Protein AF-0000000074449713 (afdb_homodimer)

Solvent-accessible surface area (backbone atoms only — not comparable to full-atom values): 28483 Å² total; per-residue (Å²): 108,56,72,66,32,64,45,81,64,74,47,22,59,58,60,56,49,51,50,51,36,27,70,74,60,33,81,78,34,30,26,45,73,41,75,73,69,86,48,77,41,51,22,23,39,45,47,40,44,73,58,39,84,36,71,49,29,31,62,89,68,83,64,76,62,54,54,59,58,44,67,70,36,93,54,83,76,75,74,50,34,79,71,30,38,43,34,56,47,56,49,12,27,64,10,37,77,72,46,28,63,53,47,82,52,21,27,21,11,37,60,76,41,48,51,44,62,54,58,49,54,30,50,51,49,51,48,28,51,72,75,46,42,91,70,46,80,75,75,79,61,46,80,46,80,56,94,47,36,57,57,80,51,86,43,74,53,62,53,40,67,54,72,64,90,64,60,72,64,59,34,47,50,48,35,50,51,50,50,51,50,47,33,51,48,61,27,48,43,61,55,67,66,65,45,48,39,45,45,40,56,29,52,76,69,73,22,56,67,46,76,50,54,35,69,34,93,53,78,77,59,95,74,65,68,56,60,72,61,52,51,50,53,52,49,43,41,51,53,43,48,63,77,42,38,68,60,53,50,50,51,52,50,62,73,70,102,107,55,72,65,32,64,44,82,65,73,48,22,60,56,60,55,48,50,52,50,35,26,68,75,61,31,80,79,34,29,27,46,72,44,75,73,68,88,48,78,41,50,21,23,36,46,46,40,42,72,57,39,86,36,70,50,28,32,63,87,69,84,64,77,65,54,55,58,60,43,67,70,36,94,51,83,77,77,74,50,32,79,68,30,38,43,32,57,48,54,48,12,29,63,9,37,79,71,46,28,61,54,48,80,51,22,27,21,10,36,60,76,43,49,51,44,62,57,59,48,53,29,52,50,50,52,47,28,51,72,73,47,42,92,68,46,79,74,76,78,62,47,79,46,80,54,94,48,36,58,55,81,52,86,44,73,55,61,52,39,72,54,71,62,91,61,61,71,62,59,36,48,51,47,35,51,50,50,51,50,51,49,33,52,49,62,29,47,42,61,54,67,66,64,45,48,40,44,45,41,55,27,52,78,69,72,22,55,68,48,78,50,54,35,70,35,93,54,78,75,58,94,75,65,67,57,59,73,62,52,50,49,53,53,49,44,41,51,50,42,49,62,78,41,38,69,62,54,50,51,51,51,52,62,73,71,101

Radius of gyration: 24.19 Å; Cα contacts (8 Å, |Δi|>4): 716; chains: 2; bounding box: 59×67×54 Å

Structure (mmCIF, N/CA/C/O backbone):
data_AF-0000000074449713-model_v1
#
loop_
_entity.id
_entity.type
_entity.pdbx_description
1 polymer '85/88 kDa calcium-independent phospholipase A2'
#
loop_
_atom_site.group_PDB
_atom_site.id
_atom_site.type_symbol
_atom_site.label_atom_id
_atom_site.label_alt_id
_atom_site.label_comp_id
_atom_site.label_asym_id
_atom_site.label_entity_id
_atom_site.label_seq_id
_atom_site.pdbx_PDB_ins_code
_atom_site.Cartn_x
_atom_site.Cartn_y
_atom_site.Cartn_z
_atom_site.occupancy
_atom_site.B_iso_or_equiv
_atom_site.auth_seq_id
_atom_site.auth_comp_id
_atom_site.auth_asym_id
_atom_site.auth_atom_id
_atom_site.pdbx_PDB_model_num
ATOM 1 N N . MET A 1 1 ? 6.961 31.344 -4.766 1 73.5 1 MET A N 1
ATOM 2 C CA . MET A 1 1 ? 7.418 30.422 -3.73 1 73.5 1 MET A CA 1
ATOM 3 C C . MET A 1 1 ? 8.406 29.406 -4.301 1 73.5 1 MET A C 1
ATOM 5 O O . MET A 1 1 ? 9.461 29.156 -3.713 1 73.5 1 MET A O 1
ATOM 9 N N . LYS A 1 2 ? 8.219 29.062 -5.562 1 78.12 2 LYS A N 1
ATOM 10 C CA . LYS A 1 2 ? 9.031 27.984 -6.137 1 78.12 2 LYS A CA 1
ATOM 11 C C . LYS A 1 2 ? 10.477 28.438 -6.34 1 78.12 2 LYS A C 1
ATOM 13 O O . LYS A 1 2 ? 11.414 27.688 -6.059 1 78.12 2 LYS A O 1
ATOM 18 N N . ASP A 1 3 ? 10.609 29.688 -6.738 1 82.31 3 ASP A N 1
ATOM 19 C CA . ASP A 1 3 ? 11.953 30.188 -7.031 1 82.31 3 ASP A CA 1
ATOM 20 C C . ASP A 1 3 ? 12.758 30.391 -5.746 1 82.31 3 ASP A C 1
ATOM 22 O O . ASP A 1 3 ? 13.984 30.266 -5.75 1 82.31 3 ASP A O 1
ATOM 26 N N . LEU A 1 4 ? 12.008 30.625 -4.75 1 83.19 4 LEU A N 1
ATOM 27 C CA . LEU A 1 4 ? 12.672 30.891 -3.479 1 83.19 4 LEU A CA 1
ATOM 28 C C . LEU A 1 4 ? 12.953 29.594 -2.734 1 83.19 4 LEU A C 1
ATOM 30 O O . LEU A 1 4 ? 13.992 29.438 -2.088 1 83.19 4 LEU A O 1
ATOM 34 N N . VAL A 1 5 ? 12.141 28.625 -2.885 1 87.19 5 VAL A N 1
ATOM 35 C CA . VAL A 1 5 ? 12.203 27.391 -2.104 1 87.19 5 VAL A CA 1
ATOM 36 C C . VAL A 1 5 ? 13.117 26.391 -2.793 1 87.19 5 VAL A C 1
ATOM 38 O O . VAL A 1 5 ? 13.93 25.719 -2.137 1 87.19 5 VAL A O 1
ATOM 41 N N . PHE A 1 6 ? 13.062 26.312 -4.129 1 88.81 6 PHE A N 1
ATOM 42 C CA . PHE A 1 6 ? 13.852 25.344 -4.879 1 88.81 6 PHE A CA 1
ATOM 43 C C . PHE A 1 6 ? 15.102 26 -5.461 1 88.81 6 PHE A C 1
ATOM 45 O O . PHE A 1 6 ? 15.305 25.984 -6.676 1 88.81 6 PHE A O 1
ATOM 52 N N . ASN A 1 7 ? 15.875 26.609 -4.586 1 87.06 7 ASN A N 1
ATOM 53 C CA . ASN A 1 7 ? 17.109 27.297 -4.957 1 87.06 7 ASN A CA 1
ATOM 54 C C . ASN A 1 7 ? 18.328 26.625 -4.324 1 87.06 7 ASN A C 1
ATOM 56 O O . ASN A 1 7 ? 18.328 26.312 -3.133 1 87.06 7 ASN A O 1
ATOM 60 N N . GLY A 1 8 ? 19.328 26.312 -5.223 1 84.88 8 GLY A N 1
ATOM 61 C CA . GLY A 1 8 ? 20.531 25.672 -4.719 1 84.88 8 GLY A CA 1
ATOM 62 C C . GLY A 1 8 ? 20.516 24.172 -4.855 1 84.88 8 GLY A C 1
ATOM 63 O O . GLY A 1 8 ? 19.703 23.625 -5.613 1 84.88 8 GLY A O 1
ATOM 64 N N . PRO A 1 9 ? 21.469 23.469 -4.223 1 85.19 9 PRO A N 1
ATOM 65 C CA . PRO A 1 9 ? 21.547 22.016 -4.324 1 85.19 9 PRO A CA 1
ATOM 66 C C . PRO A 1 9 ? 20.562 21.297 -3.4 1 85.19 9 PRO A C 1
ATOM 68 O O . PRO A 1 9 ? 20.188 21.844 -2.355 1 85.19 9 PRO A O 1
ATOM 71 N N . ARG A 1 10 ? 20.219 20.109 -3.713 1 84 10 ARG A N 1
ATOM 72 C CA . ARG A 1 10 ? 19.391 19.266 -2.861 1 84 10 ARG A CA 1
ATOM 73 C C . ARG A 1 10 ? 20.219 18.609 -1.763 1 84 10 ARG A C 1
ATOM 75 O O . ARG A 1 10 ? 21.391 18.281 -1.971 1 84 10 ARG A O 1
ATOM 82 N N . PRO A 1 11 ? 19.594 18.391 -0.691 1 86.12 11 PRO A N 1
ATOM 83 C CA . PRO A 1 11 ? 18.297 18.906 -0.234 1 86.12 11 PRO A CA 1
ATOM 84 C C . PRO A 1 11 ? 18.266 20.422 -0.101 1 86.12 11 PRO A C 1
ATOM 86 O O . PRO A 1 11 ? 19.25 21.016 0.337 1 86.12 11 PRO A O 1
ATOM 89 N N . TYR A 1 12 ? 17.234 21.062 -0.483 1 88.12 12 TYR A N 1
ATOM 90 C CA . TYR A 1 12 ? 17.094 22.516 -0.472 1 88.12 12 TYR A CA 1
ATOM 91 C C . TYR A 1 12 ? 17.094 23.047 0.954 1 88.12 12 TYR A C 1
ATOM 93 O O . TYR A 1 12 ? 16.719 22.344 1.89 1 88.12 12 TYR A O 1
ATOM 101 N N . ASP A 1 13 ? 17.562 24.234 1.011 1 87.88 13 ASP A N 1
ATOM 102 C CA . ASP A 1 13 ? 17.453 24.938 2.293 1 87.88 13 ASP A CA 1
ATOM 103 C C . ASP A 1 13 ? 16 25.031 2.744 1 87.88 13 ASP A C 1
ATOM 105 O O . ASP A 1 13 ? 15.148 25.5 1.99 1 87.88 13 ASP A O 1
ATOM 109 N N . SER A 1 14 ? 15.781 24.594 3.996 1 89.44 14 SER A N 1
ATOM 110 C CA . SER A 1 14 ? 14.406 24.531 4.477 1 89.44 14 SER A CA 1
ATOM 111 C C . SER A 1 14 ? 13.93 25.906 4.953 1 89.44 14 SER A C 1
ATOM 113 O O . SER A 1 14 ? 12.727 26.125 5.105 1 89.44 14 SER A O 1
ATOM 115 N N . GLU A 1 15 ? 14.812 26.766 5.215 1 91.19 15 GLU A N 1
ATOM 116 C CA . GLU A 1 15 ? 14.5 28.031 5.871 1 91.19 15 GLU A CA 1
ATOM 117 C C . GLU A 1 15 ? 13.492 28.844 5.059 1 91.19 15 GLU A C 1
ATOM 119 O O . GLU A 1 15 ? 12.508 29.344 5.605 1 91.19 15 GLU A O 1
ATOM 124 N N . PRO A 1 16 ? 13.75 29.031 3.764 1 92 16 PRO A N 1
ATOM 125 C CA . PRO A 1 16 ? 12.773 29.812 2.994 1 92 16 PRO A CA 1
ATOM 126 C C . PRO A 1 16 ? 11.375 29.203 3.047 1 92 16 PRO A C 1
ATOM 128 O O . PRO A 1 16 ? 10.383 29.938 3.166 1 92 16 PRO A O 1
ATOM 131 N N . LEU A 1 17 ? 11.281 27.859 2.941 1 92.62 17 LEU A N 1
ATOM 132 C CA . LEU A 1 17 ? 9.992 27.188 3.012 1 92.62 17 LEU A CA 1
ATOM 133 C C . LEU A 1 17 ? 9.352 27.375 4.383 1 92.62 17 LEU A C 1
ATOM 135 O O . LEU A 1 17 ? 8.164 27.703 4.477 1 92.62 17 LEU A O 1
ATOM 139 N N . GLU A 1 18 ? 10.109 27.219 5.43 1 94.75 18 GLU A N 1
ATOM 140 C CA . GLU A 1 18 ? 9.602 27.375 6.789 1 94.75 18 GLU A CA 1
ATOM 141 C C . GLU A 1 18 ? 9.109 28.812 7.027 1 94.75 18 GLU A C 1
ATOM 143 O O . GLU A 1 18 ? 8.062 29.016 7.645 1 94.75 18 GLU A O 1
ATOM 148 N N . LYS A 1 19 ? 9.906 29.75 6.555 1 94.56 19 LYS A N 1
ATOM 149 C CA . LYS A 1 19 ? 9.508 31.156 6.691 1 94.56 19 LYS A CA 1
ATOM 150 C C . LYS A 1 19 ? 8.18 31.422 5.992 1 94.56 19 LYS A C 1
ATOM 152 O O . LYS A 1 19 ? 7.305 32.094 6.543 1 94.56 19 LYS A O 1
ATOM 157 N N . PHE A 1 20 ? 8.031 30.922 4.832 1 94.38 20 PHE A N 1
ATOM 158 C CA . PHE A 1 20 ? 6.797 31.062 4.074 1 94.38 20 PHE A CA 1
ATOM 159 C C . PHE A 1 20 ? 5.625 30.453 4.824 1 94.38 20 PHE A C 1
ATOM 161 O O . PHE A 1 20 ? 4.559 31.062 4.93 1 94.38 20 PHE A O 1
ATOM 168 N N . LEU A 1 21 ? 5.773 29.219 5.344 1 95.44 21 LEU A N 1
ATOM 169 C CA . LEU A 1 21 ? 4.711 28.516 6.059 1 95.44 21 LEU A CA 1
ATOM 170 C C . LEU A 1 21 ? 4.316 29.266 7.324 1 95.44 21 LEU A C 1
ATOM 172 O O . LEU A 1 21 ? 3.129 29.375 7.645 1 95.44 21 LEU A O 1
ATOM 176 N N . LYS A 1 22 ? 5.328 29.828 8.008 1 96.5 22 LYS A N 1
ATOM 177 C CA . LYS A 1 22 ? 5.059 30.609 9.211 1 96.5 22 LYS A CA 1
ATOM 178 C C . LYS A 1 22 ? 4.281 31.875 8.875 1 96.5 22 LYS A C 1
ATOM 180 O O . LYS A 1 22 ? 3.395 32.281 9.625 1 96.5 22 LYS A O 1
ATOM 185 N N . GLN A 1 23 ? 4.656 32.469 7.785 1 95.56 23 GLN A N 1
ATOM 186 C CA . GLN A 1 23 ? 3.961 33.688 7.348 1 95.56 23 GLN A CA 1
ATOM 187 C C . GLN A 1 23 ? 2.514 33.375 6.9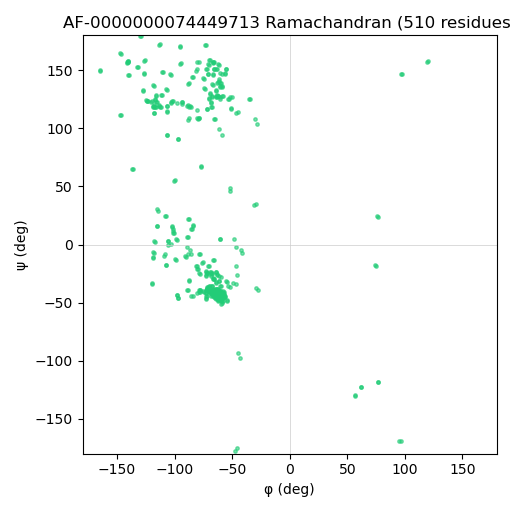73 1 95.56 23 GLN A C 1
ATOM 189 O O . GLN A 1 23 ? 1.606 34.156 7.301 1 95.56 23 GLN A O 1
ATOM 194 N N . GLU A 1 24 ? 2.258 32.281 6.273 1 94.38 24 GLU A N 1
ATOM 195 C CA . GLU A 1 24 ? 0.936 31.922 5.77 1 94.38 24 GLU A CA 1
ATOM 196 C C . GLU A 1 24 ? 0.033 31.422 6.895 1 94.38 24 GLU A C 1
ATOM 198 O O . GLU A 1 24 ? -1.146 31.781 6.957 1 94.38 24 GLU A O 1
ATOM 203 N N . PHE A 1 25 ? 0.549 30.594 7.859 1 95.25 25 PHE A N 1
ATOM 204 C CA . PHE A 1 25 ? -0.304 29.906 8.82 1 95.25 25 PHE A CA 1
ATOM 205 C C . PHE A 1 25 ? -0.173 30.516 10.203 1 95.25 25 PHE A C 1
ATOM 207 O O . PHE A 1 25 ? -1.009 30.281 11.078 1 95.25 25 PHE A O 1
ATOM 214 N N . GLY A 1 26 ? 0.895 31.281 10.406 1 95.44 26 GLY A N 1
ATOM 215 C CA . GLY A 1 26 ? 1.21 31.797 11.727 1 95.44 26 GLY A CA 1
ATOM 216 C C . GLY A 1 26 ? 2.24 30.953 12.461 1 95.44 26 GLY A C 1
ATOM 217 O O . GLY A 1 26 ? 2.229 29.719 12.359 1 95.44 26 GLY A O 1
ATOM 218 N N . GLU A 1 27 ? 3.057 31.531 13.258 1 96 27 GLU A N 1
ATOM 219 C CA . GLU A 1 27 ? 4.168 30.859 13.93 1 96 27 GLU A CA 1
ATOM 220 C C . GLU A 1 27 ? 3.68 30.062 15.141 1 96 27 GLU A C 1
ATOM 222 O O . GLU A 1 27 ? 4.289 29.062 15.516 1 96 27 GLU A O 1
ATOM 227 N N . SER A 1 28 ? 2.566 30.453 15.688 1 96.62 28 SER A N 1
ATOM 228 C CA . SER A 1 28 ? 2.131 29.844 16.938 1 96.62 28 SER A CA 1
ATOM 229 C C . SER A 1 28 ? 0.804 29.109 16.75 1 96.62 28 SER A C 1
ATOM 231 O O . SER A 1 28 ? 0.273 28.531 17.703 1 96.62 28 SER A O 1
ATOM 233 N N . ALA A 1 29 ? 0.316 29.109 15.5 1 96.81 29 ALA A N 1
ATOM 234 C CA . ALA A 1 29 ? -0.973 28.469 15.266 1 96.81 29 ALA A CA 1
ATOM 235 C C . ALA A 1 29 ? -0.871 26.953 15.461 1 96.81 29 ALA A C 1
ATOM 237 O O . ALA A 1 29 ? 0.006 26.312 14.883 1 96.81 29 ALA A O 1
ATOM 238 N N . LYS A 1 30 ? -1.767 26.453 16.297 1 97.38 30 LYS A N 1
ATOM 239 C CA . LYS A 1 30 ? -1.831 25.016 16.562 1 97.38 30 LYS A CA 1
ATOM 240 C C . LYS A 1 30 ? -2.861 24.344 15.656 1 97.38 30 LYS A C 1
ATOM 242 O O . LYS A 1 30 ? -3.777 24.984 15.156 1 97.38 30 LYS A O 1
ATOM 247 N N . MET A 1 31 ? -2.709 23.062 15.43 1 97 31 MET A N 1
ATOM 248 C CA . MET A 1 31 ? -3.67 22.312 14.625 1 97 31 MET A CA 1
ATOM 249 C C . MET A 1 31 ? -5.09 22.5 15.148 1 97 31 MET A C 1
ATOM 251 O O . MET A 1 31 ? -6.031 22.625 14.367 1 97 31 MET A O 1
ATOM 255 N N . THR A 1 32 ? -5.227 22.594 16.453 1 95.75 32 THR A N 1
ATOM 256 C CA . THR A 1 32 ? -6.543 22.656 17.078 1 95.75 32 THR A CA 1
ATOM 257 C C . THR A 1 32 ? -7.129 24.062 16.969 1 95.75 32 THR A C 1
ATOM 259 O O . THR A 1 32 ? -8.281 24.297 17.328 1 95.75 32 THR A O 1
ATOM 262 N N . SER A 1 33 ? -6.34 25.016 16.5 1 94.69 33 SER A N 1
ATOM 263 C CA . SER A 1 33 ? -6.875 26.344 16.234 1 94.69 33 SER A CA 1
ATOM 264 C C . SER A 1 33 ? -7.863 26.328 15.078 1 94.69 33 SER A C 1
ATOM 266 O O . SER A 1 33 ? -8.695 27.234 14.945 1 94.69 33 SER A O 1
ATOM 268 N N . VAL A 1 34 ? -7.691 25.344 14.219 1 92.69 34 VAL A N 1
ATOM 269 C CA . VAL A 1 34 ? -8.641 25.141 13.133 1 92.69 34 VAL A CA 1
ATOM 270 C C . VAL A 1 34 ? -9.789 24.25 13.609 1 92.69 34 VAL A C 1
ATOM 272 O O . VAL A 1 34 ? -9.602 23.047 13.797 1 92.69 34 VAL A O 1
ATOM 275 N N . LEU A 1 35 ? -10.906 24.797 13.773 1 91.62 35 LEU A N 1
ATOM 276 C CA . LEU A 1 35 ? -12.016 24.062 14.367 1 91.62 35 LEU A CA 1
ATOM 277 C C . LEU A 1 35 ? -12.766 23.266 13.297 1 91.62 35 LEU A C 1
ATOM 279 O O . LEU A 1 35 ? -13.219 22.156 13.555 1 91.62 35 LEU A O 1
ATOM 283 N N . HIS A 1 36 ? -12.992 23.938 12.172 1 92.06 36 HIS A N 1
ATOM 284 C CA . HIS A 1 36 ? -13.656 23.297 11.039 1 92.06 36 HIS A CA 1
ATOM 285 C C . HIS A 1 36 ? -13.016 23.719 9.719 1 92.06 36 HIS A C 1
ATOM 287 O O . HIS A 1 36 ? -12.562 24.859 9.578 1 92.06 36 HIS A O 1
ATOM 293 N N . PRO A 1 37 ? -13 22.797 8.82 1 93.62 37 PRO A N 1
ATOM 294 C CA . PRO A 1 37 ? -13.375 21.391 8.883 1 93.62 37 PRO A CA 1
ATOM 295 C C . PRO A 1 37 ? -12.359 20.547 9.641 1 93.62 37 PRO A C 1
ATOM 297 O O . PRO A 1 37 ? -11.297 21.031 10.023 1 93.62 37 PRO A O 1
ATOM 300 N N . ARG A 1 38 ? -12.719 19.281 9.891 1 92.94 38 ARG A N 1
ATOM 301 C CA . ARG A 1 38 ? -11.719 18.344 10.398 1 92.94 38 ARG A CA 1
ATOM 302 C C . ARG A 1 38 ? -10.648 18.062 9.352 1 92.94 38 ARG A C 1
ATOM 304 O O . ARG A 1 38 ? -10.953 17.922 8.164 1 92.94 38 ARG A O 1
ATOM 311 N N . VAL A 1 39 ? -9.438 18.047 9.852 1 96.31 39 VAL A N 1
ATOM 312 C CA . VAL A 1 39 ? -8.305 17.984 8.93 1 96.31 39 VAL A CA 1
ATOM 313 C C . VAL A 1 39 ? -7.383 16.828 9.336 1 96.31 39 VAL A C 1
ATOM 315 O O . VAL A 1 39 ? -7.113 16.625 10.516 1 96.31 39 VAL A O 1
ATOM 318 N N . LEU A 1 40 ? -7 16.031 8.367 1 96.25 40 LEU A N 1
ATOM 319 C CA . LEU A 1 40 ? -5.938 15.039 8.484 1 96.25 40 LEU A CA 1
ATOM 320 C C . LEU A 1 40 ? -4.797 15.344 7.52 1 96.25 40 LEU A C 1
ATOM 322 O O . LEU A 1 40 ? -5.02 15.477 6.316 1 96.25 40 LEU A O 1
ATOM 326 N N . VAL A 1 41 ? -3.605 15.562 8.031 1 97.25 41 VAL A N 1
ATOM 327 C CA . VAL A 1 41 ? -2.406 15.742 7.219 1 97.25 41 VAL A CA 1
ATOM 328 C C . VAL A 1 41 ? -1.465 14.555 7.426 1 97.25 41 VAL A C 1
ATOM 330 O O . VAL A 1 41 ? -1.123 14.219 8.562 1 97.25 41 VAL A O 1
ATOM 333 N N . THR A 1 42 ? -1.015 13.938 6.332 1 96.31 42 THR A N 1
ATOM 334 C CA . THR A 1 42 ? -0.231 12.711 6.453 1 96.31 42 THR A CA 1
ATOM 335 C C . THR A 1 42 ? 1.242 13.031 6.688 1 96.31 42 THR A C 1
ATOM 337 O O . THR A 1 42 ? 1.761 14.016 6.156 1 96.31 42 THR A O 1
ATOM 340 N N . GLY A 1 43 ? 1.91 12.266 7.465 1 94.44 43 GLY A N 1
ATOM 341 C CA . GLY A 1 43 ? 3.346 12.227 7.695 1 94.44 43 GLY A CA 1
ATOM 342 C C . GLY A 1 43 ? 3.867 10.836 7.984 1 94.44 43 GLY A C 1
ATOM 343 O O . GLY A 1 43 ? 3.086 9.906 8.195 1 94.44 43 GLY A O 1
ATOM 344 N N . VAL A 1 44 ? 5.148 10.711 7.875 1 91.62 44 VAL A N 1
ATOM 345 C CA . VAL A 1 44 ? 5.773 9.438 8.219 1 91.62 44 VAL A CA 1
ATOM 346 C C . VAL A 1 44 ? 6.648 9.609 9.453 1 91.62 44 VAL A C 1
ATOM 348 O O . VAL A 1 44 ? 7.516 10.484 9.492 1 91.62 44 VAL A O 1
ATOM 351 N N . LEU A 1 45 ? 6.328 8.883 10.484 1 89.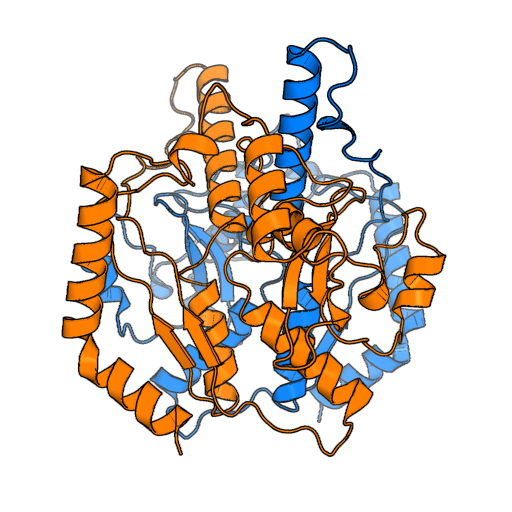75 45 LEU A N 1
ATOM 352 C CA . LEU A 1 45 ? 7.211 8.812 11.641 1 89.75 45 LEU A CA 1
ATOM 353 C C . LEU A 1 45 ? 8.367 7.852 11.375 1 89.75 45 LEU A C 1
ATOM 355 O O . LEU A 1 45 ? 8.188 6.633 11.391 1 89.75 45 LEU A O 1
ATOM 359 N N . ALA A 1 46 ? 9.484 8.414 11.219 1 84.94 46 ALA A N 1
ATOM 360 C CA . ALA A 1 46 ? 10.602 7.633 10.695 1 84.94 46 ALA A CA 1
ATOM 361 C C . ALA A 1 46 ? 11.594 7.301 11.805 1 84.94 46 ALA A C 1
ATOM 363 O O . ALA A 1 46 ? 12.625 6.672 11.555 1 84.94 46 ALA A O 1
ATOM 364 N N . ASP A 1 47 ? 11.328 7.668 13 1 80.75 47 ASP A N 1
ATOM 365 C CA . ASP A 1 47 ? 12.242 7.391 14.109 1 80.75 47 ASP A CA 1
ATOM 366 C C . ASP A 1 47 ? 12 5.996 14.68 1 80.75 47 ASP A C 1
ATOM 368 O O . ASP A 1 47 ? 12.469 5.684 15.781 1 80.75 47 ASP A O 1
ATOM 372 N N . ARG A 1 48 ? 11.273 5.211 13.992 1 78.31 48 ARG A N 1
ATOM 373 C CA . ARG A 1 48 ? 10.93 3.852 14.406 1 78.31 48 ARG A CA 1
ATOM 374 C C . ARG A 1 48 ? 10.961 2.896 13.219 1 78.31 48 ARG A C 1
ATOM 376 O O . ARG A 1 48 ? 10.922 3.33 12.062 1 78.31 48 ARG A O 1
ATOM 383 N N . ARG A 1 49 ? 11.125 1.583 13.531 1 75.88 49 ARG A N 1
ATOM 384 C CA . ARG A 1 49 ? 11.078 0.549 12.5 1 75.88 49 ARG A CA 1
ATOM 385 C C . ARG A 1 49 ? 10.023 -0.501 12.828 1 75.88 49 ARG A C 1
ATOM 387 O O . ARG A 1 49 ? 10.047 -1.094 13.914 1 75.88 49 ARG A O 1
ATOM 394 N N . PRO A 1 50 ? 9.18 -0.712 12.039 1 78.62 50 PRO A N 1
ATOM 395 C CA . PRO A 1 50 ? 8.969 -0.012 10.766 1 78.62 50 PRO A CA 1
ATOM 396 C C . PRO A 1 50 ? 8.422 1.4 10.961 1 78.62 50 PRO A C 1
ATOM 398 O O . PRO A 1 50 ? 7.77 1.684 11.969 1 78.62 50 PRO A O 1
ATOM 401 N N . ALA A 1 51 ? 8.781 2.27 9.977 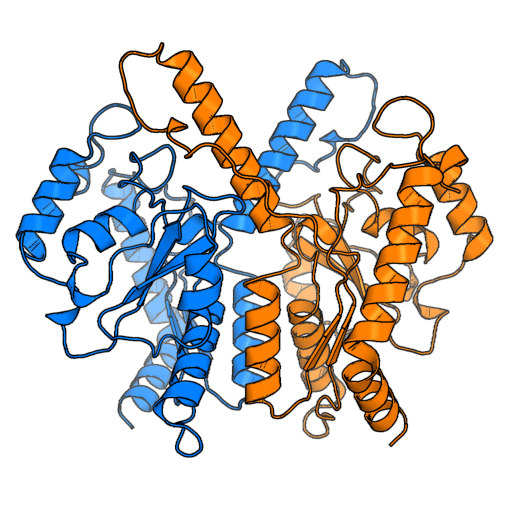1 83.44 51 ALA A N 1
ATOM 402 C CA . ALA A 1 51 ? 8.18 3.602 9.984 1 83.44 51 ALA A CA 1
ATOM 403 C C . ALA A 1 51 ? 6.656 3.518 9.977 1 83.44 51 ALA A C 1
ATOM 405 O O . ALA A 1 51 ? 6.086 2.531 9.5 1 83.44 51 ALA A O 1
ATOM 406 N N . SER A 1 52 ? 6.066 4.52 10.555 1 86.69 52 SER A N 1
ATOM 407 C CA . SER A 1 52 ? 4.613 4.457 10.68 1 86.69 52 SER A CA 1
ATOM 408 C C . SER A 1 52 ? 3.953 5.707 10.102 1 86.69 52 SER A C 1
ATOM 410 O O . SER A 1 52 ? 4.539 6.789 10.125 1 86.69 52 SER A O 1
ATOM 412 N N . LEU A 1 53 ? 2.771 5.477 9.562 1 91.12 53 LEU A N 1
ATOM 413 C CA . LEU A 1 53 ? 1.964 6.605 9.109 1 91.12 53 LEU A CA 1
ATOM 414 C C . LEU A 1 53 ? 1.47 7.426 10.297 1 91.12 53 LEU A C 1
ATOM 416 O O . LEU A 1 53 ? 1.021 6.867 11.297 1 91.12 53 LEU A O 1
ATOM 420 N N . HIS A 1 54 ? 1.664 8.672 10.211 1 92.69 54 HIS A N 1
ATOM 421 C CA . HIS A 1 54 ? 1.187 9.617 11.219 1 92.69 54 HIS A CA 1
ATOM 422 C C . HIS A 1 54 ? 0.204 10.609 10.609 1 92.69 54 HIS A C 1
ATOM 424 O O . HIS A 1 54 ? 0.425 11.117 9.508 1 92.69 54 HIS A O 1
ATOM 430 N N . PHE A 1 55 ? -0.876 10.867 11.344 1 95.25 55 PHE A N 1
ATOM 431 C CA . PHE A 1 55 ? -1.806 11.922 10.953 1 95.25 55 PHE A CA 1
ATOM 432 C C . PHE A 1 55 ? -1.667 13.133 11.867 1 95.25 55 PHE A C 1
ATOM 434 O O . PHE A 1 55 ? -1.929 13.047 13.07 1 95.25 55 PHE A O 1
ATOM 441 N N . PHE A 1 56 ? -1.195 14.258 11.242 1 96.19 56 PHE A N 1
ATOM 442 C CA . PHE A 1 56 ? -1.422 15.531 11.914 1 96.19 56 PHE A CA 1
ATOM 443 C C . PHE A 1 56 ? -2.895 15.922 11.852 1 96.19 56 PHE A C 1
ATOM 445 O O . PHE A 1 56 ? -3.453 16.078 10.766 1 96.19 56 PHE A O 1
ATOM 452 N N . ARG A 1 57 ? -3.527 16 13 1 95.75 57 ARG A N 1
ATOM 453 C CA . ARG A 1 57 ? -4.969 16.234 13.008 1 95.75 57 ARG A CA 1
ATOM 454 C C . ARG A 1 57 ? -5.32 17.438 13.875 1 95.75 57 ARG A C 1
ATOM 456 O O . ARG A 1 57 ? -4.527 17.844 14.727 1 95.75 57 ARG A O 1
ATOM 463 N N . ASN A 1 58 ? -6.508 18.047 13.648 1 96.38 58 ASN A N 1
ATOM 464 C CA . ASN A 1 58 ? -6.965 19.172 14.445 1 96.38 58 ASN A CA 1
ATOM 465 C C . ASN A 1 58 ? -8.016 18.75 15.469 1 96.38 58 ASN A C 1
ATOM 467 O O . ASN A 1 58 ? -8.766 19.594 15.969 1 96.38 58 ASN A O 1
ATOM 471 N N . PHE A 1 59 ? -8.125 17.422 15.719 1 91.44 59 PHE A N 1
ATOM 472 C CA . PHE A 1 59 ? -9.031 16.875 16.719 1 91.44 59 PHE A CA 1
ATOM 473 C C . PHE A 1 59 ? -8.375 15.719 17.453 1 91.44 59 PHE A C 1
ATOM 475 O O . PHE A 1 59 ? -7.441 15.094 16.938 1 91.44 59 PHE A O 1
ATOM 482 N N . ASP A 1 60 ? -8.891 15.477 18.641 1 85.81 60 ASP A N 1
ATOM 483 C CA . ASP A 1 60 ? -8.344 14.375 19.438 1 85.81 60 ASP A CA 1
ATOM 484 C C . ASP A 1 60 ? -9.055 13.062 19.109 1 85.81 60 ASP A C 1
ATOM 486 O O . ASP A 1 60 ? -10.203 13.062 18.672 1 85.81 60 ASP A O 1
ATOM 490 N N . VAL A 1 61 ? -8.266 12.016 19.016 1 77.56 61 VAL A N 1
ATOM 491 C CA . VAL A 1 61 ? -8.852 10.68 18.922 1 77.56 61 VAL A CA 1
ATOM 492 C C . VAL A 1 61 ? -8.719 9.984 20.281 1 77.56 61 VAL A C 1
ATOM 494 O O . VAL A 1 61 ? -7.668 10.047 20.922 1 77.56 61 VAL A O 1
ATOM 497 N N . PRO A 1 62 ? -9.945 9.602 20.75 1 68.81 62 PRO A N 1
ATOM 498 C CA . PRO A 1 62 ? -9.875 8.922 22.047 1 68.81 62 PRO A CA 1
ATOM 499 C C . PRO A 1 62 ? -8.859 7.781 22.062 1 68.81 62 PRO A C 1
ATOM 501 O O . PRO A 1 62 ? -8.664 7.105 21.047 1 68.81 62 PRO A O 1
ATOM 504 N N . ASP A 1 63 ? -7.883 7.852 22.844 1 56.34 63 ASP A N 1
ATOM 505 C CA . ASP A 1 63 ? -6.695 7.012 23 1 56.34 63 ASP A CA 1
ATOM 506 C C . ASP A 1 63 ? -7.078 5.543 23.141 1 56.34 63 ASP A C 1
ATOM 508 O O . ASP A 1 63 ? -7.387 5.086 24.25 1 56.34 63 ASP A O 1
ATOM 512 N N . GLU A 1 64 ? -7.883 4.906 22.453 1 52.5 64 GLU A N 1
ATOM 513 C CA . GLU A 1 64 ? -7.996 3.574 23.047 1 52.5 64 GLU A CA 1
ATOM 514 C C . GLU A 1 64 ? -6.621 3.006 23.391 1 52.5 64 GLU A C 1
ATOM 516 O O . GLU A 1 64 ? -6.348 2.684 24.547 1 52.5 64 GLU A O 1
ATOM 521 N N . ASP A 1 65 ? -5.906 2.146 22.438 1 47.72 65 ASP A N 1
ATOM 522 C CA . ASP A 1 65 ? -4.742 1.275 22.594 1 47.72 65 ASP A CA 1
ATOM 523 C C . ASP A 1 65 ? -3.447 2.049 22.359 1 47.72 65 ASP A C 1
ATOM 525 O O . ASP A 1 65 ? -2.357 1.476 22.422 1 47.72 65 ASP A O 1
ATOM 529 N N . TRP A 1 66 ? -3.479 3.186 21.938 1 47.28 66 TRP A N 1
ATOM 530 C CA . TRP A 1 66 ? -2.281 3.975 21.656 1 47.28 66 TRP A CA 1
ATOM 531 C C . TRP A 1 66 ? -1.416 4.102 22.906 1 47.28 66 TRP A C 1
ATOM 533 O O . TRP A 1 66 ? -0.189 4.008 22.828 1 47.28 66 TRP A O 1
ATOM 543 N N . ASP A 1 67 ? -2.113 4.352 23.922 1 44.59 67 ASP A N 1
ATOM 544 C CA . ASP A 1 67 ? -1.34 4.543 25.141 1 44.59 67 ASP A CA 1
ATOM 545 C C . ASP A 1 67 ? -0.541 3.289 25.484 1 44.59 67 ASP A C 1
ATOM 547 O O . ASP A 1 67 ? 0.621 3.379 25.891 1 44.59 67 ASP A O 1
ATOM 551 N N . ALA A 1 68 ? -1.234 2.279 25.312 1 42.47 68 ALA A N 1
ATOM 552 C CA . ALA A 1 68 ? -0.518 1.099 25.781 1 42.47 68 ALA A CA 1
ATOM 553 C C . ALA A 1 68 ? 0.625 0.733 24.844 1 42.47 68 ALA A C 1
ATOM 555 O O . ALA A 1 68 ? 1.729 0.414 25.281 1 42.47 68 ALA A O 1
ATOM 556 N N . ALA A 1 69 ? 0.324 0.727 23.625 1 47.41 69 ALA A N 1
ATOM 557 C CA . ALA A 1 69 ? 1.389 0.391 22.688 1 47.41 69 ALA A CA 1
ATOM 558 C C . ALA A 1 69 ? 2.5 1.437 22.719 1 47.41 69 ALA A C 1
ATOM 560 O O . ALA A 1 69 ? 3.676 1.106 22.562 1 47.41 69 ALA A O 1
ATOM 561 N N . GLN A 1 70 ? 2.049 2.66 22.984 1 50.78 70 GLN A N 1
ATOM 562 C CA . GLN A 1 70 ? 3.018 3.748 23.078 1 50.78 70 GLN A CA 1
ATOM 563 C C . GLN A 1 70 ? 3.834 3.635 24.375 1 50.78 70 GLN A C 1
ATOM 565 O O . GLN A 1 70 ? 5.016 3.992 24.391 1 50.78 70 GLN A O 1
ATOM 570 N N . SER A 1 71 ? 3.066 3.258 25.328 1 48.62 71 SER A N 1
ATOM 571 C CA . SER A 1 71 ? 3.789 3.193 26.594 1 48.62 71 SER A CA 1
ATOM 572 C C . SER A 1 71 ? 4.934 2.188 26.531 1 48.62 71 SER A C 1
ATOM 574 O O . SER A 1 71 ? 5.949 2.352 27.203 1 48.62 71 SER A O 1
ATOM 576 N N . MET A 1 72 ? 4.742 1.29 25.719 1 52.44 72 MET A N 1
ATOM 577 C CA . MET A 1 72 ? 5.809 0.29 25.688 1 52.44 72 MET A CA 1
ATOM 578 C C . MET A 1 72 ? 6.766 0.563 24.531 1 52.44 72 MET A C 1
ATOM 580 O O . MET A 1 72 ? 7.77 -0.136 24.375 1 52.44 72 MET A O 1
ATOM 584 N N . SER A 1 73 ? 6.398 1.718 23.938 1 59.56 73 SER A N 1
ATOM 585 C CA . SER A 1 73 ? 7.23 2.002 22.781 1 59.56 73 SER A CA 1
ATOM 586 C C . SER A 1 73 ? 8.461 2.812 23.156 1 59.56 73 SER A C 1
ATOM 588 O O . SER A 1 73 ? 8.367 3.773 23.922 1 59.56 73 SER A O 1
ATOM 590 N N . PRO A 1 74 ? 9.609 2.275 22.922 1 65.25 74 PRO A N 1
ATOM 591 C CA . PRO A 1 74 ? 10.836 3.02 23.203 1 65.25 74 PRO A CA 1
ATOM 592 C C . PRO A 1 74 ? 10.938 4.32 22.406 1 65.25 74 PRO A C 1
ATOM 594 O O . PRO A 1 74 ? 11.867 5.102 22.609 1 65.25 74 PRO A O 1
ATOM 597 N N . PHE A 1 75 ? 9.828 4.566 21.688 1 71.81 75 PHE A N 1
ATOM 598 C CA . PHE A 1 75 ? 9.906 5.742 20.828 1 71.81 75 PHE A CA 1
ATOM 599 C C . PHE A 1 75 ? 9.141 6.91 21.438 1 71.81 75 PHE A C 1
ATOM 601 O O . PHE A 1 75 ? 8.195 6.707 22.203 1 71.81 75 PHE A O 1
ATOM 608 N N . SER A 1 76 ? 9.68 8.102 21.188 1 74 76 SER A N 1
ATOM 609 C CA . SER A 1 76 ? 8.969 9.289 21.641 1 74 76 SER A CA 1
ATOM 610 C C . SER A 1 76 ? 7.602 9.406 20.984 1 74 76 SER A C 1
ATOM 612 O O . SER A 1 76 ? 7.449 9.102 19.797 1 74 76 SER A O 1
ATOM 614 N N . SER A 1 77 ? 6.715 9.812 21.766 1 81.75 77 SER A N 1
ATOM 615 C CA . SER A 1 77 ? 5.367 10.008 21.25 1 81.75 77 SER A CA 1
ATOM 616 C C . SER A 1 77 ? 5.285 11.273 20.391 1 81.75 77 SER A C 1
ATOM 618 O O . SER A 1 77 ? 5.84 12.312 20.766 1 81.75 77 SER A O 1
ATOM 620 N N . PRO A 1 78 ? 4.66 11.156 19.281 1 86.25 78 PRO A N 1
ATOM 621 C CA . PRO A 1 78 ? 4.441 12.375 18.5 1 86.25 78 PRO A CA 1
ATOM 622 C C . PRO A 1 78 ? 3.582 13.398 19.234 1 86.25 78 PRO A C 1
ATOM 624 O O . PRO A 1 78 ? 2.865 13.055 20.172 1 86.25 78 PRO A O 1
ATOM 627 N N . PRO A 1 79 ? 3.742 14.648 18.875 1 88.31 79 PRO A N 1
ATOM 628 C CA . PRO A 1 79 ? 2.963 15.68 19.562 1 88.31 79 PRO A CA 1
ATOM 629 C C . PRO A 1 79 ? 1.456 15.484 19.406 1 88.31 79 PRO A C 1
ATOM 631 O O . PRO A 1 79 ? 0.995 15.031 18.359 1 88.31 79 PRO A O 1
ATOM 634 N N . LYS A 1 80 ? 0.745 15.891 20.469 1 91.5 80 LYS A N 1
ATOM 635 C CA . LYS A 1 80 ? -0.712 15.938 20.391 1 91.5 80 LYS A CA 1
ATOM 636 C C . LYS A 1 80 ? -1.181 17.047 19.469 1 91.5 80 LYS A C 1
ATOM 638 O O . LYS A 1 80 ? -0.45 18.016 19.219 1 91.5 80 LYS A O 1
ATOM 643 N N . PRO A 1 81 ? -2.395 16.891 19 1 94.31 81 PRO A N 1
ATOM 644 C CA . PRO A 1 81 ? -2.914 17.922 18.109 1 94.31 81 PRO A CA 1
ATOM 645 C C . PRO A 1 81 ? -2.85 19.328 18.719 1 94.31 81 PRO A C 1
ATOM 647 O O . PRO A 1 81 ? -2.566 20.297 18.016 1 94.31 81 PRO A O 1
ATOM 650 N N . SER A 1 82 ? -2.994 19.422 20.062 1 94.31 82 SER A N 1
ATOM 651 C CA . SER A 1 82 ? -2.996 20.703 20.75 1 94.31 82 SER A CA 1
ATOM 652 C C . SER A 1 82 ? -1.588 21.281 20.859 1 94.31 82 SER A C 1
ATOM 654 O O . SER A 1 82 ? -1.415 22.453 21.156 1 94.31 82 SER A O 1
ATOM 656 N N . ASP A 1 83 ? -0.595 20.438 20.609 1 94.88 83 ASP A N 1
ATOM 657 C CA . ASP A 1 83 ? 0.796 20.875 20.719 1 94.88 83 ASP A CA 1
ATOM 658 C C . ASP A 1 83 ? 1.44 20.984 19.328 1 94.88 83 ASP A C 1
ATOM 660 O O . ASP A 1 83 ? 2.562 21.484 19.203 1 94.88 83 ASP A O 1
ATOM 664 N N . GLN A 1 84 ? 0.751 20.5 18.344 1 96.19 84 GLN A N 1
ATOM 665 C CA . GLN A 1 84 ? 1.299 20.469 17 1 96.19 84 GLN A CA 1
ATOM 666 C C . GLN A 1 84 ? 1.044 21.781 16.266 1 96.19 84 GLN A C 1
ATOM 668 O O . GLN A 1 84 ? -0.107 22.172 16.062 1 96.19 84 GLN A O 1
ATOM 673 N N . LEU A 1 85 ? 2.146 22.438 15.875 1 97.25 85 LEU A N 1
ATOM 674 C CA . LEU A 1 85 ? 2.023 23.672 15.109 1 97.25 85 LEU A CA 1
ATOM 675 C C . LEU A 1 85 ? 1.636 23.375 13.664 1 97.25 85 LEU A C 1
ATOM 677 O O . LEU A 1 85 ? 2.148 22.422 13.062 1 97.25 85 LEU A O 1
ATOM 681 N N . VAL A 1 86 ? 0.822 24.188 13.078 1 97.56 86 VAL A N 1
ATOM 682 C CA . VAL A 1 86 ? 0.318 24 11.727 1 97.56 86 VAL A CA 1
ATOM 683 C C . VAL A 1 86 ? 1.477 24.031 10.734 1 97.56 86 VAL A C 1
ATOM 685 O O . VAL A 1 86 ? 1.58 23.172 9.859 1 97.56 86 VAL A O 1
ATOM 688 N N . TRP A 1 87 ? 2.311 25.047 10.891 1 97.06 87 TRP A N 1
ATOM 689 C CA . TRP A 1 87 ? 3.391 25.188 9.922 1 97.06 87 TRP A CA 1
ATOM 690 C C . TRP A 1 87 ? 4.367 24.016 10.031 1 97.06 87 TRP A C 1
ATOM 692 O O . TRP A 1 87 ? 4.953 23.594 9.031 1 97.06 87 TRP A O 1
ATOM 702 N N . ARG A 1 88 ? 4.559 23.391 11.18 1 96.56 88 ARG A N 1
ATOM 703 C CA . ARG A 1 88 ? 5.43 22.234 11.352 1 96.56 88 ARG A CA 1
ATOM 704 C C . ARG A 1 88 ? 4.816 20.984 10.703 1 96.56 88 ARG A C 1
ATOM 706 O O . ARG A 1 88 ? 5.531 20.156 10.148 1 96.56 88 ARG A O 1
ATOM 713 N N . ALA A 1 89 ? 3.512 20.859 10.836 1 97 89 ALA A N 1
ATOM 714 C CA . ALA A 1 89 ? 2.82 19.781 10.148 1 97 89 ALA A CA 1
ATOM 715 C C . ALA A 1 89 ? 2.979 19.906 8.633 1 97 89 ALA A C 1
ATOM 717 O O . ALA A 1 89 ? 3.262 18.922 7.953 1 97 89 ALA A O 1
ATOM 718 N N . ALA A 1 90 ? 2.787 21.125 8.188 1 96.38 90 ALA A N 1
ATOM 719 C CA . ALA A 1 90 ? 2.928 21.391 6.762 1 96.38 90 ALA A CA 1
ATOM 720 C C . ALA A 1 90 ? 4.344 21.094 6.285 1 96.38 90 ALA A C 1
ATOM 722 O O . ALA A 1 90 ? 4.531 20.5 5.215 1 96.38 90 ALA A O 1
ATOM 723 N N . ARG A 1 91 ? 5.32 21.469 7.082 1 95.25 91 ARG A N 1
ATOM 724 C CA . ARG A 1 91 ? 6.719 21.203 6.762 1 95.25 91 ARG A CA 1
ATOM 725 C C . ARG A 1 91 ? 7.004 19.703 6.781 1 95.25 91 ARG A C 1
ATOM 727 O O . ARG A 1 91 ? 7.738 19.203 5.934 1 95.25 91 ARG A O 1
ATOM 734 N N . GLY A 1 92 ? 6.453 19.047 7.711 1 93.56 92 GLY A N 1
ATOM 735 C CA . GLY A 1 92 ? 6.676 17.625 7.879 1 93.56 92 GLY A CA 1
ATOM 736 C C . GLY A 1 92 ? 6.074 16.797 6.762 1 93.56 92 GLY A C 1
ATOM 737 O O . GLY A 1 92 ? 6.727 15.891 6.23 1 93.56 92 GLY A O 1
ATOM 738 N N . THR A 1 93 ? 4.836 17.109 6.359 1 95.44 93 THR A N 1
ATOM 739 C CA . THR A 1 93 ? 4.137 16.344 5.324 1 95.44 93 THR A CA 1
ATOM 740 C C . THR A 1 93 ? 4.832 16.516 3.977 1 95.44 93 THR A C 1
ATOM 742 O O . THR A 1 93 ? 4.777 15.617 3.131 1 95.44 93 THR A O 1
ATOM 745 N N . GLY A 1 94 ? 5.457 17.641 3.773 1 89.25 94 GLY A N 1
ATOM 746 C CA . GLY A 1 94 ? 6.07 17.922 2.488 1 89.25 94 GLY A CA 1
ATOM 747 C C . GLY A 1 94 ? 7.57 17.703 2.479 1 89.25 94 GLY A C 1
ATOM 748 O O . GLY A 1 94 ? 8.258 18.094 1.536 1 89.25 94 GLY A O 1
ATOM 749 N N . ALA A 1 95 ? 8.117 17.109 3.527 1 87.69 95 ALA A N 1
ATOM 750 C CA . ALA A 1 95 ? 9.562 16.875 3.619 1 87.69 95 ALA A CA 1
ATOM 751 C C . ALA A 1 95 ? 9.977 15.68 2.756 1 87.69 95 ALA A C 1
ATOM 753 O O . ALA A 1 95 ? 10.469 14.672 3.271 1 87.69 95 ALA A O 1
ATOM 754 N N . ALA A 1 96 ? 9.852 15.867 1.433 1 85.31 96 ALA A N 1
ATOM 755 C CA . ALA A 1 96 ? 10.203 14.812 0.482 1 85.31 96 ALA A CA 1
ATOM 756 C C . ALA A 1 96 ? 11.688 14.469 0.575 1 85.31 96 ALA A C 1
ATOM 758 O O . ALA A 1 96 ? 12.547 15.352 0.467 1 85.31 96 ALA A O 1
ATOM 759 N N . PRO A 1 97 ? 11.883 13.234 0.731 1 85.06 97 PRO A N 1
ATOM 760 C CA . PRO A 1 97 ? 13.297 12.859 0.827 1 85.06 97 PRO A CA 1
ATOM 761 C C . PRO A 1 97 ? 14.109 13.312 -0.383 1 85.06 97 PRO A C 1
ATOM 763 O O . PRO A 1 97 ? 13.609 13.297 -1.51 1 85.06 97 PRO A O 1
ATOM 766 N N . SER A 1 98 ? 15.32 13.625 -0.219 1 82.25 98 SER A N 1
ATOM 767 C CA . SER A 1 98 ? 16.297 14.094 -1.196 1 82.25 98 SER A CA 1
ATOM 768 C C . SER A 1 98 ? 16.031 15.547 -1.59 1 82.25 98 SER A C 1
ATOM 770 O O . SER A 1 98 ? 16.891 16.203 -2.189 1 82.25 98 SER A O 1
ATOM 772 N N . PHE A 1 99 ? 14.805 16.078 -1.329 1 85.94 99 PHE A N 1
ATOM 773 C CA . PHE A 1 99 ? 14.5 17.469 -1.647 1 85.94 99 PHE A CA 1
ATOM 774 C C . PHE A 1 99 ? 14.656 18.359 -0.417 1 85.94 99 PHE A C 1
ATOM 776 O O . PHE A 1 99 ? 15.211 19.453 -0.501 1 85.94 99 PHE A O 1
ATOM 783 N N . PHE A 1 100 ? 14.086 17.844 0.659 1 87.75 100 PHE A N 1
ATOM 784 C CA . PHE A 1 100 ? 14.133 18.578 1.916 1 87.75 100 PHE A CA 1
ATOM 785 C C . PHE A 1 100 ? 14.562 17.672 3.061 1 87.75 100 PHE A C 1
ATOM 787 O O . PHE A 1 100 ? 14.32 16.469 3.027 1 87.75 100 PHE A O 1
ATOM 794 N N . ARG A 1 101 ? 15.133 18.281 4.008 1 84 101 ARG A N 1
ATOM 795 C CA . ARG A 1 101 ? 15.461 17.547 5.23 1 84 101 ARG A CA 1
ATOM 796 C C . ARG A 1 101 ? 14.203 17.219 6.023 1 84 101 ARG A C 1
ATOM 798 O O . ARG A 1 101 ? 13.211 17.938 5.961 1 84 101 ARG A O 1
ATOM 805 N N . ALA A 1 102 ? 14.336 16.172 6.801 1 86.12 102 ALA A N 1
ATOM 806 C CA . ALA A 1 102 ? 13.227 15.758 7.66 1 86.12 102 ALA A CA 1
ATOM 807 C C . ALA A 1 102 ? 12.898 16.828 8.695 1 86.12 102 ALA A C 1
ATOM 809 O O . ALA A 1 102 ? 13.758 17.641 9.047 1 86.12 102 ALA A O 1
ATOM 810 N N . MET A 1 103 ? 11.695 16.891 9.102 1 90.44 103 MET A N 1
ATOM 811 C CA . MET A 1 103 ? 11.273 17.734 10.219 1 90.44 103 MET A CA 1
ATOM 812 C C . MET A 1 103 ? 11.203 16.922 11.508 1 90.44 103 MET A C 1
ATOM 814 O O . MET A 1 103 ? 10.156 16.359 11.836 1 90.44 103 MET A O 1
ATOM 818 N N . GLY A 1 104 ? 12.352 16.922 12.219 1 87.06 104 GLY A N 1
ATOM 819 C CA . GLY A 1 104 ? 12.406 16.016 13.352 1 87.06 104 GLY A CA 1
ATOM 820 C C . GLY A 1 104 ? 12.273 14.555 12.953 1 87.06 104 GLY A C 1
ATOM 821 O O . GLY A 1 104 ? 13.008 14.07 12.094 1 87.06 104 GLY A O 1
ATOM 822 N N . PRO A 1 105 ? 11.258 13.953 13.555 1 88.5 105 PRO A N 1
ATOM 823 C CA . PRO A 1 105 ? 11.055 12.539 13.227 1 88.5 105 PRO A CA 1
ATOM 824 C C . PRO A 1 105 ? 10.148 12.336 12.016 1 88.5 105 PRO A C 1
ATOM 826 O O . PRO A 1 105 ? 9.844 11.203 11.648 1 88.5 105 PRO A O 1
ATOM 829 N N . PHE A 1 106 ? 9.805 13.406 11.375 1 91.12 106 PHE A N 1
ATOM 830 C CA . PHE A 1 106 ? 8.766 13.297 10.359 1 91.12 106 PHE A CA 1
ATOM 831 C C . PHE A 1 106 ? 9.359 13.406 8.961 1 91.12 106 PHE A C 1
ATOM 833 O O . PHE A 1 106 ? 10.211 14.258 8.703 1 91.12 106 PHE A O 1
ATOM 840 N N . LEU A 1 107 ? 8.93 12.5 8.109 1 90.94 107 LEU A N 1
ATOM 841 C CA . LEU A 1 107 ? 9.188 12.539 6.676 1 90.94 107 LEU A CA 1
ATOM 842 C C . LEU A 1 107 ? 7.895 12.766 5.898 1 90.94 107 LEU A C 1
ATOM 844 O O . LEU A 1 107 ? 6.809 12.773 6.48 1 90.94 107 LEU A O 1
ATOM 848 N N . ASP A 1 108 ? 8.07 12.977 4.625 1 92.5 108 ASP A N 1
ATOM 849 C CA . ASP A 1 108 ? 6.977 13.195 3.682 1 92.5 108 ASP A CA 1
ATOM 850 C C . ASP A 1 108 ? 5.906 12.117 3.811 1 92.5 108 ASP A C 1
ATOM 852 O O . ASP A 1 108 ? 6.211 10.922 3.713 1 92.5 108 ASP A O 1
ATOM 856 N N . GLY A 1 109 ? 4.633 12.5 3.994 1 93.5 109 GLY A N 1
ATOM 857 C CA . GLY A 1 109 ? 3.523 11.562 4.125 1 93.5 109 GLY A CA 1
ATOM 858 C C . GLY A 1 109 ? 3.293 10.734 2.875 1 93.5 109 GLY A C 1
ATOM 859 O O . GLY A 1 109 ? 2.715 9.648 2.945 1 93.5 109 GLY A O 1
ATOM 860 N N . GLY A 1 110 ? 3.729 11.234 1.767 1 91.25 110 GLY A N 1
ATOM 861 C CA . GLY A 1 110 ? 3.541 10.555 0.495 1 91.25 110 GLY A CA 1
ATOM 862 C C . GLY A 1 110 ? 4.309 9.25 0.396 1 91.25 110 GLY A C 1
ATOM 863 O O . GLY A 1 110 ? 4.027 8.422 -0.475 1 91.25 110 GLY A O 1
ATOM 864 N N . MET A 1 111 ? 5.219 9.023 1.295 1 88.12 111 MET A N 1
ATOM 865 C CA . MET A 1 111 ? 6.016 7.797 1.271 1 88.12 111 MET A CA 1
ATOM 866 C C . MET A 1 111 ? 5.172 6.59 1.671 1 88.12 111 MET A C 1
ATOM 868 O O . MET A 1 111 ? 5.488 5.457 1.304 1 88.12 111 MET A O 1
ATOM 872 N N . ILE A 1 112 ? 4.129 6.859 2.408 1 88.69 112 ILE A N 1
ATOM 873 C CA . ILE A 1 112 ? 3.271 5.766 2.85 1 88.69 112 ILE A CA 1
ATOM 874 C C . ILE A 1 112 ? 1.854 5.977 2.326 1 88.69 112 ILE A C 1
ATOM 876 O O . ILE A 1 112 ? 1.169 5.02 1.962 1 88.69 112 ILE A O 1
ATOM 880 N N . ALA A 1 113 ? 1.494 7.254 2.238 1 92.31 113 ALA A N 1
ATOM 881 C CA . ALA A 1 113 ? 0.112 7.57 1.888 1 92.31 113 ALA A CA 1
ATOM 882 C C . ALA A 1 113 ? 0.053 8.703 0.87 1 92.31 113 ALA A C 1
ATOM 884 O O . ALA A 1 113 ? -0.568 9.742 1.121 1 92.31 113 ALA A O 1
ATOM 885 N N . ASN A 1 114 ? 0.564 8.414 -0.261 1 92.25 114 ASN A N 1
ATOM 886 C CA . ASN A 1 114 ? 0.562 9.43 -1.306 1 92.25 114 ASN A CA 1
ATOM 887 C C . ASN A 1 114 ? -0.842 9.672 -1.853 1 92.25 114 ASN A C 1
ATOM 889 O O . ASN A 1 114 ? -1.156 10.773 -2.307 1 92.25 114 ASN A O 1
ATOM 893 N N . ASN A 1 115 ? -1.667 8.688 -1.978 1 95.38 115 ASN A N 1
ATOM 894 C CA . ASN A 1 115 ? -3.121 8.727 -2.094 1 95.38 115 ASN A CA 1
ATOM 895 C C . ASN A 1 115 ? -3.799 8.25 -0.812 1 95.38 115 ASN A C 1
ATOM 897 O O . ASN A 1 115 ? -3.969 7.047 -0.605 1 95.38 115 ASN A O 1
ATOM 901 N N . PRO A 1 116 ? -4.148 9.172 0.068 1 95.94 116 PRO A N 1
ATOM 902 C CA . PRO A 1 116 ? -4.516 8.797 1.436 1 95.94 116 PRO A CA 1
ATOM 903 C C . PRO A 1 116 ? -5.977 8.375 1.56 1 95.94 116 PRO A C 1
ATOM 905 O O . PRO A 1 116 ? -6.516 8.32 2.668 1 95.94 116 PRO A O 1
ATOM 908 N N . THR A 1 117 ? -6.672 8.062 0.484 1 97.19 117 THR A N 1
ATOM 909 C CA . THR A 1 117 ? -8.109 7.805 0.512 1 97.19 117 THR A CA 1
ATOM 910 C C . THR A 1 117 ? -8.43 6.652 1.459 1 97.19 117 THR A C 1
ATOM 912 O O . THR A 1 117 ? -9.273 6.789 2.352 1 97.19 117 THR A O 1
ATOM 915 N N . LEU A 1 118 ? -7.711 5.559 1.318 1 96.75 118 LEU A N 1
ATOM 916 C CA . LEU A 1 118 ? -7.992 4.395 2.154 1 96.75 118 LEU A CA 1
ATOM 917 C C . LEU A 1 118 ? -7.656 4.68 3.615 1 96.75 118 LEU A C 1
ATOM 919 O O . LEU A 1 118 ? -8.375 4.242 4.52 1 96.75 118 LEU A O 1
ATOM 923 N N . ASP A 1 119 ? -6.594 5.375 3.791 1 95.75 119 ASP A N 1
ATOM 924 C CA . ASP A 1 119 ? -6.188 5.734 5.148 1 95.75 119 ASP A CA 1
ATOM 925 C C . ASP A 1 119 ? -7.207 6.664 5.797 1 95.75 119 ASP A C 1
ATOM 927 O O . ASP A 1 119 ? -7.516 6.527 6.98 1 95.75 119 ASP A O 1
ATOM 931 N N . ALA A 1 120 ? -7.676 7.617 5 1 95.5 120 ALA A N 1
ATOM 932 C CA . ALA A 1 120 ? -8.688 8.539 5.5 1 95.5 120 ALA A CA 1
ATOM 933 C C . ALA A 1 120 ? -9.977 7.805 5.855 1 95.5 120 ALA A C 1
ATOM 935 O O . ALA A 1 120 ? -10.562 8.039 6.914 1 95.5 120 ALA A O 1
ATOM 936 N N . LEU A 1 121 ? -10.438 6.891 4.988 1 95.56 121 LEU A N 1
ATOM 937 C CA . LEU A 1 121 ? -11.633 6.102 5.262 1 95.56 121 LEU A CA 1
ATOM 938 C C . LEU A 1 121 ? -11.469 5.297 6.547 1 95.56 121 LEU A C 1
ATOM 940 O O . LEU A 1 121 ? -12.383 5.246 7.371 1 95.56 121 LEU A O 1
ATOM 944 N N . THR A 1 122 ? -10.312 4.742 6.707 1 94.62 122 THR A N 1
ATOM 945 C CA . THR A 1 122 ? -10.023 3.932 7.883 1 94.62 122 THR A CA 1
ATOM 946 C C . THR A 1 122 ? -10.055 4.781 9.148 1 94.62 122 THR A C 1
ATOM 948 O O . THR A 1 122 ? -10.672 4.395 10.148 1 94.62 122 THR A O 1
ATOM 951 N N . GLU A 1 123 ? -9.406 5.922 9.062 1 91.88 123 GLU A N 1
ATOM 952 C CA . GLU A 1 123 ? -9.32 6.809 10.219 1 91.88 123 GLU A CA 1
ATOM 953 C C . GLU A 1 123 ? -10.703 7.34 10.602 1 91.88 123 GLU A C 1
ATOM 955 O O . GLU A 1 123 ? -11.023 7.438 11.789 1 91.88 123 GLU A O 1
ATOM 960 N N . VAL A 1 124 ? -11.484 7.73 9.648 1 90.81 124 VAL A N 1
ATOM 961 C CA . VAL A 1 124 ? -12.82 8.25 9.906 1 90.81 124 VAL A CA 1
ATOM 962 C C . VAL A 1 124 ? -13.695 7.164 10.523 1 90.81 124 VAL A C 1
ATOM 964 O O . VAL A 1 124 ? -14.453 7.426 11.453 1 90.81 124 VAL A O 1
ATOM 967 N N . HIS A 1 125 ? -13.57 5.969 9.992 1 91.31 125 HIS A N 1
ATOM 968 C CA . HIS A 1 125 ? -14.328 4.855 10.547 1 91.31 125 HIS A CA 1
ATOM 969 C C . HIS A 1 125 ? -13.945 4.609 12.008 1 91.31 125 HIS A C 1
ATOM 971 O O . HIS A 1 125 ? -14.82 4.414 12.852 1 91.31 125 HIS A O 1
ATOM 977 N N . LYS A 1 126 ? -12.68 4.605 12.242 1 87.88 126 LYS A N 1
ATOM 978 C CA . LYS A 1 126 ? -12.195 4.426 13.609 1 87.88 126 LYS A CA 1
ATOM 979 C C . LYS A 1 126 ? -12.758 5.504 14.531 1 87.88 126 LYS A C 1
ATOM 981 O O . LYS A 1 126 ? -13.219 5.203 15.641 1 87.88 126 LYS A O 1
ATOM 986 N N . HIS A 1 127 ? -12.68 6.668 14.023 1 86.62 127 HIS A N 1
ATOM 987 C CA . HIS A 1 127 ? -13.18 7.797 14.805 1 86.62 127 HIS A CA 1
ATOM 988 C C . HIS A 1 127 ? -14.68 7.664 15.055 1 86.62 127 HIS A C 1
ATOM 990 O O . HIS A 1 127 ? -15.148 7.887 16.172 1 86.62 127 HIS A O 1
ATOM 996 N N . ASN A 1 128 ? -15.398 7.34 14.016 1 86.44 128 ASN A N 1
ATOM 997 C CA . ASN A 1 128 ? -16.844 7.188 14.141 1 86.44 128 ASN A CA 1
ATOM 998 C C . ASN A 1 128 ? -17.203 6.098 15.141 1 86.44 128 ASN A C 1
ATOM 1000 O O . ASN A 1 128 ? -18.125 6.27 15.945 1 86.44 128 ASN A O 1
ATOM 1004 N N . ARG A 1 129 ? -16.562 5.09 15.094 1 83.94 129 ARG A N 1
ATOM 1005 C CA . ARG A 1 129 ? -16.828 3.969 15.992 1 83.94 129 ARG A CA 1
ATOM 1006 C C . ARG A 1 129 ? -16.516 4.332 17.438 1 83.94 129 ARG A C 1
ATOM 1008 O O . ARG A 1 129 ? -17.281 3.992 18.344 1 83.94 129 ARG A O 1
ATOM 1015 N N . LEU A 1 130 ? -15.453 4.988 17.609 1 82.5 130 LEU A N 1
ATOM 1016 C CA . LEU A 1 130 ? -14.984 5.289 18.969 1 82.5 130 LEU A CA 1
ATOM 1017 C C . LEU A 1 130 ? -15.773 6.445 19.562 1 82.5 130 LEU A C 1
ATOM 1019 O O . LEU A 1 130 ? -16.031 6.457 20.781 1 82.5 130 LEU A O 1
ATOM 1023 N N . VAL A 1 131 ? -16.078 7.406 18.828 1 79.5 131 VAL A N 1
ATOM 1024 C CA . VAL A 1 131 ? -16.641 8.641 19.359 1 79.5 131 VAL A CA 1
ATOM 1025 C C . VAL A 1 131 ? -18.156 8.617 19.203 1 79.5 131 VAL A C 1
ATOM 1027 O O . VAL A 1 131 ? -18.891 9 20.109 1 79.5 131 VAL A O 1
ATOM 1030 N N . ARG A 1 132 ? -18.641 8.156 17.984 1 74.88 132 ARG A N 1
ATOM 1031 C CA . ARG A 1 132 ? -20.062 8.312 17.688 1 74.88 132 ARG A CA 1
ATOM 1032 C C . ARG A 1 132 ? -20.828 7.016 17.938 1 74.88 132 ARG A C 1
ATOM 1034 O O . ARG A 1 132 ? -22.031 7.027 18.141 1 74.88 132 ARG A O 1
ATOM 1041 N N . GLY A 1 133 ? -20.078 5.953 18.109 1 68.56 133 GLY A N 1
ATOM 1042 C CA . GLY A 1 133 ? -20.734 4.668 18.328 1 68.56 133 GLY A CA 1
ATOM 1043 C C . GLY A 1 133 ? -21.688 4.285 17.219 1 68.56 133 GLY A C 1
ATOM 1044 O O . GLY A 1 133 ? -21.344 4.328 16.047 1 68.56 133 GLY A O 1
ATOM 1045 N N . ASP A 1 134 ? -22.953 3.898 17.625 1 59.88 134 ASP A N 1
ATOM 1046 C CA . ASP A 1 134 ? -24 3.408 16.75 1 59.88 134 ASP A CA 1
ATOM 1047 C C . ASP A 1 134 ? -24.562 4.535 15.883 1 59.88 134 ASP A C 1
ATOM 1049 O O . ASP A 1 134 ? -25.281 4.281 14.914 1 59.88 134 ASP A O 1
ATOM 1053 N N . SER A 1 135 ? -24.344 5.809 16.25 1 56.81 135 SER A N 1
ATOM 1054 C CA . SER A 1 135 ? -24.891 6.949 15.523 1 56.81 135 SER A CA 1
ATOM 1055 C C . SER A 1 135 ? -23.953 7.391 14.414 1 56.81 135 SER A C 1
ATOM 1057 O O . SER A 1 135 ? -23.984 8.547 13.977 1 56.81 135 SER A O 1
ATOM 1059 N N . SER A 1 136 ? -23.125 6.473 14.031 1 63.19 136 SER A N 1
ATOM 1060 C CA . SER A 1 136 ? -22.078 6.867 13.094 1 63.19 136 SER A CA 1
ATOM 1061 C C . SER A 1 136 ? -22.672 7.207 11.727 1 63.19 136 SER A C 1
ATOM 1063 O O . SER A 1 136 ? -23.609 6.547 11.266 1 63.19 136 SER A O 1
ATOM 1065 N N . CYS A 1 137 ? -22.469 8.523 11.32 1 62.81 137 CYS A N 1
ATOM 1066 C CA . CYS A 1 137 ? -22.844 8.984 9.992 1 62.81 137 CYS A CA 1
ATOM 1067 C C . CYS A 1 137 ? -22.047 8.266 8.914 1 62.81 137 CYS A C 1
ATOM 1069 O O . CYS A 1 137 ? -20.828 8.078 9.047 1 62.81 137 CYS A O 1
ATOM 1071 N N . SER A 1 138 ? -22.797 7.727 7.949 1 75.31 138 SER A N 1
ATOM 1072 C CA . SER A 1 138 ? -22.188 7.102 6.781 1 75.31 138 SER A CA 1
ATOM 1073 C C . SER A 1 138 ? -21.562 8.141 5.855 1 75.31 138 SER A C 1
ATOM 1075 O O . SER A 1 138 ? -21.922 9.32 5.914 1 75.31 138 SER A O 1
ATOM 1077 N N . PHE A 1 139 ? -20.484 7.844 5.176 1 85.12 139 PHE A N 1
ATOM 1078 C CA . PHE A 1 139 ? -19.891 8.703 4.152 1 85.12 139 PHE A CA 1
ATOM 1079 C C . PHE A 1 139 ? -20.938 9.086 3.109 1 85.12 139 PHE A C 1
ATOM 1081 O O . PHE A 1 139 ? -21.672 8.227 2.617 1 85.12 139 PHE A O 1
ATOM 1088 N N . GLY A 1 140 ? -21.078 10.422 2.926 1 89.62 140 GLY A N 1
ATOM 1089 C CA . GLY A 1 140 ? -21.969 10.859 1.854 1 89.62 140 GLY A CA 1
ATOM 1090 C C . GLY A 1 140 ? -21.328 10.758 0.481 1 89.62 140 GLY A C 1
ATOM 1091 O O . GLY A 1 140 ? -22 10.43 -0.497 1 89.62 140 GLY A O 1
ATOM 1092 N N . LEU A 1 141 ? -20.094 11.094 0.424 1 95.25 141 LEU A N 1
ATOM 1093 C CA . LEU A 1 141 ? -19.328 11.07 -0.823 1 95.25 141 LEU A CA 1
ATOM 1094 C C . LEU A 1 141 ? -17.828 11.156 -0.551 1 95.25 141 LEU A C 1
ATOM 1096 O O . LEU A 1 141 ? -17.422 11.664 0.492 1 95.25 141 LEU A O 1
ATOM 1100 N N . VAL A 1 142 ? -17.031 10.57 -1.397 1 97.38 142 VAL A N 1
ATOM 1101 C CA . VAL A 1 142 ? -15.57 10.648 -1.32 1 97.38 142 VAL A CA 1
ATOM 1102 C C . VAL A 1 142 ? -15.016 11.273 -2.598 1 97.38 142 VAL A C 1
ATOM 1104 O O . VAL A 1 142 ? -15.32 10.82 -3.703 1 97.38 142 VAL A O 1
ATOM 1107 N N . VAL A 1 143 ? -14.289 12.359 -2.43 1 97.81 143 VAL A N 1
ATOM 1108 C CA . VAL A 1 143 ? -13.625 13 -3.557 1 97.81 143 VAL A CA 1
ATOM 1109 C C . VAL A 1 143 ? -12.109 12.914 -3.379 1 97.81 143 VAL A C 1
ATOM 1111 O O . VAL A 1 143 ? -11.578 13.273 -2.328 1 97.81 143 VAL A O 1
ATOM 1114 N N . SER A 1 144 ? -11.445 12.352 -4.305 1 98 144 SER A N 1
ATOM 1115 C CA . SER A 1 144 ? -9.992 12.273 -4.348 1 98 144 SER A CA 1
ATOM 1116 C C . SER A 1 144 ? -9.422 13.102 -5.496 1 98 144 SER A C 1
ATOM 1118 O O . SER A 1 144 ? -9.758 12.867 -6.66 1 98 144 SER A O 1
ATOM 1120 N N . LEU A 1 145 ? -8.617 14.109 -5.164 1 97.19 145 LEU A N 1
ATOM 1121 C CA . LEU A 1 145 ? -8.008 14.992 -6.156 1 97.19 145 LEU A CA 1
ATOM 1122 C C . LEU A 1 145 ? -6.516 14.688 -6.297 1 97.19 145 LEU A C 1
ATOM 1124 O O . LEU A 1 145 ? -5.773 14.734 -5.316 1 97.19 145 LEU A O 1
ATOM 1128 N N . GLY A 1 146 ? -6.113 14.297 -7.504 1 94.81 146 GLY A N 1
ATOM 1129 C CA . GLY A 1 146 ? -4.707 14.055 -7.781 1 94.81 146 GLY A CA 1
ATOM 1130 C C . GLY A 1 146 ? -4 15.25 -8.391 1 94.81 146 GLY A C 1
ATOM 1131 O O . GLY A 1 146 ? -4.648 16.219 -8.781 1 94.81 146 GLY A O 1
ATOM 1132 N N . THR A 1 147 ? -2.615 15.18 -8.5 1 91.31 147 THR A N 1
ATOM 1133 C CA . THR A 1 147 ? -1.823 16.281 -9.031 1 91.31 147 THR A CA 1
ATOM 1134 C C . THR A 1 147 ? -1.417 16.016 -10.477 1 91.31 147 THR A C 1
ATOM 1136 O O . THR A 1 147 ? -0.539 16.688 -11.016 1 91.31 147 THR A O 1
ATOM 1139 N N . GLY A 1 148 ? -2.023 15.023 -11.055 1 91.12 148 GLY A N 1
ATOM 1140 C CA . GLY A 1 148 ? -1.713 14.688 -12.438 1 91.12 148 GLY A CA 1
ATOM 1141 C C . GLY A 1 148 ? -1.179 13.273 -12.602 1 91.12 148 GLY A C 1
ATOM 1142 O O . GLY A 1 148 ? -0.689 12.68 -11.641 1 91.12 148 GLY A O 1
ATOM 1143 N N . VAL A 1 149 ? -1.325 12.797 -13.805 1 87.25 149 VAL A N 1
ATOM 1144 C CA . VAL A 1 149 ? -0.809 11.477 -14.164 1 87.25 149 VAL A CA 1
ATOM 1145 C C . VAL A 1 149 ? 0.241 11.617 -15.266 1 87.25 149 VAL A C 1
ATOM 1147 O O . VAL A 1 149 ? -0.07 12.055 -16.375 1 87.25 149 VAL A O 1
ATOM 1150 N N . PRO A 1 150 ? 1.438 11.305 -14.891 1 85.12 150 PRO A N 1
ATOM 1151 C CA . PRO A 1 150 ? 2.453 11.352 -15.945 1 85.12 150 PRO A CA 1
ATOM 1152 C C . PRO A 1 150 ? 2.238 10.297 -17.016 1 85.12 150 PRO A C 1
ATOM 1154 O O . PRO A 1 150 ? 1.557 9.297 -16.781 1 85.12 150 PRO A O 1
ATOM 1157 N N . PRO A 1 151 ? 2.762 10.523 -18.172 1 79.81 151 PRO A N 1
ATOM 1158 C CA . PRO A 1 151 ? 2.639 9.516 -19.219 1 79.81 151 PRO A CA 1
ATOM 1159 C C . PRO A 1 151 ? 3.412 8.234 -18.906 1 79.81 151 PRO A C 1
ATOM 1161 O O . PRO A 1 151 ? 4.422 8.281 -18.203 1 79.81 151 PRO A O 1
ATOM 1164 N N . PRO A 1 152 ? 2.867 7.043 -19.359 1 70.25 152 PRO A N 1
ATOM 1165 C CA . PRO A 1 152 ? 3.594 5.793 -19.141 1 70.25 152 PRO A CA 1
ATOM 1166 C C . PRO A 1 152 ? 4.961 5.77 -19.812 1 70.25 152 PRO A C 1
ATOM 1168 O O . PRO A 1 152 ? 5.121 6.34 -20.906 1 70.25 152 PRO A O 1
ATOM 1171 N N . MET A 1 153 ? 6.039 5.453 -19.031 1 64.5 153 MET A N 1
ATOM 1172 C CA . MET A 1 153 ? 7.359 5.293 -19.625 1 64.5 153 MET A CA 1
ATOM 1173 C C . MET A 1 153 ? 7.672 3.82 -19.875 1 64.5 153 MET A C 1
ATOM 1175 O O . MET A 1 153 ? 7.289 2.959 -19.078 1 64.5 153 MET A O 1
ATOM 1179 N N . HIS A 1 154 ? 7.957 3.467 -21.141 1 54.62 154 HIS A N 1
ATOM 1180 C CA . HIS A 1 154 ? 8.414 2.121 -21.469 1 54.62 154 HIS A CA 1
ATOM 1181 C C . HIS A 1 154 ? 9.734 1.802 -20.781 1 54.62 154 HIS A C 1
ATOM 1183 O O . HIS A 1 154 ? 10.688 2.58 -20.875 1 54.62 154 HIS A O 1
ATOM 1189 N N . VAL A 1 155 ? 9.648 1.113 -19.719 1 53.38 155 VAL A N 1
ATOM 1190 C CA . VAL A 1 155 ? 10.938 0.65 -19.219 1 53.38 155 VAL A CA 1
ATOM 1191 C C . VAL A 1 155 ? 11.32 -0.659 -19.906 1 53.38 155 VAL A C 1
ATOM 1193 O O . VAL A 1 155 ? 10.453 -1.485 -20.203 1 53.38 155 VAL A O 1
ATOM 1196 N N . GLN A 1 156 ? 12.438 -0.666 -20.641 1 45.16 156 GLN A N 1
ATOM 1197 C CA . GLN A 1 156 ? 12.969 -1.925 -21.156 1 45.16 156 GLN A CA 1
ATOM 1198 C C . GLN A 1 156 ? 12.742 -3.062 -20.156 1 45.16 156 GLN A C 1
ATOM 1200 O O . GLN A 1 156 ? 12.789 -2.852 -18.953 1 45.16 156 GLN A O 1
ATOM 1205 N N . SER A 1 157 ? 12.141 -4.031 -20.641 1 44.06 157 SER A N 1
ATOM 1206 C CA . SER A 1 157 ? 11.883 -5.262 -19.891 1 44.06 157 SER A CA 1
ATOM 1207 C C . SER A 1 157 ? 12.969 -5.531 -18.859 1 44.06 157 SER A C 1
ATOM 1209 O O . SER A 1 157 ? 14.141 -5.207 -19.094 1 44.06 157 SER A O 1
ATOM 1211 N N . PHE A 1 158 ? 12.641 -5.355 -17.641 1 45.12 158 PHE A N 1
ATOM 1212 C CA . PHE A 1 158 ? 13.516 -5.816 -16.562 1 45.12 158 PHE A CA 1
ATOM 1213 C C . PHE A 1 158 ? 14.289 -7.059 -17 1 45.12 158 PHE A C 1
ATOM 1215 O O . PHE A 1 158 ? 13.883 -8.18 -16.703 1 45.12 158 PHE A O 1
ATOM 1222 N N . ASP A 1 159 ? 14.672 -7.176 -18.328 1 43.72 159 ASP A N 1
ATOM 1223 C CA . ASP A 1 159 ? 15.641 -8.227 -18.609 1 43.72 159 ASP A CA 1
ATOM 1224 C C . ASP A 1 159 ? 16.734 -8.281 -17.547 1 43.72 159 ASP A C 1
ATOM 1226 O O . ASP A 1 159 ? 17.797 -8.859 -17.766 1 43.72 159 ASP A O 1
ATOM 1230 N N . VAL A 1 160 ? 16.719 -7.379 -16.641 1 43.03 160 VAL A N 1
ATOM 1231 C CA . VAL A 1 160 ? 17.828 -7.281 -15.703 1 43.03 160 VAL A CA 1
ATOM 1232 C C . VAL A 1 160 ? 18.172 -8.664 -15.164 1 43.03 160 VAL A C 1
ATOM 1234 O O . VAL A 1 160 ? 19.312 -8.914 -14.758 1 43.03 160 VAL A O 1
ATOM 1237 N N . PHE A 1 161 ? 17.094 -9.57 -15 1 42.06 161 PHE A N 1
ATOM 1238 C CA . PHE A 1 161 ? 17.516 -10.836 -14.438 1 42.06 161 PHE A CA 1
ATOM 1239 C C . PHE A 1 161 ? 17.922 -11.812 -15.531 1 42.06 161 PHE A C 1
ATOM 1241 O O . PHE A 1 161 ? 17.953 -13.023 -15.312 1 42.06 161 PHE A O 1
ATOM 1248 N N . LYS A 1 162 ? 17.797 -11.391 -16.797 1 42.75 162 LYS A N 1
ATOM 1249 C CA . LYS A 1 162 ? 18.344 -12.359 -17.75 1 42.75 162 LYS A CA 1
ATOM 1250 C C . LYS A 1 162 ? 19.844 -12.516 -17.578 1 42.75 162 LYS A C 1
ATOM 1252 O O . LYS A 1 162 ? 20.578 -11.523 -17.578 1 42.75 162 LYS A O 1
ATOM 1257 N N . PRO A 1 163 ? 20.25 -13.617 -17.062 1 40.84 163 PRO A N 1
ATOM 1258 C CA . PRO A 1 163 ? 21.656 -14 -17 1 40.84 163 PRO A CA 1
ATOM 1259 C C . PRO A 1 163 ? 22.391 -13.781 -18.328 1 40.84 163 PRO A C 1
ATOM 1261 O O . PRO A 1 163 ? 23.516 -14.258 -18.5 1 40.84 163 PRO A O 1
ATOM 1264 N N . GLU A 1 164 ? 21.875 -13.336 -19.484 1 40.97 164 GLU A N 1
ATOM 1265 C CA . GLU A 1 164 ? 22.969 -13.648 -20.406 1 40.97 164 GLU A CA 1
ATOM 1266 C C . GLU A 1 164 ? 24.312 -13.188 -19.859 1 40.97 164 GLU A C 1
ATOM 1268 O O . GLU A 1 164 ? 24.359 -12.422 -18.891 1 40.97 164 GLU A O 1
ATOM 1273 N N . SER A 1 165 ? 25.516 -13.406 -20.75 1 39.38 165 SER A N 1
ATOM 1274 C CA . SER A 1 165 ? 26.969 -13.234 -20.594 1 39.38 165 SER A CA 1
ATOM 1275 C C . SER A 1 165 ? 27.281 -11.883 -19.953 1 39.38 165 SER A C 1
ATOM 1277 O O . SER A 1 165 ? 28.453 -11.469 -19.938 1 39.38 165 SER A O 1
ATOM 1279 N N . ILE A 1 166 ? 26.453 -10.938 -20.109 1 43.56 166 ILE A N 1
ATOM 1280 C CA . ILE A 1 166 ? 27.016 -9.648 -19.75 1 43.56 166 ILE A CA 1
ATOM 1281 C C . ILE A 1 166 ? 27.406 -9.641 -18.281 1 43.56 166 ILE A C 1
ATOM 1283 O O . ILE A 1 166 ? 26.703 -10.211 -17.438 1 43.56 166 ILE A O 1
ATOM 1287 N N . TRP A 1 167 ? 28.578 -8.977 -17.797 1 51.84 167 TRP A N 1
ATOM 1288 C CA . TRP A 1 167 ? 29.359 -8.938 -16.562 1 51.84 167 TRP A CA 1
ATOM 1289 C C . TRP A 1 167 ? 28.453 -8.773 -15.344 1 51.84 167 TRP A C 1
ATOM 1291 O O . TRP A 1 167 ? 27.516 -7.965 -15.367 1 51.84 167 TRP A O 1
ATOM 1301 N N . ASP A 1 168 ? 28.359 -9.914 -14.367 1 58.41 168 ASP A N 1
ATOM 1302 C CA . ASP A 1 168 ? 27.703 -10.297 -13.117 1 58.41 168 ASP A CA 1
ATOM 1303 C C . ASP A 1 168 ? 27.375 -9.062 -12.273 1 58.41 168 ASP A C 1
ATOM 1305 O O . ASP A 1 168 ? 26.266 -8.93 -11.773 1 58.41 168 ASP A O 1
ATOM 1309 N N . ALA A 1 169 ? 28.438 -8.133 -12.367 1 65.44 169 ALA A N 1
ATOM 1310 C CA . ALA A 1 169 ? 28.281 -6.969 -11.5 1 65.44 169 ALA A CA 1
ATOM 1311 C C . ALA A 1 169 ? 27.297 -5.961 -12.109 1 65.44 169 ALA A C 1
ATOM 1313 O O . ALA A 1 169 ? 26.5 -5.359 -11.391 1 65.44 169 ALA A O 1
ATOM 1314 N N . THR A 1 170 ? 27.406 -5.773 -13.422 1 71.88 170 THR A N 1
ATOM 1315 C CA . THR A 1 170 ? 26.531 -4.824 -14.102 1 71.88 170 THR A CA 1
ATOM 1316 C C . THR A 1 170 ? 25.078 -5.273 -14.023 1 71.88 170 THR A C 1
ATOM 1318 O O . THR A 1 170 ? 24.172 -4.457 -13.797 1 71.88 170 THR A O 1
ATOM 1321 N N . ASN A 1 171 ? 24.906 -6.578 -14.164 1 71.88 171 ASN A N 1
ATOM 1322 C CA . ASN A 1 171 ? 23.547 -7.109 -14.094 1 71.88 171 ASN A CA 1
ATOM 1323 C C . ASN A 1 171 ? 22.969 -6.969 -12.688 1 71.88 171 ASN A C 1
ATOM 1325 O O . ASN A 1 171 ? 21.781 -6.652 -12.531 1 71.88 171 ASN A O 1
ATOM 1329 N N . VAL A 1 172 ? 23.859 -7.133 -11.82 1 72.94 172 VAL A N 1
ATOM 1330 C CA . VAL A 1 172 ? 23.438 -7.023 -10.43 1 72.94 172 VAL A CA 1
ATOM 1331 C C . VAL A 1 172 ? 23.062 -5.578 -10.117 1 72.94 172 VAL A C 1
ATOM 1333 O O . VAL A 1 172 ? 22.047 -5.32 -9.461 1 72.94 172 VAL A O 1
ATOM 1336 N N . LEU A 1 173 ? 23.844 -4.699 -10.641 1 77.56 173 LEU A N 1
ATOM 1337 C CA . LEU A 1 173 ? 23.578 -3.283 -10.398 1 77.56 173 LEU A CA 1
ATOM 1338 C C . LEU A 1 173 ? 22.297 -2.85 -11.086 1 77.56 173 LEU A C 1
ATOM 1340 O O . LEU A 1 173 ? 21.5 -2.109 -10.508 1 77.56 173 LEU A O 1
ATOM 1344 N N . MET A 1 174 ? 22.125 -3.359 -12.289 1 77.75 174 MET A N 1
ATOM 1345 C CA . MET A 1 174 ? 20.906 -3.014 -13.031 1 77.75 174 MET A CA 1
ATOM 1346 C C . MET A 1 174 ? 19.672 -3.592 -12.352 1 77.75 174 MET A C 1
ATOM 1348 O O . MET A 1 174 ? 18.625 -2.943 -12.305 1 77.75 174 MET A O 1
ATOM 1352 N N . GLY A 1 175 ? 19.812 -4.781 -11.852 1 76.06 175 GLY A N 1
ATOM 1353 C CA . GLY A 1 175 ? 18.719 -5.402 -11.125 1 76.06 175 GLY A CA 1
ATOM 1354 C C . GLY A 1 175 ? 18.359 -4.672 -9.844 1 76.06 175 GLY A C 1
ATOM 1355 O O . GLY A 1 175 ? 17.188 -4.457 -9.547 1 76.06 175 GLY A O 1
ATOM 1356 N N . ALA A 1 176 ? 19.375 -4.242 -9.156 1 79.94 176 ALA A N 1
ATOM 1357 C CA . ALA A 1 176 ? 19.172 -3.504 -7.914 1 79.94 176 ALA A CA 1
ATOM 1358 C C . ALA A 1 176 ? 18.484 -2.166 -8.18 1 79.94 176 ALA A C 1
ATOM 1360 O O . ALA A 1 176 ? 17.578 -1.764 -7.434 1 79.94 176 ALA A O 1
ATOM 1361 N N . ARG A 1 177 ? 18.891 -1.571 -9.234 1 82.38 177 ARG A N 1
ATOM 1362 C CA . ARG A 1 177 ? 18.297 -0.297 -9.602 1 82.38 177 ARG A CA 1
ATOM 1363 C C . ARG A 1 177 ? 16.828 -0.478 -9.984 1 82.38 177 ARG A C 1
ATOM 1365 O O . ARG A 1 177 ? 15.969 0.309 -9.578 1 82.38 177 ARG A O 1
ATOM 1372 N N . ALA A 1 178 ? 16.562 -1.516 -10.727 1 80.56 178 ALA A N 1
ATOM 1373 C CA . ALA A 1 178 ? 15.188 -1.787 -11.156 1 80.56 178 ALA A CA 1
ATOM 1374 C C . ALA A 1 178 ? 14.289 -2.094 -9.961 1 80.56 178 ALA A C 1
ATOM 1376 O O . ALA A 1 178 ? 13.148 -1.637 -9.906 1 80.56 178 ALA A O 1
ATOM 1377 N N . LEU A 1 179 ? 14.82 -2.828 -9.086 1 82.44 179 LEU A N 1
ATOM 1378 C CA . LEU A 1 179 ? 14.062 -3.146 -7.883 1 82.44 179 LEU A CA 1
ATOM 1379 C C . LEU A 1 179 ? 13.828 -1.896 -7.043 1 82.44 179 LEU A C 1
ATOM 1381 O O . LEU A 1 179 ? 12.742 -1.709 -6.492 1 82.44 179 LEU A O 1
ATOM 1385 N N . GLY A 1 180 ? 14.852 -1.087 -6.941 1 83.81 180 GLY A N 1
ATOM 1386 C CA . GLY A 1 180 ? 14.688 0.18 -6.246 1 83.81 180 GLY A CA 1
ATOM 1387 C C . GLY A 1 180 ? 13.602 1.053 -6.844 1 83.81 180 GLY A C 1
ATOM 1388 O O . GLY A 1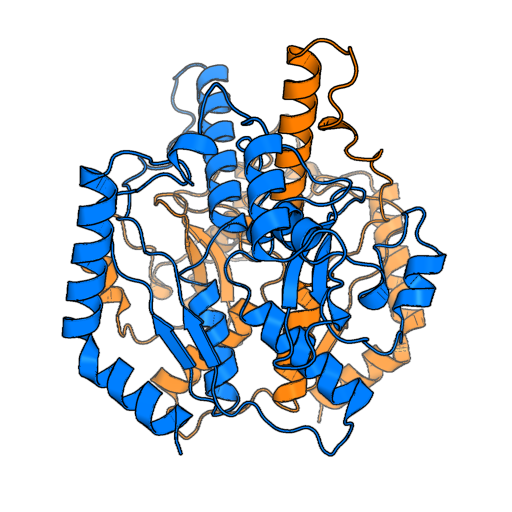 180 ? 12.781 1.618 -6.113 1 83.81 180 GLY A O 1
ATOM 1389 N N . GLU A 1 181 ? 13.594 1.1 -8.109 1 83.75 181 GLU A N 1
ATOM 1390 C CA . GLU A 1 181 ? 12.586 1.888 -8.82 1 83.75 181 GLU A CA 1
ATOM 1391 C C . GLU A 1 181 ? 11.188 1.318 -8.602 1 83.75 181 GLU A C 1
ATOM 1393 O O . GLU A 1 181 ? 10.227 2.07 -8.43 1 83.75 181 GLU A O 1
ATOM 1398 N N . LEU A 1 182 ? 11.086 0.034 -8.648 1 82.94 182 LEU A N 1
ATOM 1399 C CA . LEU A 1 182 ? 9.812 -0.627 -8.391 1 82.94 182 LEU A CA 1
ATOM 1400 C C . LEU A 1 182 ? 9.297 -0.286 -6.996 1 82.94 182 LEU A C 1
ATOM 1402 O O . LEU A 1 182 ? 8.117 0.034 -6.828 1 82.94 182 LEU A O 1
ATOM 1406 N N . LEU A 1 183 ? 10.211 -0.315 -6.086 1 84.62 183 LEU A N 1
ATOM 1407 C CA . LEU A 1 183 ? 9.812 -0.048 -4.707 1 84.62 183 LEU A CA 1
ATOM 1408 C C . LEU A 1 183 ? 9.375 1.403 -4.539 1 84.62 183 LEU A C 1
ATOM 1410 O O . LEU A 1 183 ? 8.406 1.686 -3.836 1 84.62 183 LEU A O 1
ATOM 1414 N N . VAL A 1 184 ? 10.07 2.301 -5.172 1 84.25 184 VAL A N 1
ATOM 1415 C CA . VAL A 1 184 ? 9.695 3.711 -5.133 1 84.25 184 VAL A CA 1
ATOM 1416 C C . VAL A 1 184 ? 8.32 3.895 -5.758 1 84.25 184 VAL A C 1
ATOM 1418 O O . VAL A 1 184 ? 7.453 4.562 -5.184 1 84.25 184 VAL A O 1
ATOM 1421 N N . ASP A 1 185 ? 8.094 3.229 -6.918 1 83.56 185 ASP A N 1
ATOM 1422 C CA . ASP A 1 185 ? 6.816 3.33 -7.621 1 83.56 185 ASP A CA 1
ATOM 1423 C C . ASP A 1 185 ? 5.672 2.807 -6.758 1 83.56 185 ASP A C 1
ATOM 1425 O O . ASP A 1 185 ? 4.594 3.406 -6.719 1 83.56 185 ASP A O 1
ATOM 1429 N N . GLN A 1 186 ? 5.941 1.776 -6.105 1 84.25 186 GLN A N 1
ATOM 1430 C CA . GLN A 1 186 ? 4.898 1.164 -5.289 1 84.25 186 GLN A CA 1
ATOM 1431 C C . GLN A 1 186 ? 4.598 2.01 -4.055 1 84.25 186 GLN A C 1
ATOM 1433 O O . GLN A 1 186 ? 3.436 2.236 -3.717 1 84.25 186 GLN A O 1
ATOM 1438 N N . ALA A 1 187 ? 5.629 2.467 -3.414 1 82.12 187 ALA A N 1
ATOM 1439 C CA . ALA A 1 187 ? 5.461 3.227 -2.178 1 82.12 187 ALA A CA 1
ATOM 1440 C C . ALA A 1 187 ? 4.824 4.586 -2.451 1 82.12 187 ALA A C 1
ATOM 1442 O O . ALA A 1 187 ? 4.199 5.176 -1.567 1 82.12 187 ALA A O 1
ATOM 1443 N N . THR A 1 188 ? 4.957 5.094 -3.66 1 83 188 THR A N 1
ATOM 1444 C CA . THR A 1 188 ? 4.496 6.449 -3.943 1 83 188 THR A CA 1
ATOM 1445 C C . THR A 1 188 ? 3.354 6.43 -4.957 1 83 188 THR A C 1
ATOM 1447 O O . THR A 1 188 ? 3.023 7.461 -5.547 1 83 188 THR A O 1
ATOM 1450 N N . ALA A 1 189 ? 2.768 5.277 -5.148 1 85.19 189 ALA A N 1
ATOM 1451 C CA . ALA A 1 189 ? 1.684 5.133 -6.117 1 85.19 189 ALA A CA 1
ATOM 1452 C C . ALA A 1 189 ? 0.475 5.973 -5.715 1 85.19 189 ALA A C 1
ATOM 1454 O O . ALA A 1 189 ? 0.067 5.969 -4.551 1 85.19 189 ALA A O 1
ATOM 1455 N N . THR A 1 190 ? -0.056 6.703 -6.711 1 90.12 190 THR A N 1
ATOM 1456 C CA . THR A 1 190 ? -1.23 7.531 -6.457 1 90.12 190 THR A CA 1
ATOM 1457 C C . THR A 1 190 ? -2.4 7.09 -7.332 1 90.12 190 THR A C 1
ATOM 1459 O O . THR A 1 190 ? -3.543 7.492 -7.102 1 90.12 190 THR A O 1
ATOM 1462 N N . HIS A 1 191 ? -2.102 6.266 -8.266 1 87.12 191 HIS A N 1
ATOM 1463 C CA . HIS A 1 191 ? -3.098 5.828 -9.234 1 87.12 191 HIS A CA 1
ATOM 1464 C C . HIS A 1 191 ? -3.111 4.309 -9.359 1 87.12 191 HIS A C 1
ATOM 1466 O O . HIS A 1 191 ? -2.391 3.615 -8.641 1 87.12 191 HIS A O 1
ATOM 1472 N N . GLY A 1 192 ? -4.031 3.809 -10.242 1 83.81 192 GLY A N 1
ATOM 1473 C CA . GLY A 1 192 ? -4.078 2.371 -10.453 1 83.81 192 GLY A CA 1
ATOM 1474 C C . GLY A 1 192 ? -4.762 1.626 -9.32 1 83.81 192 GLY A C 1
ATOM 1475 O O . GLY A 1 192 ? -5.91 1.92 -8.984 1 83.81 192 GLY A O 1
ATOM 1476 N N . PRO A 1 193 ? -3.955 0.734 -8.672 1 86.12 193 PRO A N 1
ATOM 1477 C CA . PRO A 1 193 ? -4.574 -0.143 -7.676 1 86.12 193 PRO A CA 1
ATOM 1478 C C . PRO A 1 193 ? -5.133 0.623 -6.48 1 86.12 193 PRO A C 1
ATOM 1480 O O . PRO A 1 193 ? -6.176 0.256 -5.938 1 86.12 193 PRO A O 1
ATOM 1483 N N . VAL A 1 194 ? -4.434 1.623 -6.066 1 90.19 194 VAL A N 1
ATOM 1484 C CA . VAL A 1 194 ? -4.871 2.369 -4.891 1 90.19 194 VAL A CA 1
ATOM 1485 C C . VAL A 1 194 ? -6.23 3.008 -5.16 1 90.19 194 VAL A C 1
ATOM 1487 O O . VAL A 1 194 ? -7.094 3.041 -4.277 1 90.19 194 VAL A O 1
ATOM 1490 N N . VAL A 1 195 ? -6.418 3.514 -6.375 1 94.12 195 VAL A N 1
ATOM 1491 C CA . VAL A 1 195 ? -7.684 4.129 -6.754 1 94.12 195 VAL A CA 1
ATOM 1492 C C . VAL A 1 195 ? -8.758 3.055 -6.918 1 94.12 195 VAL A C 1
ATOM 1494 O O . VAL A 1 195 ? -9.898 3.242 -6.5 1 94.12 195 VAL A O 1
ATOM 1497 N N . GLU A 1 196 ? -8.375 1.95 -7.457 1 92.88 196 GLU A N 1
ATOM 1498 C CA . GLU A 1 196 ? -9.328 0.858 -7.652 1 92.88 196 GLU A CA 1
ATOM 1499 C C . GLU A 1 196 ? -9.82 0.312 -6.312 1 92.88 196 GLU A C 1
ATOM 1501 O O . GLU A 1 196 ? -10.992 -0.021 -6.168 1 92.88 196 GLU A O 1
ATOM 1506 N N . ARG A 1 197 ? -8.953 0.186 -5.379 1 95.69 197 ARG A N 1
ATOM 1507 C CA . ARG A 1 197 ? -9.344 -0.255 -4.043 1 95.69 197 ARG A CA 1
ATOM 1508 C C . ARG A 1 197 ? -10.328 0.723 -3.406 1 95.69 197 ARG A C 1
ATOM 1510 O O . ARG A 1 197 ? -11.336 0.312 -2.834 1 95.69 197 ARG A O 1
ATOM 1517 N N . ALA A 1 198 ? -9.969 2.006 -3.535 1 97.06 198 ALA A N 1
ATOM 1518 C CA . ALA A 1 198 ? -10.844 3.033 -2.98 1 97.06 198 ALA A CA 1
ATOM 1519 C C . ALA A 1 198 ? -12.219 2.996 -3.641 1 97.06 198 ALA A C 1
ATOM 1521 O O . ALA A 1 198 ? -13.242 3.076 -2.961 1 97.06 198 ALA A O 1
ATOM 1522 N N . ARG A 1 199 ? -12.219 2.857 -4.922 1 96 199 ARG A N 1
ATOM 1523 C CA . ARG A 1 199 ? -13.461 2.795 -5.68 1 96 199 ARG A CA 1
ATOM 1524 C C . ARG A 1 199 ? -14.297 1.592 -5.258 1 96 199 ARG A C 1
ATOM 1526 O O . ARG A 1 199 ? -15.5 1.718 -5.02 1 96 199 ARG A O 1
ATOM 1533 N N . ALA A 1 200 ? -13.664 0.473 -5.16 1 94.94 200 ALA A N 1
ATOM 1534 C CA . ALA A 1 200 ? -14.359 -0.744 -4.754 1 94.94 200 ALA A CA 1
ATOM 1535 C C . ALA A 1 200 ? -14.945 -0.601 -3.352 1 94.94 200 ALA A C 1
ATOM 1537 O O . ALA A 1 200 ? -16.094 -0.961 -3.113 1 94.94 200 ALA A O 1
ATOM 1538 N N . TRP A 1 201 ? -14.117 -0.1 -2.42 1 95.81 201 TRP A N 1
ATOM 1539 C CA . TRP A 1 201 ? -14.547 0.123 -1.045 1 95.81 201 TRP A CA 1
ATOM 1540 C C . TRP A 1 201 ? -15.797 1.001 -1.003 1 95.81 201 TRP A C 1
ATOM 1542 O O . TRP A 1 201 ? -16.828 0.607 -0.444 1 95.81 201 TRP A O 1
ATOM 1552 N N . CYS A 1 202 ? -15.781 2.102 -1.72 1 96 202 CYS A N 1
ATOM 1553 C CA . CYS A 1 202 ? -16.891 3.051 -1.725 1 96 202 CYS A CA 1
ATOM 1554 C C . CYS A 1 202 ? -18.125 2.453 -2.4 1 96 202 CYS A C 1
ATOM 1556 O O . CYS A 1 202 ? -19.234 2.611 -1.914 1 96 202 CYS A O 1
ATOM 1558 N N . GLN A 1 203 ? -17.875 1.772 -3.49 1 93.31 203 GLN A N 1
ATOM 1559 C CA . GLN A 1 203 ? -18.984 1.152 -4.207 1 93.31 203 GLN A CA 1
ATOM 1560 C C . GLN A 1 203 ? -19.703 0.128 -3.332 1 93.31 203 GLN A C 1
ATOM 1562 O O . GLN A 1 203 ? -20.938 0.063 -3.322 1 93.31 203 GLN A O 1
ATOM 1567 N N . MET A 1 204 ? -18.953 -0.654 -2.65 1 92.19 204 MET A N 1
ATOM 1568 C CA . MET A 1 204 ? -19.531 -1.68 -1.792 1 92.19 204 MET A CA 1
ATOM 1569 C C . MET A 1 204 ? -20.359 -1.049 -0.676 1 92.19 204 MET A C 1
ATOM 1571 O O . MET A 1 204 ? -21.297 -1.665 -0.169 1 92.19 204 MET A O 1
ATOM 1575 N N . LEU A 1 205 ? -20.031 0.181 -0.314 1 92.06 205 LEU A N 1
ATOM 1576 C CA . LEU A 1 205 ? -20.75 0.902 0.732 1 92.06 205 LEU A CA 1
ATOM 1577 C C . LEU A 1 205 ? -21.906 1.694 0.146 1 92.06 205 LEU A C 1
ATOM 1579 O O . LEU A 1 205 ? -22.703 2.273 0.886 1 92.06 205 LEU A O 1
ATOM 1583 N N . GLY A 1 206 ? -21.938 1.788 -1.211 1 91.81 206 GLY A N 1
ATOM 1584 C CA . GLY A 1 206 ? -22.938 2.631 -1.853 1 91.81 206 GLY A CA 1
ATOM 1585 C C . GLY A 1 206 ? -22.609 4.109 -1.768 1 91.81 206 GLY A C 1
ATOM 1586 O O . GLY A 1 206 ? -23.516 4.953 -1.756 1 91.81 206 GLY A O 1
ATOM 1587 N N . VAL A 1 207 ? -21.344 4.422 -1.605 1 94.62 207 VAL A N 1
ATOM 1588 C CA . VAL A 1 207 ? -20.875 5.801 -1.486 1 94.62 207 VAL A CA 1
ATOM 1589 C C . VAL A 1 207 ? -20.281 6.262 -2.814 1 94.62 207 VAL A C 1
ATOM 1591 O O . VAL A 1 207 ? -19.391 5.605 -3.361 1 94.62 207 VAL A O 1
ATOM 1594 N N . PRO A 1 208 ? -20.797 7.383 -3.396 1 96.06 208 PRO A N 1
ATOM 1595 C CA . PRO A 1 208 ? -20.172 7.891 -4.617 1 96.06 208 PRO A CA 1
ATOM 1596 C C . PRO A 1 208 ? -18.703 8.234 -4.43 1 96.06 208 PRO A C 1
ATOM 1598 O O . PRO A 1 208 ? -18.328 8.82 -3.412 1 96.06 208 PRO A O 1
ATOM 1601 N N . TYR A 1 209 ? -17.953 7.805 -5.402 1 97.31 209 TYR A N 1
ATOM 1602 C CA . TYR A 1 209 ? -16.516 8.047 -5.402 1 97.31 209 TYR A CA 1
ATOM 1603 C C . TYR A 1 209 ? -16.094 8.781 -6.672 1 97.31 209 TYR A C 1
ATOM 1605 O O . TYR A 1 209 ? -16.344 8.305 -7.781 1 97.31 209 TYR A O 1
ATOM 1613 N N . PHE A 1 210 ? -15.43 9.961 -6.504 1 97.75 210 PHE A N 1
ATOM 1614 C CA . PHE A 1 210 ? -14.898 10.734 -7.617 1 97.75 210 PHE A CA 1
ATOM 1615 C C . PHE A 1 210 ? -13.375 10.844 -7.52 1 97.75 210 PHE A C 1
ATOM 1617 O O . PHE A 1 210 ? -12.844 11.219 -6.477 1 97.75 210 PHE A O 1
ATOM 1624 N N . ARG A 1 211 ? -12.734 10.445 -8.523 1 97.25 211 ARG A N 1
ATOM 1625 C CA . ARG A 1 211 ? -11.289 10.625 -8.648 1 97.25 211 ARG A CA 1
ATOM 1626 C C . ARG A 1 211 ? -10.953 11.508 -9.844 1 97.25 211 ARG A C 1
ATOM 1628 O O . ARG A 1 211 ? -11.305 11.18 -10.984 1 97.25 211 ARG A O 1
ATOM 1635 N N . PHE A 1 212 ? -10.336 12.648 -9.602 1 97.06 212 PHE A N 1
ATOM 1636 C CA . PHE A 1 212 ? -9.891 13.539 -10.672 1 97.06 212 PHE A CA 1
ATOM 1637 C C . PHE A 1 212 ? -8.375 13.672 -10.672 1 97.06 212 PHE A C 1
ATOM 1639 O O . PHE A 1 212 ? -7.781 14.047 -9.656 1 97.06 212 PHE A O 1
ATOM 1646 N N . SER A 1 213 ? -7.746 13.312 -11.641 1 95.62 213 SER A N 1
ATOM 1647 C CA . SER A 1 213 ? -6.316 13.469 -11.875 1 95.62 213 SER A CA 1
ATOM 1648 C C . SER A 1 213 ? -6.016 13.672 -13.359 1 95.62 213 SER A C 1
ATOM 1650 O O . SER A 1 213 ? -6.145 12.734 -14.156 1 95.62 213 SER A O 1
ATOM 1652 N N . SER A 1 214 ? -5.578 14.836 -13.758 1 94.56 214 SER A N 1
ATOM 1653 C CA . SER A 1 214 ? -5.395 15.211 -15.156 1 94.56 214 SER A CA 1
ATOM 1654 C C . SER A 1 214 ? -4.223 14.453 -15.781 1 94.56 214 SER A C 1
ATOM 1656 O O . SER A 1 214 ? -3.115 14.461 -15.234 1 94.56 214 SER A O 1
ATOM 1658 N N . PRO A 1 215 ? -4.508 13.781 -16.906 1 91.5 215 PRO A N 1
ATOM 1659 C CA . PRO A 1 215 ? -3.352 13.266 -17.641 1 91.5 215 PRO A CA 1
ATOM 1660 C C . PRO A 1 215 ? -2.406 14.367 -18.109 1 91.5 215 PRO A C 1
ATOM 1662 O O . PRO A 1 215 ? -2.857 15.438 -18.531 1 91.5 215 PRO A O 1
ATOM 1665 N N . MET A 1 216 ? -1.146 14.133 -17.953 1 91.69 216 MET A N 1
ATOM 1666 C CA . MET A 1 216 ? -0.14 15.125 -18.328 1 91.69 216 MET A CA 1
ATOM 1667 C C . MET A 1 216 ? 0.658 14.656 -19.547 1 91.69 216 MET A C 1
ATOM 1669 O O . MET A 1 216 ? 0.865 13.453 -19.734 1 91.69 216 MET A O 1
ATOM 1673 N N . SER A 1 217 ? 1.095 15.531 -20.344 1 89.62 217 SER A N 1
ATOM 1674 C CA . SER A 1 217 ? 1.86 15.203 -21.547 1 89.62 217 SER A CA 1
ATOM 1675 C C . SER A 1 217 ? 3.32 14.914 -21.203 1 89.62 217 SER A C 1
ATOM 1677 O O . SER A 1 217 ? 4.047 14.336 -22.016 1 89.62 217 SER A O 1
ATOM 1679 N N . SER A 1 218 ? 3.711 15.406 -20.062 1 87.44 218 SER A N 1
ATOM 1680 C CA . SER A 1 218 ? 5.086 15.188 -19.625 1 87.44 218 SER A CA 1
ATOM 1681 C C . SER A 1 218 ? 5.164 14.93 -18.125 1 87.44 218 SER A C 1
ATOM 1683 O O . SER A 1 218 ? 4.23 15.25 -17.391 1 87.44 218 SER A O 1
ATOM 1685 N N . ASP A 1 219 ? 6.27 14.266 -17.797 1 85.5 219 ASP A N 1
ATOM 1686 C CA . ASP A 1 219 ? 6.547 14.094 -16.375 1 85.5 219 ASP A CA 1
ATOM 1687 C C . ASP A 1 219 ? 7.168 15.352 -15.781 1 85.5 219 ASP A C 1
ATOM 1689 O O . ASP A 1 219 ? 8.297 15.719 -16.125 1 85.5 219 ASP A O 1
ATOM 1693 N N . VAL A 1 220 ? 6.402 16.062 -14.969 1 88.19 220 VAL A N 1
ATOM 1694 C CA . VAL A 1 220 ? 6.863 17.312 -14.367 1 88.19 220 VAL A CA 1
ATOM 1695 C C . VAL A 1 220 ? 7.453 17.031 -12.984 1 88.19 220 VAL A C 1
ATOM 1697 O O . VAL A 1 220 ? 6.777 16.484 -12.117 1 88.19 220 VAL A O 1
ATOM 1700 N N . GLY A 1 221 ? 8.656 17.391 -12.781 1 87.5 221 GLY A N 1
ATOM 1701 C CA . GLY A 1 221 ? 9.32 17.172 -11.516 1 87.5 221 GLY A CA 1
ATOM 1702 C C . GLY A 1 221 ? 8.734 17.969 -10.375 1 87.5 221 GLY A C 1
ATOM 1703 O O . GLY A 1 221 ? 8.18 19.047 -10.594 1 87.5 221 GLY A O 1
ATOM 1704 N N . LEU A 1 222 ? 8.93 17.516 -9.188 1 86.19 222 LEU A N 1
ATOM 1705 C CA . LEU A 1 222 ? 8.406 18.156 -7.98 1 86.19 222 LEU A CA 1
ATOM 1706 C C . LEU A 1 222 ? 8.969 19.562 -7.824 1 86.19 222 LEU A C 1
ATOM 1708 O O . LEU A 1 222 ? 8.289 20.453 -7.316 1 86.19 222 LEU A O 1
ATOM 1712 N N . ASP A 1 223 ? 10.242 19.75 -8.32 1 89.5 223 ASP A N 1
ATOM 1713 C CA . ASP A 1 223 ? 10.914 21.031 -8.117 1 89.5 223 ASP A CA 1
ATOM 1714 C C . ASP A 1 223 ? 11 21.828 -9.422 1 89.5 223 ASP A C 1
ATOM 1716 O O . ASP A 1 223 ? 11.906 22.641 -9.602 1 89.5 223 ASP A O 1
ATOM 1720 N N . GLU A 1 224 ? 10.102 21.531 -10.305 1 90.62 224 GLU A N 1
ATOM 1721 C CA . GLU A 1 224 ? 10.07 22.266 -11.562 1 90.62 224 GLU A CA 1
ATOM 1722 C C . GLU A 1 224 ? 9.766 23.75 -11.32 1 90.62 224 GLU A C 1
ATOM 1724 O O . GLU A 1 224 ? 8.805 24.078 -10.633 1 90.62 224 GLU A O 1
ATOM 1729 N N . THR A 1 225 ? 10.664 24.641 -11.891 1 91.62 225 THR A N 1
ATOM 1730 C CA . THR A 1 225 ? 10.453 26.078 -11.672 1 91.62 225 THR A CA 1
ATOM 1731 C C . THR A 1 225 ? 10.234 26.797 -13 1 91.62 225 THR A C 1
ATOM 1733 O O . THR A 1 225 ? 9.883 27.984 -13.016 1 91.62 225 THR A O 1
ATOM 1736 N N . ASP A 1 226 ? 10.398 26.094 -14.125 1 92.75 226 ASP A N 1
ATOM 1737 C CA . ASP A 1 226 ? 10.211 26.703 -15.438 1 92.75 226 ASP A CA 1
ATOM 1738 C C . ASP A 1 226 ? 8.742 27.047 -15.68 1 92.75 226 ASP A C 1
ATOM 1740 O O . ASP A 1 226 ? 7.895 26.156 -15.734 1 92.75 226 ASP A O 1
ATOM 1744 N N . ASP A 1 227 ? 8.492 28.219 -15.93 1 93.19 227 ASP A N 1
ATOM 1745 C CA . ASP A 1 227 ? 7.129 28.719 -16.094 1 93.19 227 ASP A CA 1
ATOM 1746 C C . ASP A 1 227 ? 6.465 28.094 -17.312 1 93.19 227 ASP A C 1
ATOM 1748 O O . ASP A 1 227 ? 5.246 27.906 -17.344 1 93.19 227 ASP A O 1
ATOM 1752 N N . ARG A 1 228 ? 7.207 27.938 -18.391 1 93.31 228 ARG A N 1
ATOM 1753 C CA . ARG A 1 228 ? 6.637 27.375 -19.609 1 93.31 228 ARG A CA 1
ATOM 1754 C C . ARG A 1 228 ? 6.051 25.984 -19.328 1 93.31 228 ARG A C 1
ATOM 1756 O O . ARG A 1 228 ? 4.945 25.672 -19.781 1 93.31 228 ARG A O 1
ATOM 1763 N N . ILE A 1 229 ? 6.77 25.234 -18.531 1 93.62 229 ILE A N 1
ATOM 1764 C CA . ILE A 1 229 ? 6.348 23.875 -18.203 1 93.62 229 ILE A CA 1
ATOM 1765 C C . ILE A 1 229 ? 5.145 23.922 -17.25 1 93.62 229 ILE A C 1
ATOM 1767 O O . ILE A 1 229 ? 4.164 23.203 -17.469 1 93.62 229 ILE A O 1
ATOM 1771 N N . LEU A 1 230 ? 5.168 24.781 -16.312 1 93.19 230 LEU A N 1
ATOM 1772 C CA . LEU A 1 230 ? 4.117 24.875 -15.297 1 93.19 230 LEU A CA 1
ATOM 1773 C C . LEU A 1 230 ? 2.826 25.406 -15.898 1 93.19 230 LEU A C 1
ATOM 1775 O O . LEU A 1 230 ? 1.733 24.953 -15.539 1 93.19 230 LEU A O 1
ATOM 1779 N N . VAL A 1 231 ? 2.949 26.375 -16.781 1 94.56 231 VAL A N 1
ATOM 1780 C CA . VAL A 1 231 ? 1.771 26.922 -17.438 1 94.56 231 VAL A CA 1
ATOM 1781 C C . VAL A 1 231 ? 1.136 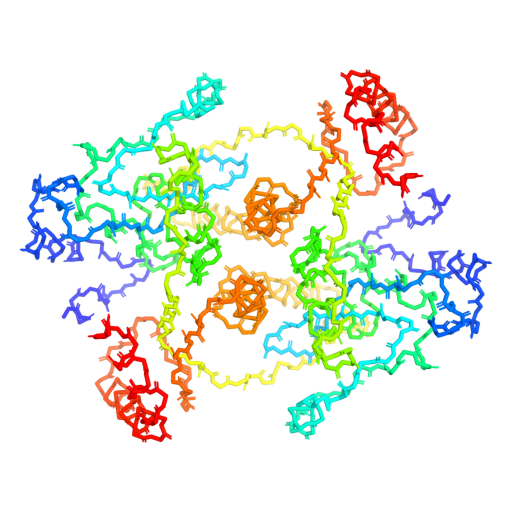25.875 -18.344 1 94.56 231 VAL A C 1
ATOM 1783 O O . VAL A 1 231 ? -0.091 25.766 -18.422 1 94.56 231 VAL A O 1
ATOM 1786 N N . LYS A 1 232 ? 1.951 25.125 -19 1 95.19 232 LYS A N 1
ATOM 1787 C CA . LYS A 1 232 ? 1.424 24.047 -19.828 1 95.19 232 LYS A CA 1
ATOM 1788 C C . LYS A 1 232 ? 0.635 23.047 -18.969 1 95.19 232 LYS A C 1
ATOM 1790 O O . LYS A 1 232 ? -0.435 22.594 -19.375 1 95.19 232 LYS A O 1
ATOM 1795 N N . MET A 1 233 ? 1.158 22.719 -17.797 1 93.88 233 MET A N 1
ATOM 1796 C CA . MET A 1 233 ? 0.467 21.828 -16.875 1 93.88 233 MET A CA 1
ATOM 1797 C C . MET A 1 233 ? -0.891 22.406 -16.469 1 93.88 233 MET A C 1
ATOM 1799 O O . MET A 1 233 ? -1.883 21.672 -16.422 1 93.88 233 MET A O 1
ATOM 1803 N N . LEU A 1 234 ? -0.919 23.734 -16.25 1 94.62 234 LEU A N 1
ATOM 1804 C CA . LEU A 1 234 ? -2.16 24.406 -15.883 1 94.62 234 LEU A CA 1
ATOM 1805 C C . LEU A 1 234 ? -3.172 24.344 -17.031 1 94.62 234 LEU A C 1
ATOM 1807 O O . LEU A 1 234 ? -4.359 24.094 -16.797 1 94.62 234 LEU A O 1
ATOM 1811 N N . TRP A 1 235 ? -2.641 24.516 -18.188 1 95.56 235 TRP A N 1
ATOM 1812 C CA . TRP A 1 235 ? -3.5 24.484 -19.375 1 95.56 235 TRP A CA 1
ATOM 1813 C C . TRP A 1 235 ? -4.086 23.094 -19.578 1 95.56 235 TRP A C 1
ATOM 1815 O O . TRP A 1 235 ? -5.281 22.953 -19.828 1 95.56 235 TRP A O 1
ATOM 1825 N N . GLU A 1 236 ? -3.316 22.109 -19.469 1 96.19 236 GLU A N 1
ATOM 1826 C CA . GLU A 1 236 ? -3.775 20.734 -19.641 1 96.19 236 GLU A CA 1
ATOM 1827 C C . GLU A 1 236 ? -4.824 20.375 -18.594 1 96.19 236 GLU A C 1
ATOM 1829 O O . GLU A 1 236 ? -5.773 19.641 -18.891 1 96.19 236 GLU A O 1
ATOM 1834 N N . THR A 1 237 ? -4.594 20.859 -17.391 1 96.38 237 THR A N 1
ATOM 1835 C CA . THR A 1 237 ? -5.57 20.609 -16.344 1 96.38 237 THR A CA 1
ATOM 1836 C C . THR A 1 237 ? -6.902 21.281 -16.672 1 96.38 237 THR A C 1
ATOM 1838 O O . THR A 1 237 ? -7.965 20.688 -16.484 1 96.38 237 THR A O 1
ATOM 1841 N N . ARG A 1 238 ? -6.832 22.5 -17.219 1 96.81 238 ARG A N 1
ATOM 1842 C CA . ARG A 1 238 ? -8.047 23.203 -17.609 1 96.81 238 ARG A CA 1
ATOM 1843 C C . ARG A 1 238 ? -8.797 22.453 -18.703 1 96.81 238 ARG A C 1
ATOM 1845 O O . ARG A 1 238 ? -10.016 22.328 -18.656 1 96.81 238 ARG A O 1
ATOM 1852 N N . VAL A 1 239 ? -8.094 21.953 -19.672 1 97.12 239 VAL A N 1
ATOM 1853 C CA . VAL A 1 239 ? -8.68 21.172 -20.75 1 97.12 239 VAL A CA 1
ATOM 1854 C C . VAL A 1 239 ? -9.344 19.922 -20.188 1 97.12 239 VAL A C 1
ATOM 1856 O O . VAL A 1 239 ? -10.469 19.578 -20.562 1 97.12 239 VAL A O 1
ATOM 1859 N N . TYR A 1 240 ? -8.656 19.297 -19.25 1 97.12 240 TYR A N 1
ATOM 1860 C CA . TYR A 1 240 ? -9.188 18.109 -18.594 1 97.12 240 TYR A CA 1
ATOM 1861 C C . TYR A 1 240 ? -10.516 18.406 -17.906 1 97.12 240 TYR A C 1
ATOM 1863 O O . TYR A 1 240 ? -11.469 17.641 -18 1 97.12 240 TYR A O 1
ATOM 1871 N N . VAL A 1 241 ? -10.562 19.516 -17.219 1 97 241 VAL A N 1
ATOM 1872 C CA . VAL A 1 241 ? -11.766 19.906 -16.484 1 97 241 VAL A CA 1
ATOM 1873 C C . VAL A 1 241 ? -12.914 20.125 -17.469 1 97 241 VAL A C 1
ATOM 1875 O O . VAL A 1 241 ? -14.031 19.656 -17.234 1 97 241 VAL A O 1
ATOM 1878 N N . ILE A 1 242 ? -12.609 20.703 -18.578 1 97.12 242 ILE A N 1
ATOM 1879 C CA . ILE A 1 242 ? -13.625 20.984 -19.578 1 97.12 242 ILE A CA 1
ATOM 1880 C C . ILE A 1 242 ? -14.109 19.688 -20.219 1 97.12 242 ILE A C 1
ATOM 1882 O O . ILE A 1 242 ? -15.305 19.484 -20.406 1 97.12 242 ILE A O 1
ATOM 1886 N N . GLN A 1 243 ? -13.219 18.766 -20.469 1 97.25 243 GLN A N 1
ATOM 1887 C CA . GLN A 1 243 ? -13.539 17.484 -21.094 1 97.25 243 GLN A CA 1
ATOM 1888 C C . GLN A 1 243 ? -14.367 16.609 -20.172 1 97.25 243 GLN A C 1
ATOM 1890 O O . GLN A 1 243 ? -15.133 15.75 -20.625 1 97.25 243 GLN A O 1
ATOM 1895 N N . ASN A 1 244 ? -14.18 16.859 -18.875 1 96.94 244 ASN A N 1
ATOM 1896 C CA . ASN A 1 244 ? -14.898 16.031 -17.891 1 96.94 244 ASN A CA 1
ATOM 1897 C C . ASN A 1 244 ? -15.906 16.859 -17.109 1 96.94 244 ASN A C 1
ATOM 1899 O O . ASN A 1 244 ? -16.172 16.578 -15.938 1 96.94 244 ASN A O 1
ATOM 1903 N N . TYR A 1 245 ? -16.391 17.859 -17.734 1 96.75 245 TYR A N 1
ATOM 1904 C CA . TYR A 1 245 ? -17.234 18.828 -17.047 1 96.75 245 TYR A CA 1
ATOM 1905 C C . TYR A 1 245 ? -18.484 18.172 -16.469 1 96.75 245 TYR A C 1
ATOM 1907 O O . TYR A 1 245 ? -18.953 18.562 -15.406 1 96.75 245 TYR A O 1
ATOM 1915 N N . LYS A 1 246 ? -19.047 17.188 -17.141 1 97.38 246 LYS A N 1
ATOM 1916 C CA . LYS A 1 246 ? -20.25 16.5 -16.656 1 97.38 246 LYS A CA 1
ATOM 1917 C C . LYS A 1 246 ? -20.016 15.883 -15.281 1 97.38 246 LYS A C 1
ATOM 1919 O O . LYS A 1 246 ? -20.859 15.984 -14.391 1 97.38 246 LYS A O 1
ATOM 1924 N N . GLU A 1 247 ? -18.875 15.25 -15.078 1 97.06 247 GLU A N 1
ATOM 1925 C CA . GLU A 1 247 ? -18.547 14.633 -13.805 1 97.06 247 GLU A CA 1
ATOM 1926 C C . GLU A 1 247 ? -18.344 15.68 -12.711 1 97.06 247 GLU A C 1
ATOM 1928 O O . GLU A 1 247 ? -18.781 15.492 -11.578 1 97.06 247 GLU A O 1
ATOM 1933 N N . PHE A 1 248 ? -17.703 16.781 -13.109 1 96.94 248 PHE A N 1
ATOM 1934 C CA . PHE A 1 248 ? -17.516 17.859 -12.156 1 96.94 248 PHE A CA 1
ATOM 1935 C C . PHE A 1 248 ? -18.844 18.484 -11.758 1 96.94 248 PHE A C 1
ATOM 1937 O O . PHE A 1 248 ? -19.047 18.828 -10.586 1 96.94 248 PHE A O 1
ATOM 1944 N N . ALA A 1 249 ? -19.734 18.609 -12.727 1 97 249 ALA A N 1
ATOM 1945 C CA . ALA A 1 249 ? -21.062 19.156 -12.453 1 97 249 ALA A CA 1
ATOM 1946 C C . ALA A 1 249 ? -21.859 18.234 -11.531 1 97 249 ALA A C 1
ATOM 1948 O O . ALA A 1 249 ? -22.547 18.719 -10.625 1 97 249 ALA A O 1
ATOM 1949 N N . GLU A 1 250 ? -21.734 16.984 -11.797 1 97.19 250 GLU A N 1
ATOM 1950 C CA . GLU A 1 250 ? -22.406 16 -10.938 1 97.19 250 GLU A CA 1
ATOM 1951 C C . GLU A 1 250 ? -21.891 16.078 -9.5 1 97.19 250 GLU A C 1
ATOM 1953 O O . GLU A 1 250 ? -22.672 16.062 -8.555 1 97.19 250 GLU A O 1
ATOM 1958 N N . LEU A 1 251 ? -20.578 16.141 -9.344 1 96.94 251 LEU A N 1
ATOM 1959 C CA . LEU A 1 251 ? -19.984 16.312 -8.023 1 96.94 251 LEU A CA 1
ATOM 1960 C C . LEU A 1 251 ? -20.516 17.562 -7.332 1 96.94 251 LEU A C 1
ATOM 1962 O O . LEU A 1 251 ? -20.875 17.516 -6.152 1 96.94 251 LEU A O 1
ATOM 1966 N N . GLY A 1 252 ? -20.562 18.656 -8.141 1 96.81 252 GLY A N 1
ATOM 1967 C CA . GLY A 1 252 ? -21.094 19.891 -7.598 1 96.81 252 GLY A CA 1
ATOM 1968 C C . GLY A 1 252 ? -22.516 19.75 -7.09 1 96.81 252 GLY A C 1
ATOM 1969 O O . GLY A 1 252 ? -22.844 20.266 -6.016 1 96.81 252 GLY A O 1
ATOM 1970 N N . ARG A 1 253 ? -23.359 19.078 -7.828 1 96.31 253 ARG A N 1
ATOM 1971 C CA . ARG A 1 253 ? -24.75 18.859 -7.441 1 96.31 253 ARG A CA 1
ATOM 1972 C C . ARG A 1 253 ? -24.844 18.047 -6.152 1 96.31 253 ARG A C 1
ATOM 1974 O O . ARG A 1 253 ? -25.609 18.391 -5.254 1 96.31 253 ARG A O 1
ATOM 1981 N N . LEU A 1 254 ? -24.016 17.016 -6.039 1 95.12 254 LEU A N 1
ATOM 1982 C CA . LEU A 1 254 ? -24.047 16.156 -4.867 1 95.12 254 LEU A CA 1
ATOM 1983 C C . LEU A 1 254 ? -23.547 16.891 -3.629 1 95.12 254 LEU A C 1
ATOM 1985 O O . LEU A 1 254 ? -24.062 16.688 -2.529 1 95.12 254 LEU A O 1
ATOM 1989 N N . LEU A 1 255 ? -22.562 17.766 -3.812 1 94 255 LEU A N 1
ATOM 1990 C CA . LEU A 1 255 ? -21.969 18.484 -2.695 1 94 255 LEU A CA 1
ATOM 1991 C C . LEU A 1 255 ? -22.922 19.547 -2.168 1 94 255 LEU A C 1
ATOM 1993 O O . LEU A 1 255 ? -22.812 19.969 -1.01 1 94 255 LEU A O 1
ATOM 1997 N N . THR A 1 256 ? -23.859 20 -3.064 1 91.94 256 THR A N 1
ATOM 1998 C CA . THR A 1 256 ? -24.75 21.094 -2.674 1 91.94 256 THR A CA 1
ATOM 1999 C C . THR A 1 256 ? -26.141 20.578 -2.332 1 91.94 256 THR A C 1
ATOM 2001 O O . THR A 1 256 ? -27.031 21.359 -2.008 1 91.94 256 THR A O 1
ATOM 2004 N N . SER A 1 257 ? -26.344 19.281 -2.428 1 85.31 257 SER A N 1
ATOM 2005 C CA . SER A 1 257 ? -27.641 18.719 -2.098 1 85.31 257 SER A CA 1
ATOM 2006 C C . SER A 1 257 ? -27.797 18.516 -0.594 1 85.31 257 SER A C 1
ATOM 2008 O O . SER A 1 257 ? -26.797 18.328 0.116 1 85.31 257 SER A O 1
ATOM 2010 N N . MET B 1 1 ? 12.289 -30.031 1.178 1 74.12 1 MET B N 1
ATOM 2011 C CA . MET B 1 1 ? 12.258 -29.062 0.084 1 74.12 1 MET B CA 1
ATOM 2012 C C . MET B 1 1 ? 13.211 -2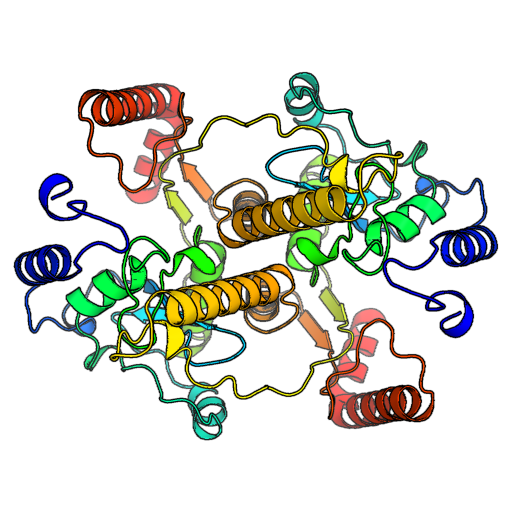7.906 0.354 1 74.12 1 MET B C 1
ATOM 2014 O O . MET B 1 1 ? 13.984 -27.531 -0.52 1 74.12 1 MET B O 1
ATOM 2018 N N . LYS B 1 2 ? 13.367 -27.578 1.617 1 78.62 2 LYS B N 1
ATOM 2019 C CA . LYS B 1 2 ? 14.156 -26.391 1.948 1 78.62 2 LYS B CA 1
ATOM 2020 C C . LYS B 1 2 ? 15.641 -26.625 1.686 1 78.62 2 LYS B C 1
ATOM 2022 O O . LYS B 1 2 ? 16.328 -25.75 1.156 1 78.62 2 LYS B O 1
ATOM 2027 N N . ASP B 1 3 ? 16.062 -27.844 2 1 82.56 3 ASP B N 1
ATOM 2028 C CA . ASP B 1 3 ? 17.484 -28.125 1.854 1 82.56 3 ASP B CA 1
ATOM 2029 C C . ASP B 1 3 ? 17.875 -28.234 0.381 1 82.56 3 ASP B C 1
ATOM 2031 O O . ASP B 1 3 ? 19.016 -27.938 0.014 1 82.56 3 ASP B O 1
ATOM 2035 N N . LEU B 1 4 ? 16.891 -28.594 -0.359 1 83.56 4 LEU B N 1
ATOM 2036 C CA . LEU B 1 4 ? 17.172 -28.766 -1.78 1 83.56 4 LEU B CA 1
ATOM 2037 C C . LEU B 1 4 ? 17.016 -27.453 -2.535 1 83.56 4 LEU B C 1
ATOM 2039 O O . LEU B 1 4 ? 17.781 -27.188 -3.469 1 83.56 4 LEU B O 1
ATOM 2043 N N . VAL B 1 5 ? 16.172 -26.625 -2.111 1 87.38 5 VAL B N 1
ATOM 2044 C CA . VAL B 1 5 ? 15.812 -25.406 -2.838 1 87.38 5 VAL B CA 1
ATOM 2045 C C . VAL B 1 5 ? 16.75 -24.266 -2.441 1 87.38 5 VAL B C 1
ATOM 2047 O O . VAL B 1 5 ? 17.219 -23.516 -3.299 1 87.38 5 VAL B O 1
ATOM 2050 N N . PHE B 1 6 ? 17.109 -24.188 -1.154 1 88.94 6 PHE B N 1
ATOM 2051 C CA . PHE B 1 6 ? 17.938 -23.109 -0.658 1 88.94 6 PHE B CA 1
ATOM 2052 C C . PHE B 1 6 ? 19.391 -23.578 -0.505 1 88.94 6 PHE B C 1
ATOM 2054 O O . PHE B 1 6 ? 19.953 -23.516 0.59 1 88.94 6 PHE B O 1
ATOM 2061 N N . ASN B 1 7 ? 19.922 -24.094 -1.588 1 87 7 ASN B N 1
ATOM 2062 C CA . ASN B 1 7 ? 21.297 -24.594 -1.63 1 87 7 ASN B CA 1
ATOM 2063 C C . ASN B 1 7 ? 22.156 -23.781 -2.59 1 87 7 ASN B C 1
ATOM 2065 O O . ASN B 1 7 ? 21.734 -23.484 -3.715 1 87 7 ASN B O 1
ATOM 2069 N N . GLY B 1 8 ? 23.344 -23.328 -2.041 1 84.81 8 GLY B N 1
ATOM 2070 C CA . GLY B 1 8 ? 24.25 -22.531 -2.875 1 84.81 8 GLY B CA 1
ATOM 2071 C C . GLY B 1 8 ? 24.047 -21.031 -2.703 1 84.81 8 GLY B C 1
ATOM 2072 O O . GLY B 1 8 ? 23.453 -20.594 -1.72 1 84.81 8 GLY B O 1
ATOM 2073 N N . PRO B 1 9 ? 24.672 -20.219 -3.588 1 85.12 9 PRO B N 1
ATOM 2074 C CA . PRO B 1 9 ? 24.562 -18.766 -3.48 1 85.12 9 PRO B CA 1
ATOM 2075 C C . PRO B 1 9 ? 23.25 -18.219 -4.031 1 85.12 9 PRO B C 1
ATOM 2077 O O . PRO B 1 9 ? 22.656 -18.828 -4.922 1 85.12 9 PRO B O 1
ATOM 2080 N N . ARG B 1 10 ? 22.844 -17.078 -3.615 1 83.88 10 ARG B N 1
ATOM 2081 C CA . ARG B 1 10 ? 21.688 -16.375 -4.148 1 83.88 10 ARG B CA 1
ATOM 2082 C C . ARG B 1 10 ? 22.031 -15.641 -5.434 1 83.88 10 ARG B C 1
ATOM 2084 O O . ARG B 1 10 ? 23.156 -15.156 -5.594 1 83.88 10 ARG B O 1
ATOM 2091 N N . PRO B 1 11 ? 21.109 -15.5 -6.238 1 86 11 PRO B N 1
ATOM 2092 C CA . PRO B 1 11 ? 19.812 -16.188 -6.285 1 86 11 PRO B CA 1
ATOM 2093 C C . PRO B 1 11 ? 19.953 -17.703 -6.441 1 86 11 PRO B C 1
ATOM 2095 O O . PRO B 1 11 ? 20.828 -18.172 -7.18 1 86 11 PRO B O 1
ATOM 2098 N N . TYR B 1 12 ? 19.188 -18.469 -5.77 1 88.19 12 TYR B N 1
ATOM 2099 C CA . TYR B 1 12 ? 19.25 -19.938 -5.773 1 88.19 12 TYR B CA 1
ATOM 2100 C C . TYR B 1 12 ? 18.875 -20.484 -7.145 1 88.19 12 TYR B C 1
ATOM 2102 O O . TYR B 1 12 ? 18.141 -19.859 -7.898 1 88.19 12 TYR B O 1
ATOM 2110 N N . ASP B 1 13 ? 19.469 -21.609 -7.379 1 88 13 ASP B N 1
ATOM 2111 C CA . ASP B 1 13 ? 19.078 -22.328 -8.586 1 88 13 ASP B CA 1
ATOM 2112 C C . ASP B 1 13 ? 17.578 -22.641 -8.562 1 88 13 ASP B C 1
ATOM 2114 O O . ASP B 1 13 ? 17.062 -23.203 -7.594 1 88 13 ASP B O 1
ATOM 2118 N N . SER B 1 14 ? 16.906 -22.25 -9.664 1 89.5 14 SER B N 1
ATOM 2119 C CA . SER B 1 14 ? 15.461 -22.391 -9.695 1 89.5 14 SER B CA 1
ATOM 2120 C C . SER B 1 14 ? 15.047 -23.828 -10.031 1 89.5 14 SER B C 1
ATOM 2122 O O . SER B 1 14 ? 13.906 -24.219 -9.805 1 89.5 14 SER B O 1
ATOM 2124 N N . GLU B 1 15 ? 15.922 -24.578 -10.57 1 91.31 15 GLU B N 1
ATOM 2125 C CA . GLU B 1 15 ? 15.602 -25.891 -11.133 1 91.31 15 GLU B CA 1
ATOM 2126 C C . GLU B 1 15 ? 15.016 -26.812 -10.07 1 91.31 15 GLU B C 1
ATOM 2128 O O . GLU B 1 15 ? 13.984 -27.453 -10.297 1 91.31 15 GLU B O 1
ATOM 2133 N N . PRO B 1 16 ? 15.68 -26.938 -8.922 1 92.12 16 PRO B N 1
ATOM 2134 C CA . PRO B 1 16 ? 15.102 -27.812 -7.902 1 92.12 16 PRO B CA 1
ATOM 2135 C C . PRO B 1 16 ? 13.688 -27.406 -7.508 1 92.12 16 PRO B C 1
ATOM 2137 O O . PRO B 1 16 ? 12.82 -28.266 -7.336 1 92.12 16 PRO B O 1
ATOM 2140 N N . LEU B 1 17 ? 13.445 -26.094 -7.344 1 92.62 17 LEU B N 1
ATOM 2141 C CA . LEU B 1 17 ? 12.117 -25.609 -6.992 1 92.62 17 LEU B CA 1
ATOM 2142 C C . LEU B 1 17 ? 11.117 -25.906 -8.102 1 92.62 17 LEU B C 1
ATOM 2144 O O . LEU B 1 17 ? 10.016 -26.391 -7.836 1 92.62 17 LEU B O 1
ATOM 2148 N N . GLU B 1 18 ? 11.484 -25.656 -9.328 1 94.88 18 GLU B N 1
ATOM 2149 C CA . GLU B 1 18 ? 10.602 -25.922 -10.469 1 94.88 18 GLU B CA 1
ATOM 2150 C C . GLU B 1 18 ? 10.266 -27.406 -10.586 1 94.88 18 GLU B C 1
ATOM 2152 O O . GLU B 1 18 ? 9.117 -27.766 -10.852 1 94.88 18 GLU B O 1
ATOM 2157 N N . LYS B 1 19 ? 11.289 -28.219 -10.414 1 94.69 19 LYS B N 1
ATOM 2158 C CA . LYS B 1 19 ? 11.062 -29.672 -10.453 1 94.69 19 LYS B CA 1
ATOM 2159 C C . LYS B 1 19 ? 10.062 -30.094 -9.383 1 94.69 19 LYS B C 1
ATOM 2161 O O . LYS B 1 19 ? 9.164 -30.891 -9.656 1 94.69 19 LYS B O 1
ATOM 2166 N N . PHE B 1 20 ? 10.219 -29.609 -8.211 1 94.5 20 PHE B N 1
ATOM 2167 C CA . PHE B 1 20 ? 9.312 -29.906 -7.113 1 94.5 20 PHE B CA 1
ATOM 2168 C C . PHE B 1 20 ? 7.887 -29.469 -7.453 1 94.5 20 PHE B C 1
ATOM 2170 O O . PHE B 1 20 ? 6.938 -30.219 -7.238 1 94.5 20 PHE B O 1
ATOM 2177 N N . LEU B 1 21 ? 7.695 -28.234 -7.965 1 95.5 21 LEU B N 1
ATOM 2178 C CA . LEU B 1 21 ? 6.379 -27.703 -8.297 1 95.5 21 LEU B CA 1
ATOM 2179 C C . LEU B 1 21 ? 5.719 -28.516 -9.398 1 95.5 21 LEU B C 1
ATOM 2181 O O . LEU B 1 21 ? 4.52 -28.797 -9.344 1 95.5 21 LEU B O 1
ATOM 2185 N N . LYS B 1 22 ? 6.539 -28.953 -10.375 1 96.56 22 LYS B N 1
ATOM 2186 C CA . LYS B 1 22 ? 6.02 -29.797 -11.461 1 96.56 22 LYS B CA 1
ATOM 2187 C C . LYS B 1 22 ? 5.566 -31.156 -10.938 1 96.56 22 LYS B C 1
ATOM 2189 O O . LYS B 1 22 ? 4.555 -31.688 -11.391 1 96.56 22 LYS B O 1
ATOM 2194 N N . GLN B 1 23 ? 6.332 -31.672 -10.023 1 95.62 23 GLN B N 1
ATOM 2195 C CA . GLN B 1 23 ? 5.973 -32.969 -9.422 1 95.62 23 GLN B CA 1
ATOM 2196 C C . GLN B 1 23 ? 4.688 -32.844 -8.609 1 95.62 23 GLN B C 1
ATOM 2198 O O . GLN B 1 23 ? 3.834 -33.719 -8.664 1 95.62 23 GLN B O 1
ATOM 2203 N N . GLU B 1 24 ? 4.52 -31.766 -7.84 1 94.5 24 GLU B N 1
ATOM 2204 C CA . GLU B 1 24 ? 3.383 -31.594 -6.941 1 94.5 24 GLU B CA 1
ATOM 2205 C C . GLU B 1 24 ? 2.117 -31.234 -7.719 1 94.5 24 GLU B C 1
ATOM 2207 O O . GLU B 1 24 ? 1.036 -31.75 -7.422 1 94.5 24 GLU B O 1
ATOM 2212 N N . PHE B 1 25 ? 2.199 -30.359 -8.773 1 95.38 25 PHE B N 1
ATOM 2213 C CA . PHE B 1 25 ? 1.004 -29.812 -9.406 1 95.38 25 PHE B CA 1
ATOM 2214 C C . PHE B 1 25 ? 0.784 -30.438 -10.781 1 95.38 25 PHE B C 1
ATOM 2216 O O . PHE B 1 25 ? -0.305 -30.344 -11.352 1 95.38 25 PHE B O 1
ATOM 2223 N N . GLY B 1 26 ? 1.828 -31.047 -11.312 1 95.5 26 GLY B N 1
ATOM 2224 C CA . GLY B 1 26 ? 1.782 -31.531 -12.688 1 95.5 26 GLY B CA 1
ATOM 2225 C C . GLY B 1 26 ? 2.408 -30.562 -13.68 1 95.5 26 GLY B C 1
ATOM 2226 O O . GLY B 1 26 ? 2.266 -29.344 -13.547 1 95.5 26 GLY B O 1
ATOM 2227 N N . GLU B 1 27 ? 3.006 -31.047 -14.703 1 96 27 GLU B N 1
ATOM 2228 C CA . GLU B 1 27 ? 3.746 -30.25 -15.68 1 96 27 GLU B CA 1
ATOM 2229 C C . GLU B 1 27 ? 2.803 -29.547 -16.656 1 96 27 GLU B C 1
ATOM 2231 O O . GLU B 1 27 ? 3.117 -28.469 -17.172 1 96 27 GLU B O 1
ATOM 2236 N N . SER B 1 28 ? 1.635 -30.094 -16.844 1 96.62 28 SER B N 1
ATOM 2237 C CA . SER B 1 28 ? 0.751 -29.562 -17.875 1 96.62 28 SER B CA 1
ATOM 2238 C C . SER B 1 28 ? -0.54 -29.031 -17.266 1 96.62 28 SER B C 1
ATOM 2240 O O . SER B 1 28 ? -1.414 -28.547 -18 1 96.62 28 SER B O 1
ATOM 2242 N N . ALA B 1 29 ? -0.602 -29.078 -15.93 1 96.81 29 ALA B N 1
ATOM 2243 C CA . ALA B 1 29 ? -1.829 -28.609 -15.289 1 96.81 29 ALA B CA 1
ATOM 2244 C C . ALA B 1 29 ? -2 -27.109 -15.469 1 96.81 29 ALA B C 1
ATOM 2246 O O . ALA B 1 29 ? -1.085 -26.328 -15.172 1 96.81 29 ALA B O 1
ATOM 2247 N N . LYS B 1 30 ? -3.172 -26.734 -15.969 1 97.38 30 LYS B N 1
ATOM 2248 C CA . LYS B 1 30 ? -3.51 -25.328 -16.156 1 97.38 30 LYS B CA 1
ATOM 2249 C C . LYS B 1 30 ? -4.293 -24.781 -14.977 1 97.38 30 LYS B C 1
ATOM 2251 O O . LYS B 1 30 ? -4.906 -25.547 -14.227 1 97.38 30 LYS B O 1
ATOM 2256 N N . MET B 1 31 ? -4.25 -23.5 -14.758 1 97.06 31 MET B N 1
ATOM 2257 C CA . MET B 1 31 ? -5.008 -22.875 -13.68 1 97.06 31 MET B CA 1
ATOM 2258 C C . MET B 1 31 ? -6.477 -23.266 -13.742 1 97.06 31 MET B C 1
ATOM 2260 O O . MET B 1 31 ? -7.105 -23.516 -12.711 1 97.06 31 MET B O 1
ATOM 2264 N N . THR B 1 32 ? -7 -23.391 -14.945 1 95.81 32 THR B N 1
ATOM 2265 C CA . THR B 1 32 ? -8.422 -23.641 -15.133 1 95.81 32 THR B CA 1
ATOM 2266 C C . THR B 1 32 ? -8.742 -25.109 -14.875 1 95.81 32 THR B C 1
ATOM 2268 O O . THR B 1 32 ? -9.914 -25.5 -14.859 1 95.81 32 THR B O 1
ATOM 2271 N N . SER B 1 33 ? -7.738 -25.953 -14.703 1 94.75 33 SER B N 1
ATOM 2272 C CA . SER B 1 33 ? -7.98 -27.344 -14.32 1 94.75 33 SER B CA 1
ATOM 2273 C C . SER B 1 33 ? -8.547 -27.438 -12.906 1 94.75 33 SER B C 1
ATOM 2275 O O . SER B 1 33 ? -9.164 -28.438 -12.547 1 94.75 33 SER B O 1
ATOM 2277 N N . VAL B 1 34 ? -8.258 -26.406 -12.125 1 92.88 34 VAL B N 1
ATOM 2278 C CA . VAL B 1 34 ? -8.836 -26.312 -10.789 1 92.88 34 VAL B CA 1
ATOM 2279 C C . VAL B 1 34 ? -10.188 -25.594 -10.859 1 92.88 34 VAL B C 1
ATOM 2281 O O . VAL B 1 34 ? -10.242 -24.391 -11.062 1 92.88 34 VAL B O 1
ATOM 2284 N N . LEU B 1 35 ? -11.203 -26.312 -10.703 1 91.81 35 LEU B N 1
ATOM 2285 C CA . LEU B 1 35 ? -12.539 -25.75 -10.898 1 91.81 35 LEU B CA 1
ATOM 2286 C C . LEU B 1 35 ? -13.016 -25.047 -9.633 1 91.81 35 LEU B C 1
ATOM 2288 O O . LEU B 1 35 ? -13.68 -24 -9.711 1 91.81 35 LEU B O 1
ATOM 2292 N N . HIS B 1 36 ? -12.797 -25.703 -8.492 1 92.19 36 HIS B N 1
ATOM 2293 C CA . HIS B 1 36 ? -13.148 -25.141 -7.195 1 92.19 36 HIS B CA 1
ATOM 2294 C C . HIS B 1 36 ? -12.07 -25.438 -6.152 1 92.19 36 HIS B C 1
ATOM 2296 O O . HIS B 1 36 ? -11.438 -26.484 -6.195 1 92.19 36 HIS B O 1
ATOM 2302 N N . PRO B 1 37 ? -11.914 -24.516 -5.285 1 93.69 37 PRO B N 1
ATOM 2303 C CA . PRO B 1 37 ? -12.484 -23.172 -5.195 1 93.69 37 PRO B CA 1
ATOM 2304 C C . PRO B 1 37 ? -11.891 -22.203 -6.215 1 93.69 37 PRO B C 1
ATOM 2306 O O . PRO B 1 37 ? -10.938 -22.547 -6.918 1 93.69 37 PRO B O 1
ATOM 2309 N N . ARG B 1 38 ? -12.461 -21.016 -6.312 1 93 38 ARG B N 1
ATOM 2310 C CA . ARG B 1 38 ? -11.805 -19.969 -7.082 1 93 38 ARG B CA 1
ATOM 2311 C C . ARG B 1 38 ? -10.508 -19.516 -6.41 1 93 38 ARG B C 1
ATOM 2313 O O . ARG B 1 38 ? -10.453 -19.391 -5.188 1 93 38 ARG B O 1
ATOM 2320 N N . VAL B 1 39 ? -9.539 -19.344 -7.262 1 96.38 39 VAL B N 1
ATOM 2321 C CA . VAL B 1 39 ? -8.195 -19.109 -6.738 1 96.38 39 VAL B CA 1
ATOM 2322 C C . VAL B 1 39 ? -7.609 -17.859 -7.371 1 96.38 39 VAL B C 1
ATOM 2324 O O . VAL B 1 39 ? -7.754 -17.625 -8.578 1 96.38 39 VAL B O 1
ATOM 2327 N N . LEU B 1 40 ? -7.043 -17 -6.562 1 96.31 40 LEU B N 1
ATOM 2328 C CA . LEU B 1 40 ? -6.223 -15.867 -6.98 1 96.31 40 LEU B CA 1
ATOM 2329 C C . LEU B 1 40 ? -4.809 -15.984 -6.422 1 96.31 40 LEU B C 1
ATOM 2331 O O . LEU B 1 40 ? -4.625 -16.109 -5.211 1 96.31 40 LEU B O 1
ATOM 2335 N N . VAL B 1 41 ? -3.818 -16.062 -7.273 1 97.19 41 VAL B N 1
ATOM 2336 C CA . VAL B 1 41 ? -2.414 -16.047 -6.879 1 97.19 41 VAL B CA 1
ATOM 2337 C C . VAL B 1 41 ? -1.751 -14.758 -7.34 1 97.19 41 VAL B C 1
ATOM 2339 O O . VAL B 1 41 ? -1.819 -14.406 -8.516 1 97.19 41 VAL B O 1
ATOM 2342 N N . THR B 1 42 ? -1.076 -14.055 -6.422 1 96.25 42 THR B N 1
ATOM 2343 C CA . THR B 1 42 ? -0.541 -12.734 -6.75 1 96.25 42 THR B CA 1
ATOM 2344 C C . THR B 1 42 ? 0.816 -12.859 -7.438 1 96.25 42 THR B C 1
ATOM 2346 O O . THR B 1 42 ? 1.602 -13.758 -7.117 1 96.25 42 THR B O 1
ATOM 2349 N N . GLY B 1 43 ? 1.097 -12.016 -8.359 1 94.38 43 GLY B N 1
ATOM 2350 C CA . GLY B 1 43 ? 2.371 -11.789 -9.023 1 94.38 43 GLY B CA 1
ATOM 2351 C C . GLY B 1 43 ? 2.584 -10.344 -9.422 1 94.38 43 GLY B C 1
ATOM 2352 O O . GLY B 1 43 ? 1.657 -9.531 -9.359 1 94.38 43 GLY B O 1
ATOM 2353 N N . VAL B 1 44 ? 3.811 -10.047 -9.719 1 91.44 44 VAL B N 1
ATOM 2354 C CA . VAL B 1 44 ? 4.121 -8.703 -10.203 1 91.44 44 VAL B CA 1
ATOM 2355 C C . VAL B 1 44 ? 4.59 -8.773 -11.656 1 91.44 44 VAL B C 1
ATOM 2357 O O . VAL B 1 44 ? 5.516 -9.523 -11.984 1 91.44 44 VAL B O 1
ATOM 2360 N N . LEU B 1 45 ? 3.869 -8.117 -12.516 1 89.69 45 LEU B N 1
ATOM 2361 C CA . LEU B 1 45 ? 4.336 -7.941 -13.891 1 89.69 45 LEU B CA 1
ATOM 2362 C C . LEU B 1 45 ? 5.379 -6.828 -13.969 1 89.69 45 LEU B C 1
ATOM 2364 O O . LEU B 1 45 ? 5.039 -5.645 -13.883 1 89.69 45 LEU B O 1
ATOM 2368 N N . ALA B 1 46 ? 6.562 -7.227 -14.18 1 85 46 ALA B N 1
ATOM 2369 C CA . ALA B 1 46 ? 7.668 -6.285 -14.008 1 85 46 ALA B CA 1
ATOM 2370 C C . ALA B 1 46 ? 8.219 -5.84 -15.359 1 85 46 ALA B C 1
ATOM 2372 O O . ALA B 1 46 ? 9.18 -5.07 -15.422 1 85 46 ALA B O 1
ATOM 2373 N N . ASP B 1 47 ? 7.648 -6.258 -16.422 1 80.88 47 ASP B N 1
ATOM 2374 C CA . ASP B 1 47 ? 8.125 -5.875 -17.75 1 80.88 47 ASP B CA 1
ATOM 2375 C C . ASP B 1 47 ? 7.527 -4.539 -18.188 1 80.88 47 ASP B C 1
ATOM 2377 O O . ASP B 1 47 ? 7.574 -4.184 -19.359 1 80.88 47 ASP B O 1
ATOM 2381 N N . ARG B 1 48 ? 6.961 -3.854 -17.281 1 78.44 48 ARG B N 1
ATOM 2382 C CA . ARG B 1 48 ? 6.328 -2.561 -17.531 1 78.44 48 ARG B CA 1
ATOM 2383 C C . ARG B 1 48 ? 6.594 -1.596 -16.391 1 78.44 48 ARG B C 1
ATOM 2385 O O . ARG B 1 48 ? 6.961 -2.018 -15.281 1 78.44 48 ARG B O 1
ATOM 2392 N N . ARG B 1 49 ? 6.469 -0.281 -16.688 1 76.38 49 ARG B N 1
ATOM 2393 C CA . ARG B 1 49 ? 6.598 0.75 -15.664 1 76.38 49 ARG B CA 1
ATOM 2394 C C . ARG B 1 49 ? 5.367 1.647 -15.633 1 76.38 49 ARG B C 1
ATOM 2396 O O . ARG B 1 49 ? 4.988 2.229 -16.641 1 76.38 49 ARG B O 1
ATOM 2403 N N . PRO B 1 50 ? 4.785 1.757 -14.609 1 78.94 50 PRO B N 1
ATOM 2404 C CA . PRO B 1 50 ? 5.066 1.057 -13.352 1 78.94 50 PRO B CA 1
ATOM 2405 C C . PRO B 1 50 ? 4.684 -0.42 -13.406 1 78.94 50 PRO B C 1
ATOM 2407 O O . PRO B 1 50 ? 3.799 -0.807 -14.172 1 78.94 50 PRO B O 1
ATOM 2410 N N . ALA B 1 51 ? 5.434 -1.215 -12.609 1 83.56 51 ALA B N 1
ATOM 2411 C CA . ALA B 1 51 ? 5.047 -2.617 -12.469 1 83.56 51 ALA B CA 1
ATOM 2412 C C . ALA B 1 51 ? 3.604 -2.742 -11.992 1 83.56 51 ALA B C 1
ATOM 2414 O O . ALA B 1 51 ? 3.072 -1.835 -11.352 1 83.56 51 ALA B O 1
ATOM 2415 N N . SER B 1 52 ? 3.01 -3.834 -12.391 1 86.75 52 SER B N 1
ATOM 2416 C CA . SER B 1 52 ? 1.594 -3.975 -12.07 1 86.75 52 SER B CA 1
ATOM 2417 C C . SER B 1 52 ? 1.32 -5.289 -11.344 1 86.75 52 SER B C 1
ATOM 2419 O O . SER B 1 52 ? 2.01 -6.285 -11.578 1 86.75 52 SER B O 1
ATOM 2421 N N . LEU B 1 53 ? 0.337 -5.211 -10.453 1 91.12 53 LEU B N 1
ATOM 2422 C CA . LEU B 1 53 ? -0.129 -6.43 -9.797 1 91.12 53 LEU B CA 1
ATOM 2423 C C . LEU B 1 53 ? -0.85 -7.336 -10.789 1 91.12 53 LEU B C 1
ATOM 2425 O O . LEU B 1 53 ? -1.659 -6.863 -11.594 1 91.12 53 LEU B O 1
ATOM 2429 N N . HIS B 1 54 ? -0.465 -8.547 -10.805 1 92.62 54 HIS B N 1
ATOM 2430 C CA . HIS B 1 54 ? -1.096 -9.57 -11.633 1 92.62 54 HIS B CA 1
ATOM 2431 C C . HIS B 1 54 ? -1.696 -10.68 -10.781 1 92.62 54 HIS B C 1
ATOM 2433 O O . HIS B 1 54 ? -1.081 -11.117 -9.805 1 92.62 54 HIS B O 1
ATOM 2439 N N . PHE B 1 55 ? -2.908 -11.094 -11.156 1 95.25 55 PHE B N 1
ATOM 2440 C CA . PHE B 1 55 ? -3.518 -12.258 -10.523 1 95.25 55 PHE B CA 1
ATOM 2441 C C . PHE B 1 55 ? -3.504 -13.461 -11.461 1 95.25 55 PHE B C 1
ATOM 2443 O O . PHE B 1 55 ? -4.137 -13.43 -12.516 1 95.25 55 PHE B O 1
ATOM 2450 N N . PHE B 1 56 ? -2.721 -14.5 -11.039 1 96.19 56 PHE B N 1
ATOM 2451 C CA . PHE B 1 56 ? -2.969 -15.805 -11.633 1 96.19 56 PHE B CA 1
ATOM 2452 C C . PHE B 1 56 ? -4.281 -16.391 -11.125 1 96.19 56 PHE B C 1
ATOM 2454 O O . PHE B 1 56 ? -4.449 -16.609 -9.922 1 96.19 56 PHE B O 1
ATOM 2461 N N . ARG B 1 57 ? -5.227 -16.578 -12.023 1 95.75 57 ARG B N 1
ATOM 2462 C CA . ARG B 1 57 ? -6.551 -17 -11.594 1 95.75 57 ARG B CA 1
ATOM 2463 C C . ARG B 1 57 ? -6.992 -18.25 -12.344 1 95.75 57 ARG B C 1
ATOM 2465 O O . ARG B 1 57 ? -6.461 -18.562 -13.406 1 95.75 57 ARG B O 1
ATOM 2472 N N . ASN B 1 58 ? -7.957 -19.016 -11.773 1 96.38 58 ASN B N 1
ATOM 2473 C CA . ASN B 1 58 ? -8.484 -20.219 -12.422 1 96.38 58 ASN B CA 1
ATOM 2474 C C . ASN B 1 58 ? -9.844 -19.953 -13.055 1 96.38 58 ASN B C 1
ATOM 2476 O O . ASN B 1 58 ? -10.602 -20.891 -13.32 1 96.38 58 ASN B O 1
ATOM 2480 N N . PHE B 1 59 ? -10.211 -18.656 -13.219 1 91.5 59 PHE B N 1
ATOM 2481 C CA . PHE B 1 59 ? -11.445 -18.25 -13.867 1 91.5 59 PHE B CA 1
ATOM 2482 C C . PHE B 1 59 ? -11.219 -17.031 -14.75 1 91.5 59 PHE B C 1
ATOM 2484 O O . PHE B 1 59 ? -10.266 -16.281 -14.539 1 91.5 59 PHE B O 1
ATOM 2491 N N . ASP B 1 60 ? -12.102 -16.891 -15.711 1 85.88 60 ASP B N 1
ATOM 2492 C CA . ASP B 1 60 ? -11.984 -15.742 -16.594 1 85.88 60 ASP B CA 1
ATOM 2493 C C . ASP B 1 60 ? -12.719 -14.531 -16.031 1 85.88 60 ASP B C 1
ATOM 2495 O O . ASP B 1 60 ? -13.672 -14.68 -15.266 1 85.88 60 ASP B O 1
ATOM 2499 N N . VAL B 1 61 ? -12.102 -13.391 -16.156 1 77.44 61 VAL B N 1
ATOM 2500 C CA . VAL B 1 61 ? -12.797 -12.148 -15.859 1 77.44 61 VAL B CA 1
ATOM 2501 C C . VAL B 1 61 ? -13.195 -11.461 -17.156 1 77.44 61 VAL B C 1
ATOM 2503 O O . VAL B 1 61 ? -12.391 -11.383 -18.094 1 77.44 61 VAL B O 1
ATOM 2506 N N . PRO B 1 62 ? -14.547 -11.273 -17.219 1 68.5 62 PRO B N 1
ATOM 2507 C CA . PRO B 1 62 ? -14.977 -10.617 -18.453 1 68.5 62 PRO B CA 1
ATOM 2508 C C . PRO B 1 62 ? -14.195 -9.344 -18.75 1 68.5 62 PRO B C 1
ATOM 2510 O O . PRO B 1 62 ? -13.789 -8.633 -17.812 1 68.5 62 PRO B O 1
ATOM 2513 N N . ASP B 1 63 ? -13.492 -9.281 -19.781 1 56.12 63 ASP B N 1
ATOM 2514 C CA . ASP B 1 63 ? -12.539 -8.289 -20.25 1 56.12 63 ASP B CA 1
ATOM 2515 C C . ASP B 1 63 ? -13.156 -6.891 -20.234 1 56.12 63 ASP B C 1
ATOM 2517 O O . ASP B 1 63 ? -13.867 -6.516 -21.172 1 56.12 63 ASP B O 1
ATOM 2521 N N . GLU B 1 64 ? -13.781 -6.359 -19.312 1 52.25 64 GLU B N 1
ATOM 2522 C CA . GLU B 1 64 ? -14.234 -5.066 -19.812 1 52.25 64 GLU B CA 1
ATOM 2523 C C . GLU B 1 64 ? -13.125 -4.359 -20.594 1 52.25 64 GLU B C 1
ATOM 2525 O O . GLU B 1 64 ? -13.258 -4.117 -21.797 1 52.25 64 GLU B O 1
ATOM 2530 N N . ASP B 1 65 ? -12.289 -3.33 -19.938 1 47.22 65 ASP B N 1
ATOM 2531 C CA . ASP B 1 65 ? -11.352 -2.326 -20.438 1 47.22 65 ASP B CA 1
ATOM 2532 C C . ASP B 1 65 ? -9.953 -2.92 -20.609 1 47.22 65 ASP B C 1
ATOM 2534 O O . ASP B 1 65 ? -9.016 -2.211 -20.984 1 47.22 65 ASP B O 1
ATOM 2538 N N . TRP B 1 66 ? -9.703 -4.023 -20.203 1 46.78 66 TRP B N 1
ATOM 2539 C CA . TRP B 1 66 ? -8.391 -4.645 -20.328 1 46.78 66 TRP B CA 1
ATOM 2540 C C . TRP B 1 66 ? -7.938 -4.688 -21.781 1 46.78 66 TRP B C 1
ATOM 2542 O O . TRP B 1 66 ? -6.766 -4.441 -22.094 1 46.78 66 TRP B O 1
ATOM 2552 N N . ASP B 1 67 ? -8.875 -5.059 -22.531 1 44.31 67 ASP B N 1
ATOM 2553 C CA . ASP B 1 67 ? -8.492 -5.176 -23.938 1 44.31 67 ASP B CA 1
ATOM 2554 C C . ASP B 1 67 ? -8.023 -3.83 -24.484 1 44.31 67 ASP B C 1
ATOM 2556 O O . ASP B 1 67 ? -7.043 -3.77 -25.234 1 44.31 67 ASP B O 1
ATOM 2560 N N . ALA B 1 68 ? -8.766 -2.932 -24.094 1 41.81 68 ALA B N 1
ATOM 2561 C CA . ALA B 1 68 ? -8.406 -1.678 -24.75 1 41.81 68 ALA B CA 1
ATOM 2562 C C . ALA B 1 68 ? -7.094 -1.127 -24.188 1 41.81 68 ALA B C 1
ATOM 2564 O O . ALA B 1 68 ? -6.234 -0.672 -24.938 1 41.81 68 ALA B O 1
ATOM 2565 N N . ALA B 1 69 ? -7 -1.127 -22.922 1 46.94 69 ALA B N 1
ATOM 2566 C CA . ALA B 1 69 ? -5.754 -0.626 -22.344 1 46.94 69 ALA B CA 1
ATOM 2567 C C . ALA B 1 69 ? -4.574 -1.513 -22.75 1 46.94 69 ALA B C 1
ATOM 2569 O O . ALA B 1 69 ? -3.461 -1.022 -22.938 1 46.94 69 ALA B O 1
ATOM 2570 N N . GLN B 1 70 ? -4.914 -2.787 -22.875 1 50.41 70 GLN B N 1
ATOM 2571 C CA . GLN B 1 70 ? -3.889 -3.738 -23.297 1 50.41 70 GLN B CA 1
ATOM 2572 C C . GLN B 1 70 ? -3.533 -3.549 -24.781 1 50.41 70 GLN B C 1
ATOM 2574 O O . GLN B 1 70 ? -2.383 -3.746 -25.172 1 50.41 70 GLN B O 1
ATOM 2579 N N . SER B 1 71 ? -4.598 -3.324 -25.438 1 48.31 71 SER B N 1
ATOM 2580 C CA . SER B 1 71 ? -4.324 -3.197 -26.859 1 48.31 71 SER B CA 1
ATOM 2581 C C . SER B 1 71 ? -3.361 -2.049 -27.141 1 48.31 71 SER B C 1
ATOM 2583 O O . SER B 1 71 ? -2.592 -2.098 -28.109 1 48.31 71 SER B O 1
ATOM 2585 N N . MET B 1 72 ? -3.412 -1.157 -26.312 1 52.22 72 MET B N 1
ATOM 2586 C CA . MET B 1 72 ? -2.529 -0.029 -26.594 1 52.22 72 MET B CA 1
ATOM 2587 C C . MET B 1 72 ? -1.233 -0.144 -25.797 1 52.22 72 MET B C 1
ATOM 2589 O O . MET B 1 72 ? -0.336 0.688 -25.938 1 52.22 72 MET B O 1
ATOM 2593 N N . SER B 1 73 ? -1.251 -1.314 -25.125 1 59.53 73 SER B N 1
ATOM 2594 C CA . SER B 1 73 ? -0.068 -1.455 -24.297 1 59.53 73 SER B CA 1
ATOM 2595 C C . SER B 1 73 ? 1.085 -2.092 -25.062 1 59.53 73 SER B C 1
ATOM 2597 O O . SER B 1 73 ? 0.892 -3.074 -25.781 1 59.53 73 SER B O 1
ATOM 2599 N N . PRO B 1 74 ? 2.162 -1.385 -25.172 1 65.12 74 PRO B N 1
ATOM 2600 C CA . PRO B 1 74 ? 3.336 -1.952 -25.844 1 65.12 74 PRO B CA 1
ATOM 2601 C C . PRO B 1 74 ? 3.859 -3.209 -25.156 1 65.12 74 PRO B C 1
ATOM 2603 O O . PRO B 1 74 ? 4.793 -3.848 -25.641 1 65.12 74 PRO B O 1
ATOM 2606 N N . PHE B 1 75 ? 3.068 -3.604 -24.125 1 71.56 75 PHE B N 1
ATOM 2607 C CA . PHE B 1 75 ? 3.578 -4.738 -23.375 1 71.56 75 PHE B CA 1
ATOM 2608 C C . PHE B 1 75 ? 2.834 -6.016 -23.734 1 71.56 75 PHE B C 1
ATOM 2610 O O . PHE B 1 75 ? 1.679 -5.965 -24.156 1 71.56 75 PHE B O 1
ATOM 2617 N N . SER B 1 76 ? 3.59 -7.105 -23.688 1 73.75 76 SER B N 1
ATOM 2618 C CA . SER B 1 76 ? 2.949 -8.391 -23.938 1 73.75 76 SER B CA 1
ATOM 2619 C C . SER B 1 76 ? 1.876 -8.688 -22.891 1 73.75 76 SER B C 1
ATOM 2621 O O . SER B 1 76 ? 2.051 -8.375 -21.719 1 73.75 76 SER B O 1
ATOM 2623 N N . SER B 1 77 ? 0.856 -9.211 -23.391 1 81.44 77 SER B N 1
ATOM 2624 C CA . SER B 1 77 ? -0.226 -9.586 -22.484 1 81.44 77 SER B CA 1
ATOM 2625 C C . SER B 1 77 ? 0.129 -10.836 -21.672 1 81.44 77 SER B C 1
ATOM 2627 O O . SER B 1 77 ? 0.678 -11.797 -22.219 1 81.44 77 SER B O 1
ATOM 2629 N N . PRO B 1 78 ? -0.118 -10.781 -20.422 1 86.12 78 PRO B N 1
ATOM 2630 C CA . PRO B 1 78 ? 0.081 -12.008 -19.641 1 86.12 78 PRO B CA 1
ATOM 2631 C C . PRO B 1 78 ? -0.817 -13.156 -20.094 1 86.12 78 PRO B C 1
ATOM 2633 O O . PRO B 1 78 ? -1.828 -12.922 -20.766 1 86.12 78 PRO B O 1
ATOM 2636 N N . PRO B 1 79 ? -0.383 -14.359 -19.844 1 88.25 79 PRO B N 1
ATOM 2637 C CA . PRO B 1 79 ? -1.191 -15.5 -20.266 1 88.25 79 PRO B CA 1
ATOM 2638 C C . PRO B 1 79 ? -2.586 -15.508 -19.656 1 88.25 79 PRO B C 1
ATOM 2640 O O . PRO B 1 79 ? -2.754 -15.102 -18.5 1 88.25 79 PRO B O 1
ATOM 2643 N N . LYS B 1 80 ? -3.531 -16.031 -20.453 1 91.44 80 LYS B N 1
ATOM 2644 C CA . LYS B 1 80 ? -4.871 -16.266 -19.938 1 91.44 80 LYS B CA 1
ATOM 2645 C C . LYS B 1 80 ? -4.875 -17.406 -18.922 1 91.44 80 LYS B C 1
ATOM 2647 O O . LYS B 1 80 ? -3.98 -18.25 -18.953 1 91.44 80 LYS B O 1
ATOM 2652 N N . PRO B 1 81 ? -5.898 -17.406 -18.109 1 94.31 81 PRO B N 1
ATOM 2653 C CA . PRO B 1 81 ? -5.969 -18.484 -17.125 1 94.31 81 PRO B CA 1
ATOM 2654 C C . PRO B 1 81 ? -5.91 -19.875 -17.75 1 94.31 81 PRO B C 1
ATOM 2656 O O . PRO B 1 81 ? -5.289 -20.781 -17.203 1 94.31 81 PRO B O 1
ATOM 2659 N N . SER B 1 82 ? -6.441 -20.016 -18.984 1 94.31 82 SER B N 1
ATOM 2660 C CA . SER B 1 82 ? -6.484 -21.297 -19.672 1 94.31 82 SER B CA 1
ATOM 2661 C C . SER B 1 82 ? -5.113 -21.672 -20.219 1 94.31 82 SER B C 1
ATOM 2663 O O . SER B 1 82 ? -4.883 -22.828 -20.594 1 94.31 82 SER B O 1
ATOM 2665 N N . ASP B 1 83 ? -4.227 -20.703 -20.281 1 94.94 83 ASP B N 1
ATOM 2666 C CA . ASP B 1 83 ? -2.891 -20.953 -20.828 1 94.94 83 ASP B CA 1
ATOM 2667 C C . ASP B 1 83 ? -1.839 -20.938 -19.719 1 94.94 83 ASP B C 1
ATOM 2669 O O . ASP B 1 83 ? -0.674 -21.266 -19.953 1 94.94 83 ASP B O 1
ATOM 2673 N N . GLN B 1 84 ? -2.244 -20.547 -18.547 1 96.19 84 GLN B N 1
ATOM 2674 C CA . GLN B 1 84 ? -1.314 -20.406 -17.438 1 96.19 84 GLN B CA 1
ATOM 2675 C C . GLN B 1 84 ? -1.147 -21.734 -16.688 1 96.19 84 GLN B C 1
ATOM 2677 O O . GLN B 1 84 ? -2.113 -22.281 -16.141 1 96.19 84 GLN B O 1
ATOM 2682 N N . LEU B 1 85 ? 0.099 -22.234 -16.688 1 97.31 85 LEU B N 1
ATOM 2683 C CA . LEU B 1 85 ? 0.389 -23.453 -15.945 1 97.31 85 LEU B CA 1
ATOM 2684 C C . LEU B 1 85 ? 0.436 -23.188 -14.445 1 97.31 85 LEU B C 1
ATOM 2686 O O . LEU B 1 85 ? 0.98 -22.172 -14.008 1 97.31 85 LEU B O 1
ATOM 2690 N N . VAL B 1 86 ? -0.044 -24.094 -13.656 1 97.62 86 VAL B N 1
ATOM 2691 C CA . VAL B 1 86 ? -0.123 -23.938 -12.211 1 97.62 86 VAL B CA 1
ATOM 2692 C C . VAL B 1 86 ? 1.281 -23.797 -11.625 1 97.62 86 VAL B C 1
ATOM 2694 O O . VAL B 1 86 ? 1.535 -22.906 -10.805 1 97.62 86 VAL B O 1
ATOM 2697 N N . TRP B 1 87 ? 2.152 -24.688 -12.062 1 97.06 87 TRP B N 1
ATOM 2698 C CA . TRP B 1 87 ? 3.49 -24.656 -11.477 1 97.06 87 TRP B CA 1
ATOM 2699 C C . TRP B 1 87 ? 4.215 -23.375 -11.852 1 97.06 87 TRP B C 1
ATOM 2701 O O . TRP B 1 87 ? 5.02 -22.859 -11.07 1 97.06 87 TRP B O 1
ATOM 2711 N N . ARG B 1 88 ? 3.953 -22.75 -13 1 96.56 88 ARG B N 1
ATOM 2712 C CA . ARG B 1 88 ? 4.562 -21.484 -13.398 1 96.56 88 ARG B CA 1
ATOM 2713 C C . ARG B 1 88 ? 4.016 -20.328 -12.562 1 96.56 88 ARG B C 1
ATOM 2715 O O . ARG B 1 88 ? 4.75 -19.391 -12.234 1 96.56 88 ARG B O 1
ATOM 2722 N N . ALA B 1 89 ? 2.73 -20.391 -12.289 1 97 89 ALA B N 1
ATOM 2723 C CA . ALA B 1 89 ? 2.145 -19.391 -11.391 1 97 89 ALA B CA 1
ATOM 2724 C C . ALA B 1 89 ? 2.781 -19.469 -10.008 1 97 89 ALA B C 1
ATOM 2726 O O . ALA B 1 89 ? 3.125 -18.438 -9.422 1 97 89 ALA B O 1
ATOM 2727 N N . ALA B 1 90 ? 2.912 -20.688 -9.547 1 96.44 90 ALA B N 1
ATOM 2728 C CA . ALA B 1 90 ? 3.525 -20.906 -8.242 1 96.44 90 ALA B CA 1
ATOM 2729 C C . ALA B 1 90 ? 4.965 -20.406 -8.219 1 96.44 90 ALA B C 1
ATOM 2731 O O . ALA B 1 90 ? 5.391 -19.766 -7.246 1 96.44 90 ALA B O 1
ATOM 2732 N N . ARG B 1 91 ? 5.68 -20.672 -9.289 1 95.25 91 ARG B N 1
ATOM 2733 C CA . ARG B 1 91 ? 7.059 -20.203 -9.406 1 95.25 91 ARG B CA 1
ATOM 2734 C C . ARG B 1 91 ? 7.121 -18.672 -9.477 1 95.25 91 ARG B C 1
ATOM 2736 O O . ARG B 1 91 ? 8.008 -18.062 -8.891 1 95.25 91 ARG B O 1
ATOM 2743 N N . GLY B 1 92 ? 6.223 -18.109 -10.18 1 93.56 92 GLY B N 1
ATOM 2744 C CA . GLY B 1 92 ? 6.188 -16.672 -10.367 1 93.56 92 GLY B CA 1
ATOM 2745 C C . GLY B 1 92 ? 5.855 -15.914 -9.102 1 93.56 92 GLY B C 1
ATOM 2746 O O . GLY B 1 92 ? 6.512 -14.922 -8.773 1 93.56 92 GLY B O 1
ATOM 2747 N N . THR B 1 93 ? 4.855 -16.406 -8.344 1 95.38 93 THR B N 1
ATOM 2748 C CA . THR B 1 93 ? 4.418 -15.727 -7.125 1 95.38 93 THR B CA 1
ATOM 2749 C C . THR B 1 93 ? 5.508 -15.766 -6.059 1 95.38 93 THR B C 1
ATOM 2751 O O . THR B 1 93 ? 5.594 -14.875 -5.215 1 95.38 93 THR B O 1
ATOM 2754 N N . GLY B 1 94 ? 6.32 -16.781 -6.086 1 89.31 94 GLY B N 1
ATOM 2755 C CA . GLY B 1 94 ? 7.332 -16.953 -5.059 1 89.31 94 GLY B CA 1
ATOM 2756 C C . GLY B 1 94 ? 8.719 -16.531 -5.504 1 89.31 94 GLY B C 1
ATOM 2757 O O . GLY B 1 94 ? 9.711 -16.812 -4.828 1 89.31 94 GLY B O 1
ATOM 2758 N N . ALA B 1 95 ? 8.828 -15.891 -6.66 1 87.69 95 ALA B N 1
ATOM 2759 C CA . ALA B 1 95 ? 10.125 -15.469 -7.188 1 87.69 95 ALA B CA 1
ATOM 2760 C C . ALA B 1 95 ? 10.625 -14.219 -6.469 1 87.69 95 ALA B C 1
ATOM 2762 O O . ALA B 1 95 ? 10.789 -13.164 -7.086 1 87.69 95 ALA B O 1
ATOM 2763 N N . ALA B 1 96 ? 10.938 -14.391 -5.168 1 85.06 96 ALA B N 1
ATOM 2764 C CA . ALA B 1 96 ? 11.422 -13.281 -4.348 1 85.06 96 ALA B CA 1
ATOM 2765 C C . ALA B 1 96 ? 12.742 -12.734 -4.887 1 85.06 96 ALA B C 1
ATOM 2767 O O . ALA B 1 96 ? 13.695 -13.492 -5.082 1 85.06 96 ALA B O 1
ATOM 2768 N N . PRO B 1 97 ? 12.695 -11.484 -5.059 1 84.94 97 PRO B N 1
ATOM 2769 C CA . PRO B 1 97 ? 13.945 -10.914 -5.578 1 84.94 97 PRO B CA 1
ATOM 2770 C C . PRO B 1 97 ? 15.148 -11.234 -4.695 1 84.94 97 PRO B C 1
ATOM 2772 O O . PRO B 1 97 ? 15.031 -11.266 -3.469 1 84.94 97 PRO B O 1
ATOM 2775 N N . SER B 1 98 ? 16.281 -11.391 -5.25 1 82.25 98 SER B N 1
ATOM 2776 C CA . SER B 1 98 ? 17.562 -11.703 -4.641 1 82.25 98 SER B CA 1
ATOM 2777 C C . SER B 1 98 ? 17.641 -13.172 -4.223 1 82.25 98 SER B C 1
ATOM 2779 O O . SER B 1 98 ? 18.719 -13.688 -3.943 1 82.25 98 SER B O 1
ATOM 2781 N N . PHE B 1 99 ? 16.484 -13.867 -4.102 1 86 99 PHE B N 1
ATOM 2782 C CA . PHE B 1 99 ? 16.484 -15.281 -3.74 1 86 99 PHE B CA 1
ATOM 2783 C C . PHE B 1 99 ? 16.375 -16.156 -4.98 1 86 99 PHE B C 1
ATOM 2785 O O . PHE B 1 99 ? 17.078 -17.172 -5.105 1 86 99 PHE B O 1
ATOM 2792 N N . PHE B 1 100 ? 15.445 -15.75 -5.816 1 87.81 100 PHE B N 1
ATOM 2793 C CA . PHE B 1 100 ? 15.195 -16.5 -7.047 1 87.81 100 PHE B CA 1
ATOM 2794 C C . PHE B 1 100 ? 15.125 -15.555 -8.242 1 87.81 100 PHE B C 1
ATOM 2796 O O . PHE B 1 100 ? 14.742 -14.391 -8.102 1 87.81 100 PHE B O 1
ATOM 2803 N N . ARG B 1 101 ? 15.453 -16.094 -9.328 1 84.19 101 ARG B N 1
ATOM 2804 C CA . ARG B 1 101 ? 15.281 -15.352 -10.578 1 84.19 101 ARG B CA 1
ATOM 2805 C C . ARG B 1 101 ? 13.805 -15.203 -10.93 1 84.19 101 ARG B C 1
ATOM 2807 O O . ARG B 1 101 ? 12.992 -16.062 -10.57 1 84.19 101 ARG B O 1
ATOM 2814 N N . ALA B 1 102 ? 13.539 -14.172 -11.68 1 86.19 102 ALA B N 1
ATOM 2815 C CA . ALA B 1 102 ? 12.18 -13.922 -12.133 1 86.19 102 ALA B CA 1
ATOM 2816 C C . ALA B 1 102 ? 11.695 -15.047 -13.047 1 86.19 102 ALA B C 1
ATOM 2818 O O . ALA B 1 102 ? 12.5 -15.734 -13.672 1 86.19 102 ALA B O 1
ATOM 2819 N N . MET B 1 103 ? 10.445 -15.289 -13.07 1 90.5 103 MET B N 1
ATOM 2820 C CA . MET B 1 103 ? 9.82 -16.188 -14.023 1 90.5 103 MET B CA 1
ATOM 2821 C C . MET B 1 103 ? 9.242 -15.43 -15.203 1 90.5 103 MET B C 1
ATOM 2823 O O . MET B 1 103 ? 8.078 -15.016 -15.172 1 90.5 103 MET B O 1
ATOM 2827 N N . GLY B 1 104 ? 10.102 -15.281 -16.234 1 87 104 GLY B N 1
ATOM 2828 C CA . GLY B 1 104 ? 9.68 -14.391 -17.297 1 87 104 GLY B CA 1
ATOM 2829 C C . GLY B 1 104 ? 9.469 -12.961 -16.844 1 87 104 GLY B C 1
ATOM 2830 O O . GLY B 1 104 ? 10.359 -12.359 -16.234 1 87 104 GLY B O 1
ATOM 2831 N N . PRO B 1 105 ? 8.242 -12.5 -17.094 1 88.38 105 PRO B N 1
ATOM 2832 C CA . PRO B 1 105 ? 7.961 -11.125 -16.672 1 88.38 105 PRO B CA 1
ATOM 2833 C C . PRO B 1 105 ? 7.457 -11.031 -15.234 1 88.38 105 PRO B C 1
ATOM 2835 O O . PRO B 1 105 ? 7.137 -9.945 -14.758 1 88.38 105 PRO B O 1
ATOM 2838 N N . PHE B 1 106 ? 7.48 -12.141 -14.547 1 91.06 106 PHE B N 1
ATOM 2839 C CA . PHE B 1 106 ? 6.801 -12.164 -13.258 1 91.06 106 PHE B CA 1
ATOM 2840 C C . PHE B 1 106 ? 7.809 -12.156 -12.109 1 91.06 106 PHE B C 1
ATOM 2842 O O . PHE B 1 106 ? 8.805 -12.883 -12.148 1 91.06 106 PHE B O 1
ATOM 2849 N N . LEU B 1 107 ? 7.539 -11.305 -11.156 1 90.81 107 LEU B N 1
ATOM 2850 C CA . LEU B 1 107 ? 8.234 -11.289 -9.867 1 90.81 107 LEU B CA 1
ATOM 2851 C C . LEU B 1 107 ? 7.293 -11.68 -8.734 1 90.81 107 LEU B C 1
ATOM 2853 O O . LEU B 1 107 ? 6.09 -11.844 -8.953 1 90.81 107 LEU B O 1
ATOM 2857 N N . ASP B 1 108 ? 7.883 -11.828 -7.59 1 92.38 108 ASP B N 1
ATOM 2858 C CA . ASP B 1 108 ? 7.18 -12.188 -6.363 1 92.38 108 ASP B CA 1
ATOM 2859 C C . ASP B 1 108 ? 5.988 -11.258 -6.125 1 92.38 108 ASP B C 1
ATOM 2861 O O . ASP B 1 108 ? 6.137 -10.039 -6.098 1 92.38 108 ASP B O 1
ATOM 2865 N N . GLY B 1 109 ? 4.773 -11.828 -5.91 1 93.25 109 GLY B N 1
ATOM 2866 C CA . GLY B 1 109 ? 3.562 -11.055 -5.664 1 93.25 109 GLY B CA 1
ATOM 2867 C C . GLY B 1 109 ? 3.621 -10.242 -4.383 1 93.25 109 GLY B C 1
ATOM 2868 O O . GLY B 1 109 ? 2.906 -9.25 -4.242 1 93.25 109 GLY B O 1
ATOM 2869 N N . GLY B 1 110 ? 4.449 -10.672 -3.477 1 91.06 110 GLY B N 1
ATOM 2870 C CA . GLY B 1 110 ? 4.574 -10 -2.191 1 91.06 110 GLY B CA 1
ATOM 2871 C C . GLY B 1 110 ? 5.148 -8.602 -2.303 1 91.06 110 GLY B C 1
ATOM 2872 O O . GLY B 1 110 ? 5.043 -7.809 -1.366 1 91.06 110 GLY B O 1
ATOM 2873 N N . MET B 1 111 ? 5.691 -8.266 -3.438 1 88 111 MET B N 1
ATOM 2874 C CA . MET B 1 111 ? 6.285 -6.945 -3.633 1 88 111 MET B CA 1
ATOM 2875 C C . MET B 1 111 ? 5.203 -5.871 -3.717 1 88 111 MET B C 1
ATOM 2877 O O . MET B 1 111 ? 5.457 -4.703 -3.422 1 88 111 MET B O 1
ATOM 2881 N N . ILE B 1 112 ? 4.027 -6.285 -4.105 1 88.5 112 ILE B N 1
ATOM 2882 C CA . ILE B 1 112 ? 2.934 -5.328 -4.227 1 88.5 112 ILE B CA 1
ATOM 2883 C C . ILE B 1 112 ? 1.792 -5.723 -3.293 1 88.5 112 ILE B C 1
ATOM 2885 O O . ILE B 1 112 ? 1.133 -4.863 -2.707 1 88.5 112 ILE B O 1
ATOM 2889 N N . ALA B 1 113 ? 1.651 -7.027 -3.139 1 92.12 113 ALA B N 1
ATOM 2890 C CA . ALA B 1 113 ? 0.502 -7.527 -2.385 1 92.12 113 ALA B CA 1
ATOM 2891 C C . ALA B 1 113 ? 0.916 -8.641 -1.426 1 92.12 113 ALA B C 1
ATOM 2893 O O . ALA B 1 113 ? 0.394 -9.758 -1.496 1 92.12 113 ALA B O 1
ATOM 2894 N N . ASN B 1 114 ? 1.707 -8.258 -0.496 1 92.06 114 ASN B N 1
ATOM 2895 C CA . ASN B 1 114 ? 2.164 -9.25 0.475 1 92.06 114 ASN B CA 1
ATOM 2896 C C . ASN B 1 114 ? 1.042 -9.664 1.418 1 92.06 114 ASN B C 1
ATOM 2898 O O . ASN B 1 114 ? 1.032 -10.797 1.915 1 92.06 114 ASN B O 1
ATOM 2902 N N . ASN B 1 115 ? 0.172 -8.805 1.818 1 95.31 115 ASN B N 1
ATOM 2903 C CA . ASN B 1 115 ? -1.154 -9.039 2.377 1 95.31 115 ASN B CA 1
ATOM 2904 C C . ASN B 1 115 ? -2.254 -8.688 1.381 1 95.31 115 ASN B C 1
ATOM 2906 O O . ASN B 1 115 ? -2.635 -7.52 1.263 1 95.31 115 ASN B O 1
ATOM 2910 N N . PRO B 1 116 ? -2.732 -9.664 0.638 1 95.88 116 PRO B N 1
ATOM 2911 C CA . PRO B 1 116 ? -3.551 -9.375 -0.541 1 95.88 116 PRO B CA 1
ATOM 2912 C C . PRO B 1 116 ? -5.023 -9.156 -0.197 1 95.88 116 PRO B C 1
ATOM 2914 O O . PRO B 1 116 ? -5.879 -9.188 -1.084 1 95.88 116 PRO B O 1
ATOM 2917 N N . THR B 1 117 ? -5.391 -8.922 1.049 1 97.19 117 THR B N 1
ATOM 2918 C CA . THR B 1 117 ? -6.785 -8.859 1.474 1 97.19 117 THR B CA 1
ATOM 2919 C C . THR B 1 117 ? -7.539 -7.781 0.702 1 97.19 117 THR B C 1
ATOM 2921 O O . THR B 1 117 ? -8.586 -8.055 0.108 1 97.19 117 THR B O 1
ATOM 2924 N N . LEU B 1 118 ? -6.961 -6.594 0.638 1 96.75 118 LEU B N 1
ATOM 2925 C CA . LEU B 1 118 ? -7.645 -5.496 -0.038 1 96.75 118 LEU B CA 1
ATOM 2926 C C . LEU B 1 118 ? -7.746 -5.758 -1.537 1 96.75 118 LEU B C 1
ATOM 2928 O O . LEU B 1 118 ? -8.766 -5.441 -2.16 1 96.75 118 LEU B O 1
ATOM 2932 N N . ASP B 1 119 ? -6.707 -6.301 -2.059 1 95.69 119 ASP B N 1
ATOM 2933 C CA . ASP B 1 119 ? -6.699 -6.625 -3.48 1 95.69 119 ASP B CA 1
ATOM 2934 C C . ASP B 1 119 ? -7.73 -7.703 -3.805 1 95.69 119 ASP B C 1
ATOM 2936 O O . ASP B 1 119 ? -8.406 -7.633 -4.832 1 95.69 119 ASP B O 1
ATOM 2940 N N . ALA B 1 120 ? -7.785 -8.695 -2.924 1 95.44 120 ALA B N 1
ATOM 2941 C CA . ALA B 1 120 ? -8.773 -9.758 -3.109 1 95.44 120 ALA B CA 1
ATOM 2942 C C . ALA B 1 120 ? -10.195 -9.211 -3.033 1 95.44 120 ALA B C 1
ATOM 2944 O O . ALA B 1 120 ? -11.039 -9.547 -3.869 1 95.44 120 ALA B O 1
ATOM 2945 N N . LEU B 1 121 ? -10.484 -8.359 -2.047 1 95.56 121 LEU B N 1
ATOM 2946 C CA . LEU B 1 121 ? -11.805 -7.75 -1.918 1 95.56 121 LEU B CA 1
ATOM 2947 C C . LEU B 1 121 ? -12.156 -6.957 -3.172 1 95.56 121 LEU B C 1
ATOM 2949 O O . LEU B 1 121 ? -13.281 -7.047 -3.67 1 95.56 121 LEU B O 1
ATOM 2953 N N . THR B 1 122 ? -11.195 -6.25 -3.664 1 94.62 122 THR B N 1
ATOM 2954 C CA . THR B 1 122 ? -11.391 -5.426 -4.852 1 94.62 122 THR B CA 1
ATOM 2955 C C . THR B 1 122 ? -11.703 -6.297 -6.066 1 94.62 122 THR B C 1
ATOM 2957 O O . THR B 1 122 ? -12.641 -6.02 -6.812 1 94.62 122 THR B O 1
ATOM 2960 N N . GLU B 1 123 ? -10.906 -7.34 -6.211 1 91.88 123 GLU B N 1
ATOM 2961 C CA . GLU B 1 123 ? -11.07 -8.227 -7.355 1 91.88 123 GLU B CA 1
ATOM 2962 C C . GLU B 1 123 ? -12.414 -8.953 -7.305 1 91.88 123 GLU B C 1
ATOM 2964 O O . GLU B 1 123 ? -13.07 -9.117 -8.336 1 91.88 123 GLU B O 1
ATOM 2969 N N . VAL B 1 124 ? -12.805 -9.422 -6.172 1 90.75 124 VAL B N 1
ATOM 2970 C CA . VAL B 1 124 ? -14.07 -10.125 -6.012 1 90.75 124 VAL B CA 1
ATOM 2971 C C . VAL B 1 124 ? -15.234 -9.18 -6.305 1 90.75 124 VAL B C 1
ATOM 2973 O O . VAL B 1 124 ? -16.203 -9.555 -6.961 1 90.75 124 VAL B O 1
ATOM 2976 N N . HIS B 1 125 ? -15.117 -7.973 -5.812 1 91.31 125 HIS B N 1
ATOM 2977 C CA . HIS B 1 125 ? -16.156 -6.98 -6.086 1 91.31 125 HIS B CA 1
ATOM 2978 C C . HIS B 1 125 ? -16.281 -6.719 -7.582 1 91.31 125 HIS B C 1
ATOM 2980 O O . HIS B 1 125 ? -17.391 -6.66 -8.117 1 91.31 125 HIS B O 1
ATOM 2986 N N . LYS B 1 126 ? -15.148 -6.543 -8.203 1 87.88 126 LYS B N 1
ATOM 2987 C CA . LYS B 1 126 ? -15.141 -6.332 -9.648 1 87.88 126 LYS B CA 1
ATOM 2988 C C . LYS B 1 126 ? -15.812 -7.492 -10.375 1 87.88 126 LYS B C 1
ATOM 2990 O O . LYS B 1 126 ? -16.625 -7.281 -11.273 1 87.88 126 LYS B O 1
ATOM 2995 N N . HIS B 1 127 ? -15.43 -8.617 -9.93 1 86.62 127 HIS B N 1
ATOM 2996 C CA . HIS B 1 127 ? -15.992 -9.82 -10.539 1 86.62 127 HIS B CA 1
ATOM 2997 C C . HIS B 1 127 ? -17.5 -9.898 -10.312 1 86.62 127 HIS B C 1
ATOM 2999 O O . HIS B 1 127 ? -18.25 -10.195 -11.242 1 86.62 127 HIS B O 1
ATOM 3005 N N . ASN B 1 128 ? -17.906 -9.648 -9.102 1 86.5 128 ASN B N 1
ATOM 3006 C CA . ASN B 1 128 ? -19.312 -9.695 -8.766 1 86.5 128 ASN B CA 1
ATOM 3007 C C . ASN B 1 128 ? -20.125 -8.688 -9.586 1 86.5 128 ASN B C 1
ATOM 3009 O O . ASN B 1 128 ? -21.203 -9 -10.07 1 86.5 128 ASN B O 1
ATOM 3013 N N . ARG B 1 129 ? -19.625 -7.602 -9.719 1 83.94 129 ARG B N 1
ATOM 3014 C CA . ARG B 1 129 ? -20.312 -6.547 -10.461 1 83.94 129 ARG B CA 1
ATOM 3015 C C . ARG B 1 129 ? -20.422 -6.895 -11.938 1 83.94 129 ARG B C 1
ATOM 3017 O O . ARG B 1 129 ? -21.453 -6.684 -12.562 1 83.94 129 ARG B O 1
ATOM 3024 N N . LEU B 1 130 ? -19.359 -7.402 -12.461 1 82.5 130 LEU B N 1
ATOM 3025 C CA . LEU B 1 130 ? -19.297 -7.664 -13.891 1 82.5 130 LEU B CA 1
ATOM 3026 C C . LEU B 1 130 ? -20.062 -8.93 -14.25 1 82.5 130 LEU B C 1
ATOM 3028 O O . LEU B 1 130 ? -20.688 -9 -15.32 1 82.5 130 LEU B O 1
ATOM 3032 N N . VAL B 1 131 ? -19.984 -9.906 -13.469 1 79.62 131 VAL B N 1
ATOM 3033 C CA . VAL B 1 131 ? -20.516 -11.219 -13.828 1 79.62 131 VAL B CA 1
ATOM 3034 C C . VAL B 1 131 ? -21.906 -11.406 -13.203 1 79.62 131 VAL B C 1
ATOM 3036 O O . VAL B 1 131 ? -22.812 -11.906 -13.859 1 79.62 131 VAL B O 1
ATOM 3039 N N . ARG B 1 132 ? -22.031 -11 -11.891 1 74.94 132 ARG B N 1
ATOM 3040 C CA . ARG B 1 132 ? -23.266 -11.344 -11.172 1 74.94 132 ARG B CA 1
ATOM 3041 C C . ARG B 1 132 ? -24.234 -10.172 -11.156 1 74.94 132 ARG B C 1
ATOM 3043 O O . ARG B 1 132 ? -25.438 -10.359 -10.977 1 74.94 132 ARG B O 1
ATOM 3050 N N . GLY B 1 133 ? -23.734 -9.016 -11.516 1 68.12 133 GLY B N 1
ATOM 3051 C CA . GLY B 1 133 ? -24.594 -7.836 -11.5 1 68.12 133 GLY B CA 1
ATOM 3052 C C . GLY B 1 133 ? -25.219 -7.574 -10.141 1 68.12 133 GLY B C 1
ATOM 3053 O O . GLY B 1 133 ? -24.516 -7.543 -9.125 1 68.12 133 GLY B O 1
ATOM 3054 N N . ASP B 1 134 ? -26.578 -7.359 -10.125 1 59.91 134 ASP B N 1
ATOM 3055 C CA . ASP B 1 134 ? -27.375 -6.996 -8.953 1 59.91 134 ASP B CA 1
ATOM 3056 C C . ASP B 1 134 ? -27.484 -8.164 -7.98 1 59.91 134 ASP B C 1
ATOM 3058 O O . ASP B 1 134 ? -27.891 -7.988 -6.832 1 59.91 134 ASP B O 1
ATOM 3062 N N . SER B 1 135 ? -27.219 -9.414 -8.438 1 56.81 135 SER B N 1
ATOM 3063 C CA . SER B 1 135 ? -27.344 -10.594 -7.594 1 56.81 135 SER B CA 1
ATOM 3064 C C . SER B 1 135 ? -26.062 -10.875 -6.832 1 56.81 135 SER B C 1
ATOM 3066 O O . SER B 1 135 ? -25.812 -12.008 -6.414 1 56.81 135 SER B O 1
ATOM 3068 N N . SER B 1 136 ? -25.297 -9.852 -6.707 1 63.06 136 SER B N 1
ATOM 3069 C CA . SER B 1 136 ? -23.969 -10.078 -6.137 1 63.06 136 SER B CA 1
ATOM 3070 C C . SER B 1 136 ? -24.062 -10.477 -4.668 1 63.06 136 SER B C 1
ATOM 3072 O O . SER B 1 136 ? -24.891 -9.953 -3.926 1 63.06 136 SER B O 1
ATOM 3074 N N . CYS B 1 137 ? -23.547 -11.734 -4.379 1 62.94 137 CYS B N 1
ATOM 3075 C CA . CYS B 1 137 ? -23.438 -12.227 -3.01 1 62.94 137 CYS B CA 1
ATOM 3076 C C . CYS B 1 137 ? -22.453 -11.375 -2.209 1 62.94 137 CYS B C 1
ATOM 3078 O O . CYS B 1 137 ? -21.391 -11.023 -2.703 1 62.94 137 CYS B O 1
ATOM 3080 N N . SER B 1 138 ? -22.953 -10.922 -1.053 1 75.06 138 SER B N 1
ATOM 3081 C CA . SER B 1 138 ? -22.109 -10.195 -0.114 1 75.06 138 SER B CA 1
ATOM 3082 C C . SER B 1 138 ? -21.094 -11.117 0.547 1 75.06 138 SER B C 1
ATOM 3084 O O . SER B 1 138 ? -21.281 -12.336 0.579 1 75.06 138 SER B O 1
ATOM 3086 N N . PHE B 1 139 ? -19.891 -10.648 0.866 1 85 139 PHE B N 1
ATOM 3087 C CA . PHE B 1 139 ? -18.906 -11.398 1.634 1 85 139 PHE B CA 1
ATOM 3088 C C . PHE B 1 139 ? -19.5 -11.898 2.941 1 85 139 PHE B C 1
ATOM 3090 O O . PHE B 1 139 ? -20.156 -11.148 3.658 1 85 139 PHE B O 1
ATOM 3097 N N . GLY B 1 140 ? -19.391 -13.242 3.129 1 89.56 140 GLY B N 1
ATOM 3098 C CA . GLY B 1 140 ? -19.828 -13.781 4.41 1 89.56 140 GLY B CA 1
ATOM 3099 C C . GLY B 1 140 ? -18.812 -13.562 5.52 1 89.56 140 GLY B C 1
ATOM 3100 O O . GLY B 1 140 ? -19.188 -13.305 6.664 1 89.56 140 GLY B O 1
ATOM 3101 N N . LEU B 1 141 ? -17.578 -13.734 5.188 1 95.25 141 LEU B N 1
ATOM 3102 C CA . LEU B 1 141 ? -16.484 -13.586 6.141 1 95.25 141 LEU B CA 1
ATOM 3103 C C . LEU B 1 141 ? -15.148 -13.477 5.418 1 95.25 141 LEU B C 1
ATOM 3105 O O . LEU B 1 141 ? -15.008 -13.945 4.285 1 95.25 141 LEU B O 1
ATOM 3109 N N . VAL B 1 142 ? -14.203 -12.766 5.988 1 97.38 142 VAL B N 1
ATOM 3110 C CA . VAL B 1 142 ? -12.844 -12.648 5.465 1 97.38 142 VAL B CA 1
ATOM 3111 C C . VAL B 1 142 ? -11.852 -13.172 6.496 1 97.38 142 VAL B C 1
ATOM 3113 O O . VAL B 1 142 ? -11.859 -12.742 7.652 1 97.38 142 VAL B O 1
ATOM 3116 N N . VAL B 1 143 ? -11.062 -14.133 6.086 1 97.81 143 VAL B N 1
ATOM 3117 C CA . VAL B 1 143 ? -10 -14.656 6.938 1 97.81 143 VAL B CA 1
ATOM 3118 C C . VAL B 1 143 ? -8.641 -14.367 6.301 1 97.81 143 VAL B C 1
ATOM 3120 O O . VAL B 1 143 ? -8.422 -14.68 5.129 1 97.81 143 VAL B O 1
ATOM 3123 N N . SER B 1 144 ? -7.816 -13.703 6.977 1 97.94 144 SER B N 1
ATOM 3124 C CA . SER B 1 144 ? -6.441 -13.43 6.566 1 97.94 144 SER B CA 1
ATOM 3125 C C . SER B 1 144 ? -5.441 -14.156 7.461 1 97.94 144 SER B C 1
ATOM 3127 O O . SER B 1 144 ? -5.43 -13.953 8.68 1 97.94 144 SER B O 1
ATOM 3129 N N . LEU B 1 145 ? -4.645 -15.047 6.875 1 97.19 145 LEU B N 1
ATOM 3130 C CA . LEU B 1 145 ? -3.639 -15.812 7.602 1 97.19 145 LEU B CA 1
ATOM 3131 C C . LEU B 1 145 ? -2.234 -15.305 7.281 1 97.19 145 LEU B C 1
ATOM 3133 O O . LEU B 1 145 ? -1.837 -15.266 6.113 1 97.19 145 LEU B O 1
ATOM 3137 N N . GLY B 1 146 ? -1.538 -14.844 8.312 1 94.69 146 GLY B N 1
ATOM 3138 C CA . GLY B 1 146 ? -0.161 -14.406 8.148 1 94.69 146 GLY B CA 1
ATOM 3139 C C . GLY B 1 146 ? 0.852 -15.484 8.477 1 94.69 146 GLY B C 1
ATOM 3140 O O . GLY B 1 146 ? 0.496 -16.531 9.031 1 94.69 146 GLY B O 1
ATOM 3141 N N . THR B 1 147 ? 2.18 -15.242 8.148 1 91.25 147 THR B N 1
ATOM 3142 C CA . THR B 1 147 ? 3.236 -16.219 8.383 1 91.25 147 THR B CA 1
ATOM 3143 C C . THR B 1 147 ? 4.035 -15.867 9.633 1 91.25 147 THR B C 1
ATOM 3145 O O . THR B 1 147 ? 5.121 -16.406 9.852 1 91.25 147 THR B O 1
ATOM 3148 N N . GLY B 1 148 ? 3.508 -14.961 10.406 1 90.88 148 GLY B N 1
ATOM 3149 C CA . GLY B 1 148 ? 4.188 -14.562 11.625 1 90.88 148 GLY B CA 1
ATOM 3150 C C . GLY B 1 148 ? 4.555 -13.086 11.656 1 90.88 148 GLY B C 1
ATOM 3151 O O . GLY B 1 148 ? 4.648 -12.445 10.602 1 90.88 148 GLY B O 1
ATOM 3152 N N . VAL B 1 149 ? 4.711 -12.609 12.844 1 86.94 149 VAL B N 1
ATOM 3153 C CA . VAL B 1 149 ? 5.133 -11.234 13.062 1 86.94 149 VAL B CA 1
ATOM 3154 C C . VAL B 1 149 ? 6.477 -11.211 13.789 1 86.94 149 VAL B C 1
ATOM 3156 O O . VAL B 1 149 ? 6.586 -11.664 14.93 1 86.94 149 VAL B O 1
ATOM 3159 N N . PRO B 1 150 ? 7.449 -10.75 13.07 1 84.75 150 PRO B N 1
ATOM 3160 C CA . PRO B 1 150 ? 8.742 -10.648 13.758 1 84.75 150 PRO B CA 1
ATOM 3161 C C . PRO B 1 150 ? 8.734 -9.617 14.883 1 84.75 150 PRO B C 1
ATOM 3163 O O . PRO B 1 150 ? 7.887 -8.719 14.891 1 84.75 150 PRO B O 1
ATOM 3166 N N . PRO B 1 151 ? 9.609 -9.758 15.797 1 79.19 151 PRO B N 1
ATOM 3167 C CA . PRO B 1 151 ? 9.688 -8.758 16.859 1 79.19 151 PRO B CA 1
ATOM 3168 C C . PRO B 1 151 ? 10.148 -7.391 16.359 1 79.19 151 PRO B C 1
ATOM 3170 O O . PRO B 1 151 ? 10.883 -7.312 15.367 1 79.19 151 PRO B O 1
ATOM 3173 N N . PRO B 1 152 ? 9.609 -6.281 16.984 1 69.31 152 PRO B N 1
ATOM 3174 C CA . PRO B 1 152 ? 10.055 -4.949 16.578 1 69.31 152 PRO B CA 1
ATOM 3175 C C . PRO B 1 152 ? 11.547 -4.738 16.797 1 69.31 152 PRO B C 1
ATOM 3177 O O . PRO B 1 152 ? 12.117 -5.262 17.766 1 69.31 152 PRO B O 1
ATOM 3180 N N . MET B 1 153 ? 12.281 -4.34 15.703 1 63.12 153 MET B N 1
ATOM 3181 C CA . MET B 1 153 ? 13.695 -4 15.859 1 63.12 153 MET B CA 1
ATOM 3182 C C . MET B 1 153 ? 13.875 -2.504 16.078 1 63.12 153 MET B C 1
ATOM 3184 O O . MET B 1 153 ? 13.148 -1.695 15.492 1 63.12 153 MET B O 1
ATOM 3188 N N . HIS B 1 154 ? 14.477 -2.125 17.234 1 52.84 154 HIS B N 1
ATOM 3189 C CA . HIS B 1 154 ? 14.836 -0.732 17.484 1 52.84 154 HIS B CA 1
ATOM 3190 C C . HIS B 1 154 ? 15.797 -0.216 16.406 1 52.84 154 HIS B C 1
ATOM 3192 O O . HIS B 1 154 ? 16.828 -0.835 16.156 1 52.84 154 HIS B O 1
ATOM 3198 N N . VAL B 1 155 ? 15.297 0.392 15.422 1 51.28 155 VAL B N 1
ATOM 3199 C CA . VAL B 1 155 ? 16.281 1.046 14.57 1 51.28 155 VAL B CA 1
ATOM 3200 C C . VAL B 1 155 ? 16.703 2.377 15.195 1 51.28 155 VAL B C 1
ATOM 3202 O O . VAL B 1 155 ? 15.883 3.064 15.805 1 51.28 155 VAL B O 1
ATOM 3205 N N . GLN B 1 156 ? 17.969 2.49 15.562 1 43.06 156 GLN B N 1
ATOM 3206 C CA . GLN B 1 156 ? 18.469 3.807 15.953 1 43.06 156 GLN B CA 1
ATOM 3207 C C . GLN B 1 156 ? 17.797 4.91 15.141 1 43.06 156 GLN B C 1
ATOM 3209 O O . GLN B 1 156 ? 17.469 4.715 13.969 1 43.06 156 GLN B O 1
ATOM 3214 N N . SER B 1 157 ? 17.266 5.789 15.805 1 42.5 157 SER B N 1
ATOM 3215 C CA . SER B 1 157 ? 16.641 6.984 15.25 1 42.5 157 SER B CA 1
ATOM 3216 C C . SER B 1 157 ? 17.281 7.375 13.922 1 42.5 157 SER B C 1
ATOM 3218 O O . SER B 1 157 ? 18.484 7.211 13.734 1 42.5 157 SER B O 1
ATOM 3220 N N . PHE B 1 158 ? 16.641 7.102 12.867 1 43.75 158 PHE B N 1
ATOM 3221 C CA . PHE B 1 158 ? 17.047 7.672 11.586 1 43.75 158 PHE B CA 1
ATOM 3222 C C . PHE B 1 158 ? 17.719 9.023 11.781 1 43.75 158 PHE B C 1
ATOM 3224 O O . PHE B 1 158 ? 17.062 10.07 11.68 1 43.75 158 PHE B O 1
ATOM 3231 N N . ASP B 1 159 ? 18.484 9.219 12.898 1 42.81 159 ASP B N 1
ATOM 3232 C CA . ASP B 1 159 ? 19.328 10.406 12.906 1 42.81 159 ASP B CA 1
ATOM 3233 C C . ASP B 1 159 ? 19.984 10.617 11.539 1 42.81 159 ASP B C 1
ATOM 3235 O O . ASP B 1 159 ? 20.938 11.375 11.414 1 42.81 159 ASP B O 1
ATOM 3239 N N . VAL B 1 160 ? 19.828 9.703 10.68 1 42.72 160 VAL B N 1
ATOM 3240 C CA . VAL B 1 160 ? 20.609 9.742 9.438 1 42.72 160 VAL B CA 1
ATOM 3241 C C . VAL B 1 160 ? 20.5 11.133 8.805 1 42.72 160 VAL B C 1
ATOM 3243 O O . VAL B 1 160 ? 21.359 11.531 8.023 1 42.72 160 VAL B O 1
ATOM 3246 N N . PHE B 1 161 ? 19.266 11.781 9 1 41.75 161 PHE B N 1
ATOM 3247 C CA . PHE B 1 161 ? 19.25 13.07 8.32 1 41.75 161 PHE B CA 1
ATOM 3248 C C . PHE B 1 161 ? 19.828 14.156 9.211 1 41.75 161 PHE B C 1
ATOM 3250 O O . PHE B 1 161 ? 19.625 15.352 8.961 1 41.75 161 PHE B O 1
ATOM 3257 N N . LYS B 1 162 ? 20.156 13.805 10.477 1 42.5 162 LYS B N 1
ATOM 3258 C CA . LYS B 1 162 ? 20.812 14.891 11.203 1 42.5 162 LYS B CA 1
ATOM 3259 C C . LYS B 1 162 ? 22.172 15.227 10.586 1 42.5 162 LYS B C 1
ATOM 3261 O O . LYS B 1 162 ? 23.016 14.336 10.398 1 42.5 162 LYS B O 1
ATOM 3266 N N . PRO B 1 163 ? 22.234 16.312 9.969 1 40.75 163 PRO B N 1
ATOM 3267 C CA . PRO B 1 163 ? 23.516 16.875 9.492 1 40.75 163 PRO B CA 1
ATOM 3268 C C . PRO B 1 163 ? 24.594 16.875 10.57 1 40.75 163 PRO B C 1
ATOM 3270 O O . PRO B 1 163 ? 25.609 17.562 10.43 1 40.75 163 PRO B O 1
ATOM 3273 N N . GLU B 1 164 ? 24.578 16.375 11.805 1 40.03 164 GLU B N 1
ATOM 3274 C CA . GLU B 1 164 ? 25.812 16.906 12.375 1 40.03 164 GLU B CA 1
ATOM 3275 C C . GLU B 1 164 ? 26.984 16.75 11.414 1 40.03 164 GLU B C 1
ATOM 3277 O O . GLU B 1 164 ? 26.875 16.031 10.414 1 40.03 164 GLU B O 1
ATOM 3282 N N . SER B 1 165 ? 28.359 17.156 11.914 1 39.06 165 SER B N 1
ATOM 3283 C CA . SER B 1 165 ? 29.672 17.234 11.281 1 39.06 165 SER B CA 1
ATOM 3284 C C . SER B 1 165 ? 29.969 15.969 10.477 1 39.06 165 SER B C 1
ATOM 3286 O O . SER B 1 165 ? 31.109 15.734 10.078 1 39.06 165 SER B O 1
ATOM 3288 N N . ILE B 1 166 ? 29.312 14.914 10.711 1 43.03 166 ILE B N 1
ATOM 3289 C CA . ILE B 1 166 ? 29.859 13.68 10.164 1 43.03 166 ILE B CA 1
ATOM 3290 C C . ILE B 1 166 ? 29.875 13.758 8.641 1 43.03 166 ILE B C 1
ATOM 3292 O O . ILE B 1 166 ? 28.953 14.289 8.023 1 43.03 166 ILE B O 1
ATOM 3296 N N . TRP B 1 167 ? 30.938 13.281 7.953 1 51.91 167 TRP B N 1
ATOM 3297 C CA . TRP B 1 167 ? 31.328 13.32 6.547 1 51.91 167 TRP B CA 1
ATOM 3298 C C . TRP B 1 167 ? 30.141 12.992 5.641 1 51.91 167 TRP B C 1
ATOM 3300 O O . TRP B 1 167 ? 29.391 12.062 5.914 1 51.91 167 TRP B O 1
ATOM 3310 N N . ASP B 1 168 ? 29.641 14.102 4.75 1 58.28 168 ASP B N 1
ATOM 3311 C CA . ASP B 1 168 ? 28.594 14.352 3.766 1 58.28 168 ASP B CA 1
ATOM 3312 C C . ASP B 1 168 ? 28.219 13.07 3.027 1 58.28 168 ASP B C 1
ATOM 3314 O O . ASP B 1 168 ? 27.031 12.75 2.881 1 58.28 168 ASP B O 1
ATOM 3318 N N . ALA B 1 169 ? 29.359 12.305 2.818 1 65 169 ALA B N 1
ATOM 3319 C CA . ALA B 1 169 ? 29.109 11.109 2.012 1 65 169 ALA B CA 1
ATOM 3320 C C . ALA B 1 169 ? 28.516 9.992 2.859 1 65 169 ALA B C 1
ATOM 3322 O O . ALA B 1 169 ? 27.609 9.281 2.408 1 65 169 ALA B O 1
ATOM 3323 N N . THR B 1 170 ? 29.062 9.828 4.078 1 72.06 170 THR B N 1
ATOM 3324 C CA . THR B 1 170 ? 28.578 8.781 4.961 1 72.06 170 THR B CA 1
ATOM 3325 C C . THR B 1 170 ? 27.125 9.023 5.348 1 72.06 170 THR B C 1
ATOM 3327 O O . THR B 1 170 ? 26.328 8.094 5.391 1 72.06 170 THR B O 1
ATOM 3330 N N . ASN B 1 171 ? 26.828 10.289 5.551 1 71.19 171 ASN B N 1
ATOM 3331 C CA . ASN B 1 171 ? 25.453 10.633 5.902 1 71.19 171 ASN B CA 1
ATOM 3332 C C . ASN B 1 171 ? 24.484 10.375 4.742 1 71.19 171 ASN B C 1
ATOM 3334 O O . ASN B 1 171 ? 23.375 9.891 4.949 1 71.19 171 ASN B O 1
ATOM 3338 N N . VAL B 1 172 ? 25.031 10.633 3.648 1 72.88 172 VAL B N 1
ATOM 3339 C CA . VAL B 1 172 ? 24.219 10.43 2.455 1 72.88 172 VAL B CA 1
ATOM 3340 C C . VAL B 1 172 ? 23.984 8.938 2.246 1 72.88 172 VAL B C 1
ATOM 3342 O O . VAL B 1 172 ? 22.859 8.523 1.94 1 72.88 172 VAL B O 1
ATOM 3345 N N . LEU B 1 173 ? 25.016 8.203 2.482 1 77.44 173 LEU B N 1
ATOM 3346 C CA . LEU B 1 173 ? 24.891 6.758 2.309 1 77.44 173 LEU B CA 1
ATOM 3347 C C . LEU B 1 173 ? 23.953 6.164 3.35 1 77.44 173 LEU B C 1
ATOM 3349 O O . LEU B 1 173 ? 23.125 5.309 3.029 1 77.44 173 LEU B O 1
ATOM 3353 N N . MET B 1 174 ? 24.094 6.676 4.562 1 77.69 174 MET B N 1
ATOM 3354 C CA . MET B 1 174 ? 23.219 6.184 5.633 1 77.69 174 MET B CA 1
ATOM 3355 C C . MET B 1 174 ? 21.766 6.566 5.379 1 77.69 174 MET B C 1
ATOM 3357 O O . MET B 1 174 ? 20.859 5.781 5.645 1 77.69 174 MET B O 1
ATOM 3361 N N . GLY B 1 175 ? 21.578 7.754 4.879 1 76 175 GLY B N 1
ATOM 3362 C CA . GLY B 1 175 ? 20.234 8.203 4.535 1 76 175 GLY B CA 1
ATOM 3363 C C . GLY B 1 175 ? 19.609 7.398 3.414 1 76 175 GLY B C 1
ATOM 3364 O O . GLY B 1 175 ? 18.438 7.016 3.494 1 76 175 GLY B O 1
ATOM 3365 N N . ALA B 1 176 ? 20.406 7.102 2.439 1 79.94 176 ALA B N 1
ATOM 3366 C CA . ALA B 1 176 ? 19.938 6.309 1.303 1 79.94 176 ALA B CA 1
ATOM 3367 C C . ALA B 1 176 ? 19.562 4.895 1.737 1 79.94 176 ALA B C 1
ATOM 3369 O O . ALA B 1 176 ? 18.547 4.359 1.3 1 79.94 176 ALA B O 1
ATOM 3370 N N . ARG B 1 177 ? 20.359 4.391 2.6 1 82.44 177 ARG B N 1
ATOM 3371 C CA . ARG B 1 177 ? 20.078 3.053 3.113 1 82.44 177 ARG B CA 1
ATOM 3372 C C . ARG B 1 177 ? 18.797 3.037 3.932 1 82.44 177 ARG B C 1
ATOM 3374 O O . ARG B 1 177 ? 17.969 2.131 3.789 1 82.44 177 ARG B O 1
ATOM 3381 N N . ALA B 1 178 ? 18.609 4.043 4.734 1 80.25 178 ALA B N 1
ATOM 3382 C CA . ALA B 1 178 ? 17.422 4.129 5.57 1 80.25 178 ALA B CA 1
ATOM 3383 C C . ALA B 1 178 ? 16.172 4.281 4.719 1 80.25 178 ALA B C 1
ATOM 3385 O O . ALA B 1 178 ? 15.133 3.668 5.012 1 80.25 178 ALA B O 1
ATOM 3386 N N . LEU B 1 179 ? 16.297 5.062 3.748 1 82.38 179 LEU B N 1
ATOM 3387 C CA . LEU B 1 179 ? 15.172 5.242 2.842 1 82.38 179 LEU B CA 1
ATOM 3388 C C . LEU B 1 179 ? 14.867 3.953 2.092 1 82.38 179 LEU B C 1
ATOM 3390 O O . LEU B 1 179 ? 13.695 3.602 1.902 1 82.38 179 LEU B O 1
ATOM 3394 N N . GLY B 1 180 ? 15.906 3.285 1.65 1 83.81 180 GLY B N 1
ATOM 3395 C CA . GLY B 1 180 ? 15.719 1.99 1.019 1 83.81 180 GLY B CA 1
ATOM 3396 C C . GLY B 1 180 ? 15 0.992 1.908 1 83.81 180 GLY B C 1
ATOM 3397 O O . GLY B 1 180 ? 14.078 0.301 1.461 1 83.81 180 GLY B O 1
ATOM 3398 N N . GLU B 1 181 ? 15.375 0.969 3.119 1 83.75 181 GLU B N 1
ATOM 3399 C CA . GLU B 1 181 ? 14.758 0.068 4.086 1 83.75 181 GLU B CA 1
ATOM 3400 C C . GLU B 1 181 ? 13.297 0.438 4.328 1 83.75 181 GLU B C 1
ATOM 3402 O O . GLU B 1 181 ? 12.445 -0.442 4.453 1 83.75 181 GLU B O 1
ATOM 3407 N N . LEU B 1 182 ? 13.039 1.698 4.43 1 82.88 182 LEU B N 1
ATOM 3408 C CA . LEU B 1 182 ? 11.664 2.172 4.59 1 82.88 182 LEU B CA 1
ATOM 3409 C C . LEU B 1 182 ? 10.797 1.731 3.418 1 82.88 182 LEU B C 1
ATOM 3411 O O . LEU B 1 182 ? 9.68 1.252 3.615 1 82.88 182 LEU B O 1
ATOM 3415 N N . LEU B 1 183 ? 11.375 1.865 2.279 1 84.56 183 LEU B N 1
ATOM 3416 C CA . LEU B 1 183 ? 10.609 1.514 1.086 1 84.56 183 LEU B CA 1
ATOM 3417 C C . LEU B 1 183 ? 10.352 0.012 1.03 1 84.56 183 LEU B C 1
ATOM 3419 O O . LEU B 1 183 ? 9.258 -0.418 0.656 1 84.56 183 LEU B O 1
ATOM 3423 N N . VAL B 1 184 ? 11.328 -0.767 1.397 1 84.19 184 VAL B N 1
ATOM 3424 C CA . VAL B 1 184 ? 11.156 -2.215 1.45 1 84.19 184 VAL B CA 1
ATOM 3425 C C . VAL B 1 184 ? 10.078 -2.572 2.467 1 84.19 184 VAL B C 1
ATOM 3427 O O . VAL B 1 184 ? 9.18 -3.365 2.176 1 84.19 184 VAL B O 1
ATOM 3430 N N . ASP B 1 185 ? 10.141 -1.924 3.646 1 83.38 185 ASP B N 1
ATOM 3431 C CA . ASP B 1 185 ? 9.172 -2.182 4.707 1 83.38 185 ASP B CA 1
ATOM 3432 C C . ASP B 1 185 ? 7.75 -1.845 4.25 1 83.38 185 ASP B C 1
ATOM 3434 O O . ASP B 1 185 ? 6.809 -2.588 4.535 1 83.38 185 ASP B O 1
ATOM 3438 N N . GLN B 1 186 ? 7.656 -0.81 3.562 1 84.06 186 GLN B N 1
ATOM 3439 C CA . GLN B 1 186 ? 6.336 -0.372 3.117 1 84.06 186 GLN B CA 1
ATOM 3440 C C . GLN B 1 186 ? 5.797 -1.281 2.016 1 84.06 186 GLN B C 1
ATOM 3442 O O . GLN B 1 186 ? 4.629 -1.676 2.045 1 84.06 186 GLN B O 1
ATOM 3447 N N . ALA B 1 187 ? 6.637 -1.601 1.092 1 81.56 187 ALA B N 1
ATOM 3448 C CA . ALA B 1 187 ? 6.211 -2.406 -0.05 1 81.56 187 ALA B CA 1
ATOM 3449 C C . ALA B 1 187 ? 5.887 -3.834 0.377 1 81.56 187 ALA B C 1
ATOM 3451 O O . ALA B 1 187 ? 5.105 -4.523 -0.283 1 81.56 187 ALA B O 1
ATOM 3452 N N . THR B 1 188 ? 6.453 -4.285 1.477 1 82.31 188 THR B N 1
ATOM 3453 C CA . THR B 1 188 ? 6.293 -5.684 1.858 1 82.31 188 THR B CA 1
ATOM 3454 C C . THR B 1 188 ? 5.523 -5.801 3.172 1 82.31 188 THR B C 1
ATOM 3456 O O . THR B 1 188 ? 5.527 -6.855 3.809 1 82.31 188 THR B O 1
ATOM 3459 N N . ALA B 1 189 ? 4.867 -4.738 3.561 1 84.81 189 ALA B N 1
ATOM 3460 C CA . ALA B 1 189 ? 4.121 -4.727 4.816 1 84.81 189 ALA B CA 1
ATOM 3461 C C . ALA B 1 189 ? 2.971 -5.727 4.781 1 84.81 189 ALA B C 1
ATOM 3463 O O . ALA B 1 189 ? 2.225 -5.785 3.801 1 84.81 189 ALA B O 1
ATOM 3464 N N . THR B 1 190 ? 2.889 -6.512 5.867 1 90 190 THR B N 1
ATOM 3465 C CA . THR B 1 190 ? 1.815 -7.492 5.961 1 90 190 THR B CA 1
ATOM 3466 C C . THR B 1 190 ? 0.923 -7.207 7.164 1 90 190 THR B C 1
ATOM 3468 O O . THR B 1 190 ? -0.165 -7.773 7.285 1 90 190 THR B O 1
ATOM 3471 N N . HIS B 1 191 ? 1.379 -6.328 7.992 1 87 191 HIS B N 1
ATOM 3472 C CA . HIS B 1 191 ? 0.68 -6.012 9.234 1 87 191 HIS B CA 1
ATOM 3473 C C . HIS B 1 191 ? 0.494 -4.508 9.391 1 87 191 HIS B C 1
ATOM 3475 O O . HIS B 1 191 ? 0.812 -3.738 8.477 1 87 191 HIS B O 1
ATOM 3481 N N . GLY B 1 192 ? -0.155 -4.117 10.523 1 83.75 192 GLY B N 1
ATOM 3482 C CA . GLY B 1 192 ? -0.329 -2.695 10.773 1 83.75 192 GLY B CA 1
ATOM 3483 C C . GLY B 1 192 ? -1.426 -2.076 9.922 1 83.75 192 GLY B C 1
ATOM 3484 O O . GLY B 1 192 ? -2.572 -2.525 9.961 1 83.75 192 GLY B O 1
ATOM 3485 N N . PRO B 1 193 ? -0.987 -1.105 9.086 1 86 193 PRO B N 1
ATOM 3486 C CA . PRO B 1 193 ? -1.995 -0.338 8.344 1 86 193 PRO B CA 1
ATOM 3487 C C . PRO B 1 193 ? -2.789 -1.195 7.363 1 86 193 PRO B C 1
ATOM 3489 O O . PRO B 1 193 ? -3.992 -0.982 7.188 1 86 193 PRO B O 1
ATOM 3492 N N . VAL B 1 194 ? -2.125 -2.1 6.727 1 90.12 194 VAL B N 1
ATOM 3493 C CA . VAL B 1 194 ? -2.805 -2.918 5.73 1 90.12 194 VAL B CA 1
ATOM 3494 C C . VAL B 1 194 ? -3.912 -3.73 6.395 1 90.12 194 VAL B C 1
ATOM 3496 O O . VAL B 1 194 ? -4.996 -3.896 5.828 1 90.12 194 VAL B O 1
ATOM 3499 N N . VAL B 1 195 ? -3.648 -4.242 7.594 1 94.06 195 VAL B N 1
ATOM 3500 C CA . VAL B 1 195 ? -4.637 -5.016 8.336 1 94.06 195 VAL B CA 1
ATOM 3501 C C . VAL B 1 195 ? -5.738 -4.094 8.852 1 94.06 195 VAL B C 1
ATOM 3503 O O . VAL B 1 195 ? -6.922 -4.445 8.805 1 94.06 195 VAL B O 1
ATOM 3506 N N . GLU B 1 196 ? -5.359 -2.936 9.273 1 92.94 196 GLU B N 1
ATOM 3507 C CA . GLU B 1 196 ? -6.34 -1.979 9.773 1 92.94 196 GLU B CA 1
ATOM 3508 C C . GLU B 1 196 ? -7.293 -1.531 8.672 1 92.94 196 GLU B C 1
ATOM 3510 O O . GLU B 1 196 ? -8.492 -1.365 8.906 1 92.94 196 GLU B O 1
ATOM 3515 N N . ARG B 1 197 ? -6.797 -1.307 7.516 1 95.69 197 ARG B N 1
ATOM 3516 C CA . ARG B 1 197 ? -7.633 -0.947 6.379 1 95.69 197 ARG B CA 1
ATOM 3517 C C . ARG B 1 197 ? -8.617 -2.062 6.051 1 95.69 197 ARG B C 1
ATOM 3519 O O . ARG B 1 197 ? -9.805 -1.805 5.824 1 95.69 197 ARG B O 1
ATOM 3526 N N . ALA B 1 198 ? -8.07 -3.281 6.039 1 97.06 198 ALA B N 1
ATOM 3527 C CA . ALA B 1 198 ? -8.93 -4.43 5.758 1 97.06 198 ALA B CA 1
ATOM 3528 C C . ALA B 1 198 ? -10.023 -4.566 6.812 1 97.06 198 ALA B C 1
ATOM 3530 O O . ALA B 1 198 ? -11.188 -4.797 6.48 1 97.06 198 ALA B O 1
ATOM 3531 N N . ARG B 1 199 ? -9.641 -4.402 8.031 1 96 199 ARG B N 1
ATOM 3532 C CA . ARG B 1 199 ? -10.586 -4.492 9.133 1 96 199 ARG B CA 1
ATOM 3533 C C . ARG B 1 199 ? -11.672 -3.424 9.023 1 96 199 ARG B C 1
ATOM 3535 O O . ARG B 1 199 ? -12.859 -3.719 9.164 1 96 199 ARG B O 1
ATOM 3542 N N . ALA B 1 200 ? -11.25 -2.232 8.75 1 94.94 200 ALA B N 1
ATOM 3543 C CA . ALA B 1 200 ? -12.203 -1.132 8.609 1 94.94 200 ALA B CA 1
ATOM 3544 C C . ALA B 1 200 ? -13.164 -1.384 7.453 1 94.94 200 ALA B C 1
ATOM 3546 O O . ALA B 1 200 ? -14.375 -1.186 7.59 1 94.94 200 ALA B O 1
ATOM 3547 N N . TRP B 1 201 ? -12.602 -1.79 6.297 1 95.81 201 TRP B N 1
ATOM 3548 C CA . TRP B 1 201 ? -13.398 -2.102 5.121 1 95.81 201 TRP B CA 1
ATOM 3549 C C . TRP B 1 201 ? -14.469 -3.141 5.445 1 95.81 201 TRP B C 1
ATOM 3551 O O . TRP B 1 201 ? -15.664 -2.9 5.246 1 95.81 201 TRP B O 1
ATOM 3561 N N . CYS B 1 202 ? -14.086 -4.211 6.105 1 96 202 CYS B N 1
ATOM 3562 C CA . CYS B 1 202 ? -15 -5.301 6.43 1 96 202 CYS B CA 1
ATOM 3563 C C . CYS B 1 202 ? -16.031 -4.863 7.469 1 96 202 CYS B C 1
ATOM 3565 O O . CYS B 1 202 ? -17.203 -5.18 7.352 1 96 202 CYS B O 1
ATOM 3567 N N . GLN B 1 203 ? -15.555 -4.129 8.445 1 93.38 203 GLN B N 1
ATOM 3568 C CA . GLN B 1 203 ? -16.469 -3.648 9.484 1 93.38 203 GLN B CA 1
ATOM 3569 C C . GLN B 1 203 ? -17.547 -2.748 8.891 1 93.38 203 GLN B C 1
ATOM 3571 O O . GLN B 1 203 ? -18.719 -2.852 9.266 1 93.38 203 GLN B O 1
ATOM 3576 N N . MET B 1 204 ? -17.141 -1.882 8.023 1 92.12 204 MET B N 1
ATOM 3577 C CA . MET B 1 204 ? -18.094 -0.962 7.41 1 92.12 204 MET B CA 1
ATOM 3578 C C . MET B 1 204 ? -19.141 -1.723 6.594 1 92.12 204 MET B C 1
ATOM 3580 O O . MET B 1 204 ? -20.266 -1.249 6.418 1 92.12 204 MET B O 1
ATOM 3584 N N . LEU B 1 205 ? -18.781 -2.916 6.129 1 92.06 205 LEU B N 1
ATOM 3585 C CA . LEU B 1 205 ? -19.688 -3.748 5.34 1 92.06 205 LEU B CA 1
ATOM 3586 C C . LEU B 1 205 ? -20.484 -4.68 6.242 1 92.06 205 LEU B C 1
ATOM 3588 O O . LEU B 1 205 ? -21.391 -5.375 5.773 1 92.06 205 LEU B O 1
ATOM 3592 N N . GLY B 1 206 ? -20.094 -4.738 7.535 1 91.75 206 GLY B N 1
ATOM 3593 C CA . GLY B 1 206 ? -20.719 -5.695 8.438 1 91.75 206 GLY B CA 1
ATOM 3594 C C . GLY B 1 206 ? -20.234 -7.117 8.219 1 91.75 206 GLY B C 1
ATOM 3595 O O . GLY B 1 206 ? -20.969 -8.07 8.469 1 91.75 206 GLY B O 1
ATOM 3596 N N . VAL B 1 207 ? -19.047 -7.258 7.676 1 94.62 207 VAL B N 1
ATOM 3597 C CA . VAL B 1 207 ? -18.453 -8.562 7.387 1 94.62 207 VAL B CA 1
ATOM 3598 C C . VAL B 1 207 ? -17.422 -8.906 8.453 1 94.62 207 VAL B C 1
ATOM 3600 O O . VAL B 1 207 ? -16.5 -8.125 8.711 1 94.62 207 VAL B O 1
ATOM 3603 N N . PRO B 1 208 ? -17.578 -10.078 9.133 1 96 208 PRO B N 1
ATOM 3604 C CA . PRO B 1 208 ? -16.531 -10.477 10.094 1 96 208 PRO B CA 1
ATOM 3605 C C . PRO B 1 208 ? -15.164 -10.609 9.445 1 96 208 PRO B C 1
ATOM 3607 O O . PRO B 1 208 ? -15.047 -11.164 8.344 1 96 208 PRO B O 1
ATOM 3610 N N . TYR B 1 209 ? -14.203 -10.078 10.148 1 97.25 209 TYR B N 1
ATOM 3611 C CA . TYR B 1 209 ? -12.82 -10.125 9.695 1 97.25 209 TYR B CA 1
ATOM 3612 C C . TYR B 1 209 ? -11.922 -10.766 10.75 1 97.25 209 TYR B C 1
ATOM 3614 O O . TYR B 1 209 ? -11.875 -10.305 11.891 1 97.25 209 TYR B O 1
ATOM 3622 N N . PHE B 1 210 ? -11.203 -11.844 10.367 1 97.69 210 PHE B N 1
ATOM 3623 C CA . PHE B 1 210 ? -10.25 -12.516 11.242 1 97.69 210 PHE B CA 1
ATOM 3624 C C . PHE B 1 210 ? -8.836 -12.414 10.672 1 97.69 210 PHE B C 1
ATOM 3626 O O . PHE B 1 210 ? -8.609 -12.727 9.508 1 97.69 210 PHE B O 1
ATOM 3633 N N . ARG B 1 211 ? -7.973 -11.93 11.438 1 97.25 211 ARG B N 1
ATOM 3634 C CA . ARG B 1 211 ? -6.555 -11.906 11.102 1 97.25 211 ARG B CA 1
ATOM 3635 C C . ARG B 1 211 ? -5.742 -12.711 12.109 1 97.25 211 ARG B C 1
ATOM 3637 O O . ARG B 1 211 ? -5.77 -12.422 13.305 1 97.25 211 ARG B O 1
ATOM 3644 N N . PHE B 1 212 ? -5.078 -13.75 11.664 1 97 212 PHE B N 1
ATOM 3645 C CA . PHE B 1 212 ? -4.211 -14.555 12.516 1 97 212 PHE B CA 1
ATOM 3646 C C . PHE B 1 212 ? -2.766 -14.484 12.039 1 97 212 PHE B C 1
ATOM 3648 O O . PHE B 1 212 ? -2.469 -14.805 10.891 1 97 212 PHE B O 1
ATOM 3655 N N . SER B 1 213 ? -1.925 -14.031 12.773 1 95.62 213 SER B N 1
ATOM 3656 C CA . SER B 1 213 ? -0.484 -13.992 12.547 1 95.62 213 SER B CA 1
ATOM 3657 C C . SER B 1 213 ? 0.285 -14.125 13.859 1 95.62 213 SER B C 1
ATOM 3659 O O . SER B 1 213 ? 0.287 -13.203 14.68 1 95.62 213 SER B O 1
ATOM 3661 N N . SER B 1 214 ? 0.971 -15.195 14.078 1 94.38 214 SER B N 1
ATOM 3662 C CA . SER B 1 214 ? 1.634 -15.523 15.336 1 94.38 214 SER B CA 1
ATOM 3663 C C . SER B 1 214 ? 2.826 -14.602 15.586 1 94.38 214 SER B C 1
ATOM 3665 O O . SER B 1 214 ? 3.701 -14.469 14.727 1 94.38 214 SER B O 1
ATOM 3667 N N . PRO B 1 215 ? 2.809 -13.953 16.766 1 91.31 215 PRO B N 1
ATOM 3668 C CA . PRO B 1 215 ? 4.055 -13.273 17.125 1 91.31 215 PRO B CA 1
ATOM 3669 C C . PRO B 1 215 ? 5.238 -14.227 17.25 1 91.31 215 PRO B C 1
ATOM 3671 O O . PRO B 1 215 ? 5.086 -15.344 17.75 1 91.31 215 PRO B O 1
ATOM 3674 N N . MET B 1 216 ? 6.344 -13.836 16.703 1 91.5 216 MET B N 1
ATOM 3675 C CA . MET B 1 216 ? 7.539 -14.672 16.719 1 91.5 216 MET B CA 1
ATOM 3676 C C . MET B 1 216 ? 8.602 -14.086 17.641 1 91.5 216 MET B C 1
ATOM 3678 O O . MET B 1 216 ? 8.688 -12.859 17.797 1 91.5 216 MET B O 1
ATOM 3682 N N . SER B 1 217 ? 9.375 -14.867 18.234 1 89.06 217 SER B N 1
ATOM 3683 C CA . SER B 1 217 ? 10.422 -14.422 19.156 1 89.06 217 SER B CA 1
ATOM 3684 C C . SER B 1 217 ? 11.656 -13.953 18.391 1 89.06 217 SER B C 1
ATOM 3686 O O . SER B 1 217 ? 12.516 -13.266 18.953 1 89.06 217 SER B O 1
ATOM 3688 N N . SER B 1 218 ? 11.734 -14.414 17.172 1 87.06 218 SER B N 1
ATOM 3689 C CA . SER B 1 218 ? 12.867 -14.023 16.328 1 87.06 218 SER B CA 1
ATOM 3690 C C . SER B 1 218 ? 12.438 -13.781 14.891 1 87.06 218 SER B C 1
ATOM 3692 O O . SER B 1 218 ? 11.375 -14.234 14.469 1 87.06 218 SER B O 1
ATOM 3694 N N . ASP B 1 219 ? 13.281 -12.977 14.258 1 85.19 219 ASP B N 1
ATOM 3695 C CA . ASP B 1 219 ? 13.078 -12.781 12.828 1 85.19 219 ASP B CA 1
ATOM 3696 C C . ASP B 1 219 ? 13.648 -13.953 12.031 1 85.19 219 ASP B C 1
ATOM 3698 O O . ASP B 1 219 ? 14.867 -14.156 12 1 85.19 219 ASP B O 1
ATOM 3702 N N . VAL B 1 220 ? 12.781 -14.773 11.477 1 87.75 220 VAL B N 1
ATOM 3703 C CA . VAL B 1 220 ? 13.195 -15.953 10.734 1 87.75 220 VAL B CA 1
ATOM 3704 C C . VAL B 1 220 ? 13.289 -15.625 9.242 1 87.75 220 VAL B C 1
ATOM 3706 O O . VAL B 1 220 ? 12.312 -15.188 8.641 1 87.75 220 VAL B O 1
ATOM 3709 N N . GLY B 1 221 ? 14.406 -15.82 8.664 1 87.25 221 GLY B N 1
ATOM 3710 C CA . GLY B 1 221 ? 14.617 -15.523 7.258 1 87.25 221 GLY B CA 1
ATOM 3711 C C . GLY B 1 221 ? 13.82 -16.422 6.336 1 87.25 221 GLY B C 1
ATOM 3712 O O . GLY B 1 221 ? 13.508 -17.562 6.688 1 87.25 221 GLY B O 1
ATOM 3713 N N . LEU B 1 222 ? 13.57 -15.953 5.152 1 86.06 222 LEU B N 1
ATOM 3714 C CA . LEU B 1 222 ? 12.789 -16.688 4.152 1 86.06 222 LEU B CA 1
ATOM 3715 C C . LEU B 1 222 ? 13.461 -18 3.795 1 86.06 222 LEU B C 1
ATOM 3717 O O . LEU B 1 222 ? 12.789 -18.984 3.504 1 86.06 222 LEU B O 1
ATOM 3721 N N . ASP B 1 223 ? 14.844 -18.016 3.859 1 89.44 223 ASP B N 1
ATOM 3722 C CA . ASP B 1 223 ? 15.586 -19.203 3.426 1 89.44 223 ASP B CA 1
ATOM 3723 C C . ASP B 1 223 ? 16.172 -19.953 4.621 1 89.44 223 ASP B C 1
ATOM 3725 O O . ASP B 1 223 ? 17.188 -20.625 4.496 1 89.44 223 ASP B O 1
ATOM 3729 N N . GLU B 1 224 ? 15.555 -19.766 5.75 1 90.56 224 GLU B N 1
ATOM 3730 C CA . GLU B 1 224 ? 16.016 -20.484 6.934 1 90.56 224 GLU B CA 1
ATOM 3731 C C . GLU B 1 224 ? 15.844 -21.984 6.766 1 90.56 224 GLU B C 1
ATOM 3733 O O . GLU B 1 224 ? 14.766 -22.453 6.395 1 90.56 224 GLU B O 1
ATOM 3738 N N . THR B 1 225 ? 17 -22.75 6.992 1 91.62 225 THR B N 1
ATOM 3739 C CA . THR B 1 225 ? 16.922 -24.203 6.812 1 91.62 225 THR B CA 1
ATOM 3740 C C . THR B 1 225 ? 17.219 -24.922 8.117 1 91.62 225 THR B C 1
ATOM 3742 O O . THR B 1 225 ? 17.062 -26.141 8.211 1 91.62 225 THR B O 1
ATOM 3745 N N . ASP B 1 226 ? 17.641 -24.188 9.164 1 92.75 226 ASP B N 1
ATOM 3746 C CA . ASP B 1 226 ? 17.953 -24.797 10.453 1 92.75 226 ASP B CA 1
ATOM 3747 C C . ASP B 1 226 ? 16.688 -25.328 11.133 1 92.75 226 ASP B C 1
ATOM 3749 O O . ASP B 1 226 ? 15.789 -24.547 11.477 1 92.75 226 ASP B O 1
ATOM 3753 N N . ASP B 1 227 ? 16.688 -26.531 11.406 1 93.12 227 ASP B N 1
ATOM 3754 C CA . ASP B 1 227 ? 15.523 -27.203 11.977 1 93.12 227 ASP B CA 1
ATOM 3755 C C . ASP B 1 227 ? 15.195 -26.656 13.359 1 93.12 227 ASP B C 1
ATOM 3757 O O . ASP B 1 227 ? 14.031 -26.625 13.766 1 93.12 227 ASP B O 1
ATOM 3761 N N . ARG B 1 228 ? 16.203 -26.375 14.148 1 93.25 228 ARG B N 1
ATOM 3762 C CA . ARG B 1 228 ? 15.969 -25.875 15.5 1 93.25 228 ARG B CA 1
ATOM 3763 C C . ARG B 1 228 ? 15.141 -24.594 15.461 1 93.25 228 ARG B C 1
ATOM 3765 O O . ARG B 1 228 ? 14.203 -24.422 16.25 1 93.25 228 ARG B O 1
ATOM 3772 N N . ILE B 1 229 ? 15.469 -23.766 14.492 1 93.56 229 ILE B N 1
ATOM 3773 C CA . ILE B 1 229 ? 14.789 -22.484 14.352 1 93.56 229 ILE B CA 1
ATOM 3774 C C . ILE B 1 229 ? 13.367 -22.703 13.82 1 93.56 229 ILE B C 1
ATOM 3776 O O . ILE B 1 229 ? 12.414 -22.125 14.336 1 93.56 229 ILE B O 1
ATOM 3780 N N . LEU B 1 230 ? 13.219 -23.562 12.883 1 93.06 230 LEU B N 1
ATOM 3781 C CA . LEU B 1 230 ? 11.93 -23.812 12.25 1 93.06 230 LEU B CA 1
ATOM 3782 C C . LEU B 1 230 ? 10.977 -24.516 13.211 1 93.06 230 LEU B C 1
ATOM 3784 O O . LEU B 1 230 ? 9.781 -24.219 13.219 1 93.06 230 LEU B O 1
ATOM 3788 N N . VAL B 1 231 ? 11.5 -25.438 13.984 1 94.5 231 VAL B N 1
ATOM 3789 C CA . VAL B 1 231 ? 10.672 -26.141 14.961 1 94.5 231 VAL B CA 1
ATOM 3790 C C . VAL B 1 231 ? 10.211 -25.156 16.047 1 94.5 231 VAL B C 1
ATOM 3792 O O . VAL B 1 231 ? 9.062 -25.234 16.5 1 94.5 231 VAL B O 1
ATOM 3795 N N . LYS B 1 232 ? 11.07 -24.297 16.438 1 95.12 232 LYS B N 1
ATOM 3796 C CA . LYS B 1 232 ? 10.688 -23.266 17.406 1 95.12 232 LYS B CA 1
ATOM 3797 C C . LYS B 1 232 ? 9.547 -22.406 16.875 1 95.12 232 LYS B C 1
ATOM 3799 O O . LYS B 1 232 ? 8.602 -22.094 17.594 1 95.12 232 LYS B O 1
ATOM 3804 N N . MET B 1 233 ? 9.625 -22.047 15.586 1 93.75 233 MET B N 1
ATOM 3805 C CA . MET B 1 233 ? 8.562 -21.266 14.945 1 93.75 233 MET B CA 1
ATOM 3806 C C . MET B 1 233 ? 7.242 -22.031 14.977 1 93.75 233 MET B C 1
ATOM 3808 O O . MET B 1 233 ? 6.191 -21.438 15.25 1 93.75 233 MET B O 1
ATOM 3812 N N . LEU B 1 234 ? 7.336 -23.359 14.742 1 94.56 234 LEU B N 1
ATOM 3813 C CA . LEU B 1 234 ? 6.145 -24.203 14.758 1 94.56 234 LEU B CA 1
ATOM 3814 C C . LEU B 1 234 ? 5.539 -24.25 16.156 1 94.56 234 LEU B C 1
ATOM 3816 O O . LEU B 1 234 ? 4.316 -24.172 16.312 1 94.56 234 LEU B O 1
ATOM 3820 N N . TRP B 1 235 ? 6.426 -24.328 17.109 1 95.5 235 TRP B N 1
ATOM 3821 C CA . TRP B 1 235 ? 5.98 -24.406 18.484 1 95.5 235 TRP B CA 1
ATOM 3822 C C . TRP B 1 235 ? 5.309 -23.094 18.906 1 95.5 235 TRP B C 1
ATOM 3824 O O . TRP B 1 235 ? 4.238 -23.109 19.516 1 95.5 235 TRP B O 1
ATOM 3834 N N . GLU B 1 236 ? 5.852 -22.016 18.594 1 96.06 236 GLU B N 1
ATOM 3835 C CA . GLU B 1 236 ? 5.289 -20.719 18.938 1 96.06 236 GLU B CA 1
ATOM 3836 C C . GLU B 1 236 ? 3.93 -20.5 18.281 1 96.06 236 GLU B C 1
ATOM 3838 O O . GLU B 1 236 ? 3.029 -19.906 18.875 1 96.06 236 GLU B O 1
ATOM 3843 N N . THR B 1 237 ? 3.846 -20.984 17.047 1 96.31 237 THR B N 1
ATOM 3844 C CA . THR B 1 237 ? 2.566 -20.891 16.359 1 96.31 237 THR B CA 1
ATOM 3845 C C . THR B 1 237 ? 1.506 -21.734 17.078 1 96.31 237 THR B C 1
ATOM 3847 O O . THR B 1 237 ? 0.366 -21.281 17.234 1 96.31 237 THR B O 1
ATOM 3850 N N . ARG B 1 238 ? 1.909 -22.906 17.531 1 96.75 238 ARG B N 1
ATOM 3851 C CA . ARG B 1 238 ? 0.98 -23.766 18.266 1 96.75 238 ARG B CA 1
ATOM 3852 C C . ARG B 1 238 ? 0.521 -23.109 19.562 1 96.75 238 ARG B C 1
ATOM 3854 O O . ARG B 1 238 ? -0.665 -23.156 19.891 1 96.75 238 ARG B O 1
ATOM 3861 N N . VAL B 1 239 ? 1.409 -22.5 20.266 1 97.06 239 VAL B N 1
ATOM 3862 C CA . VAL B 1 239 ? 1.089 -21.797 21.5 1 97.06 239 VAL B CA 1
ATOM 3863 C C . VAL B 1 239 ? 0.122 -20.656 21.203 1 97.06 239 VAL B C 1
ATOM 3865 O O . VAL B 1 239 ? -0.861 -20.453 21.922 1 97.06 239 VAL B O 1
ATOM 3868 N N . TYR B 1 240 ? 0.396 -19.938 20.125 1 97.12 240 TYR B N 1
ATOM 3869 C CA . TYR B 1 240 ? -0.47 -18.844 19.688 1 97.12 240 TYR B CA 1
ATOM 3870 C C . TYR B 1 240 ? -1.889 -19.344 19.438 1 97.12 240 TYR B C 1
ATOM 3872 O O . TYR B 1 240 ? -2.859 -18.703 19.844 1 97.12 240 TYR B O 1
ATOM 3880 N N . VAL B 1 241 ? -2 -20.453 18.766 1 96.94 241 VAL B N 1
ATOM 3881 C CA . VAL B 1 241 ? -3.305 -21.016 18.438 1 96.94 241 VAL B CA 1
ATOM 3882 C C . VAL B 1 241 ? -4.051 -21.375 19.719 1 96.94 241 VAL B C 1
ATOM 3884 O O . VAL B 1 241 ? -5.238 -21.062 19.859 1 96.94 241 VAL B O 1
ATOM 3887 N N . ILE B 1 242 ? -3.35 -21.891 20.672 1 97.12 242 ILE B N 1
ATOM 3888 C CA . ILE B 1 242 ? -3.955 -22.297 21.938 1 97.12 242 ILE B CA 1
ATOM 3889 C C . ILE B 1 242 ? -4.383 -21.062 22.719 1 97.12 242 ILE B C 1
ATOM 3891 O O . ILE B 1 242 ? -5.484 -21.031 23.281 1 97.12 242 ILE B O 1
ATOM 3895 N N . GLN B 1 243 ? -3.586 -20.016 22.719 1 97.25 243 GLN B N 1
ATOM 3896 C CA . GLN B 1 243 ? -3.863 -18.797 23.453 1 97.25 243 GLN B CA 1
ATOM 3897 C C . GLN B 1 243 ? -5.055 -18.047 22.844 1 97.25 243 GLN B C 1
ATOM 3899 O O . GLN B 1 243 ? -5.742 -17.297 23.547 1 97.25 243 GLN B O 1
ATOM 3904 N N . ASN B 1 244 ? -5.254 -18.297 21.547 1 96.94 244 ASN B N 1
ATOM 3905 C CA . ASN B 1 244 ? -6.34 -17.594 20.875 1 96.94 244 ASN B CA 1
ATOM 3906 C C . ASN B 1 244 ? -7.426 -18.562 20.406 1 96.94 244 ASN B C 1
ATOM 3908 O O . ASN B 1 244 ? -8.078 -18.344 19.391 1 96.94 244 ASN B O 1
ATOM 3912 N N . TYR B 1 245 ? -7.555 -19.594 21.125 1 96.75 245 TYR B N 1
ATOM 3913 C CA . TYR B 1 245 ? -8.43 -20.688 20.719 1 96.75 245 TYR B CA 1
ATOM 3914 C C . TYR B 1 245 ? -9.867 -20.219 20.578 1 96.75 245 TYR B C 1
ATOM 3916 O O . TYR B 1 245 ? -10.602 -20.688 19.688 1 96.75 245 TYR B O 1
ATOM 3924 N N . LYS B 1 246 ? -10.328 -19.312 21.406 1 97.38 246 LYS B N 1
ATOM 3925 C CA . LYS B 1 246 ? -11.695 -18.812 21.344 1 97.38 246 LYS B CA 1
ATOM 3926 C C . LYS B 1 246 ? -11.984 -18.188 19.969 1 97.38 246 LYS B C 1
ATOM 3928 O O . LYS B 1 246 ? -13.047 -18.422 19.391 1 97.38 246 LYS B O 1
ATOM 3933 N N . GLU B 1 247 ? -11.07 -17.406 19.453 1 97.06 247 GLU B N 1
ATOM 3934 C CA . GLU B 1 247 ? -11.234 -16.766 18.141 1 97.06 247 GLU B CA 1
ATOM 3935 C C . GLU B 1 247 ? -11.242 -17.797 17.031 1 97.06 247 GLU B C 1
ATOM 3937 O O . GLU B 1 247 ? -12.031 -17.688 16.078 1 97.06 247 GLU B O 1
ATOM 3942 N N . PHE B 1 248 ? -10.367 -18.781 17.156 1 96.94 248 PHE B N 1
ATOM 3943 C CA . PHE B 1 248 ? -10.328 -19.859 16.172 1 96.94 248 PHE B CA 1
ATOM 3944 C C . PHE B 1 248 ? -11.625 -20.656 16.188 1 96.94 248 PHE B C 1
ATOM 3946 O O . PHE B 1 248 ? -12.133 -21.031 15.125 1 96.94 248 PHE B O 1
ATOM 3953 N N . ALA B 1 249 ? -12.141 -20.891 17.375 1 96.94 249 ALA B N 1
ATOM 3954 C CA . ALA B 1 249 ? -13.398 -21.625 17.516 1 96.94 249 ALA B CA 1
ATOM 3955 C C . ALA B 1 249 ? -14.562 -20.844 16.906 1 96.94 249 ALA B C 1
ATOM 3957 O O . ALA B 1 249 ? -15.43 -21.422 16.25 1 96.94 249 ALA B O 1
ATOM 3958 N N . GLU B 1 250 ? -14.547 -19.578 17.156 1 97.19 250 GLU B N 1
ATOM 3959 C CA . GLU B 1 250 ? -15.578 -18.719 16.578 1 97.19 250 GLU B CA 1
ATOM 3960 C C . GLU B 1 250 ? -15.523 -18.734 15.055 1 97.19 250 GLU B C 1
ATOM 3962 O O . GLU B 1 250 ? -16.562 -18.844 14.398 1 97.19 250 GLU B O 1
ATOM 3967 N N . LEU B 1 251 ? -14.336 -18.625 14.508 1 96.94 251 LEU B N 1
ATOM 3968 C CA . LEU B 1 251 ? -14.156 -18.719 13.062 1 96.94 251 LEU B CA 1
ATOM 3969 C C . LEU B 1 251 ? -14.703 -20.047 12.531 1 96.94 251 LEU B C 1
ATOM 3971 O O . LEU B 1 251 ? -15.414 -20.062 11.523 1 96.94 251 LEU B O 1
ATOM 3975 N N . GLY B 1 252 ? -14.344 -21.109 13.281 1 96.75 252 GLY B N 1
ATOM 3976 C CA . GLY B 1 252 ? -14.852 -22.422 12.891 1 96.75 252 GLY B CA 1
ATOM 3977 C C . GLY B 1 252 ? -16.359 -22.5 12.852 1 96.75 252 GLY B C 1
ATOM 3978 O O . GLY B 1 252 ? -16.938 -23.062 11.914 1 96.75 252 GLY B O 1
ATOM 3979 N N . ARG B 1 253 ? -17.016 -21.922 13.828 1 96.25 253 ARG B N 1
ATOM 3980 C CA .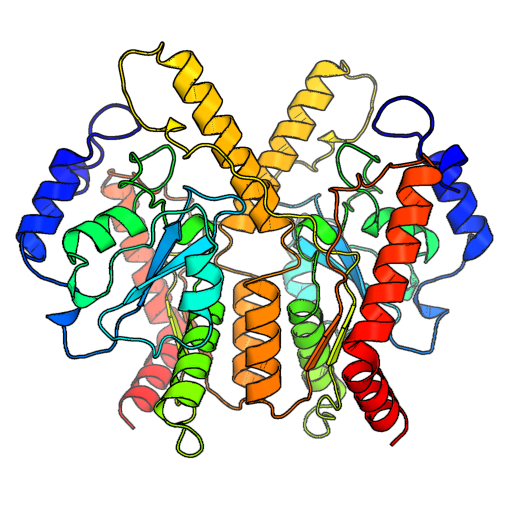 ARG B 1 253 ? -18.484 -21.906 13.898 1 96.25 253 ARG B CA 1
ATOM 3981 C C . ARG B 1 253 ? -19.078 -21.141 12.719 1 96.25 253 ARG B C 1
ATOM 3983 O O . ARG B 1 253 ? -20.031 -21.594 12.094 1 96.25 253 ARG B O 1
ATOM 3990 N N . LEU B 1 254 ? -18.469 -20.016 12.391 1 95.19 254 LEU B N 1
ATOM 3991 C CA . LEU B 1 254 ? -18.984 -19.172 11.312 1 95.19 254 LEU B CA 1
ATOM 3992 C C . LEU B 1 254 ? -18.781 -19.859 9.961 1 95.19 254 LEU B C 1
ATOM 3994 O O . LEU B 1 254 ? -19.641 -19.75 9.078 1 95.19 254 LEU B O 1
ATOM 3998 N N . LEU B 1 255 ? -17.688 -20.578 9.805 1 93.94 255 LEU B N 1
ATOM 3999 C CA . LEU B 1 255 ? -17.375 -21.234 8.539 1 93.94 255 LEU B CA 1
ATOM 4000 C C . LEU B 1 255 ? -18.281 -22.422 8.297 1 93.94 255 LEU B C 1
ATOM 4002 O O . LEU B 1 255 ? -18.5 -22.828 7.152 1 93.94 255 LEU B O 1
ATOM 4006 N N . THR B 1 256 ? -18.859 -22.969 9.43 1 92 256 THR B N 1
ATOM 4007 C CA . THR B 1 256 ? -19.656 -24.188 9.297 1 92 256 THR B CA 1
ATOM 4008 C C . THR B 1 256 ? -21.141 -23.859 9.414 1 92 256 THR B C 1
ATOM 4010 O O . THR B 1 256 ? -21.984 -24.766 9.352 1 92 256 THR B O 1
ATOM 4013 N N . SER B 1 257 ? -21.484 -22.609 9.609 1 85.12 257 SER B N 1
ATOM 4014 C CA . SER B 1 257 ? -22.891 -22.219 9.711 1 85.12 257 SER B CA 1
ATOM 4015 C C . SER B 1 257 ? -23.516 -22.062 8.328 1 85.12 257 SER B C 1
ATOM 4017 O O . SER B 1 257 ? -22.828 -21.766 7.355 1 85.12 257 SER B O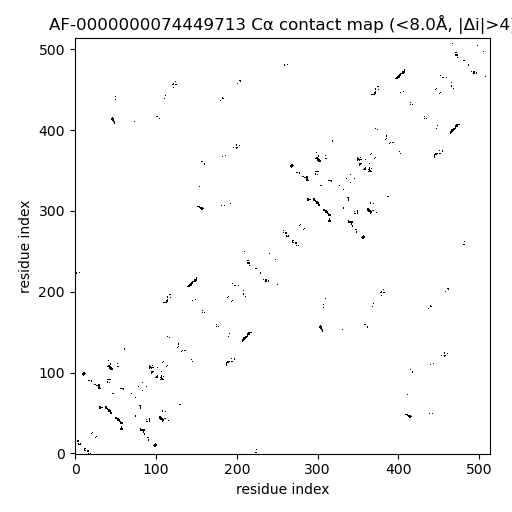 1
#

InterPro domains:
  IPR002641 Patatin-like phospholipase domain [PF01734] (5-121)
  IPR002641 Patatin-like phospholipase domain [PS51635] (1-121)
  IPR016035 Acyl transferase/acyl hydrolase/lysophospholipase [SSF52151] (10-245)
  IPR047148 85/88 kDa calcium-independent phospholipase A2 [PTHR24139] (1-256)

Nearest PDB structures (foldseek):
  6aun-assembly1_A  TM=9.002E-01  e=5.948E-21  Cricetulus griseus
  1nu0-assembly1_A  TM=2.774E-01  e=1.069E+00  Escherichia coli
  2obx-assembly1_A  TM=3.663E-01  e=8.879E+00  Mesorhizobium loti
  2b99-assembly1_A  TM=2.251E-01  e=5.883E+00  Methanocaldococcus jannaschii
  6nyy-assembly1_B  TM=1.554E-01  e=3.897E+00  Homo sapiens

Organism: Stylophora pistillata (NCBI:txid50429)

pLDDT: mean 85.0, std 14.97, range [39.06, 98.0]

Sequence (514 aa):
MKDLVFNGPRPYDSEPLEKFLKQEFGESAKMTSVLHPRVLVTGVLADRRPASLHFFRNFDVPDEDWDAAQSMSPFSSPPKPSDQLVWRAARGTGAAPSFFRAMGPFLDGGMIANNPTLDALTEVHKHNRLVRGDSSCSFGLVVSLGTGVPPPMHVQSFDVFKPESIWDATNVLMGARALGELLVDQATATHGPVVERARAWCQMLGVPYFRFSSPMSSDVGLDETDDRILVKMLWETRVYVIQNYKEFAELGRLLTSMKDLVFNGPRPYDSEPLEKFLKQEFGESAKMTSVLHPRVLVTGVLADRRPASLHFFRNFDVPDEDWDAAQSMSPFSSPPKPSDQLVWRAARGTGAAPSFFRAMGPFLDGGMIANNPTLDALTEVHKHNRLVRGDSSCSFGLVVSLGTGVPPPMHVQSFDVFKPESIWDATNVLMGARALGELLVDQATATHGPVVERARAWCQMLGVPYFRFSSPMSSDVGLDETDDRILVKMLWETRVYVIQNYKEFAELGRLLTS

Secondary structure (DSSP, 8-state):
-HHHHS-SSSSPPHHHHHHHHHHHH-SS-BGGG--SS--EEEEEE-SSSS-EEEEEESSPPP-SSHHHHHHT-SSPPPPPTTT-BHHHHHHHHT--TTTS--BTTEEETHHHHSSTHHHHHHHHHHHIIIIIGGGPPPP--EEEE-S-BPPPB-----GGG---SS-HHHHHHHHHHHHHHHHHHHHT--STHHHHHHHHHHHHHT--EEEE--B-SS---TT---HHHHHHHHHHHHHHHHHTHHHHHHHHHHHH-/-HHHHS-SSSSPPHHHHHHHHHHHH-SS-BGGG--SS--EEEEEE-SSBS-EEEEEESSPPP-SSHHHHHHT-SSPPPPPTTT-BHHHHHHHHT--TTTS--BTTEEETHHHHSSTHHHHHHHHHHHIIIIIGGGPPPP--EEEE-S-BPPPP-----GGG---SS-HHHHHHHHHHHHHHHHHHHHT--STHHHHHHHHHHHHHT--EEEE--B-SS---TT---HHHHHHHHHHHHHHHHHTHHHHHHHHHHHH-

Foldseek 3Di:
DLPQQQDDFWQTDCVVVLVVLCVVQNPQAFLLNCPPDWDWFWKWQQPDVPIDIDTQINDDADCDCVCVVVVVDPDDDDDDRRRHHPSLSVSQQPQAPRHHDHSVRIHHRLLACLPCLVVVVVVLVSRQCRPVNPNRDDAQAAETEDLADEDDDDDPPCCLPVPDPDDPVVSVVSNVVVVVVVSSCVSNPNDDPVLVVSCVVCVVVVHYYHYDHFYDDHDADPSDDDPVRVVSSVVSSVVSCVVPVVVVVVVVVSVVD/DLPQQQDDFPLTDCVVVLVVLCVVQNPQAFLLNCPPDWDWFWKWQQPDVPIDIDTQINDDADCDCVCVVVVVDPDDDDDDRRRHHPSLSVSQQCQAPRHHDHSVRIHHRLLACLPCLVVVVVVLVSRQCRPVNPNRDDAQAAETEDLADEDDDPDPPCCLPVPDPPDPVVSVVSNVVVVVVVSSCVSNPNDDPVLVVSCVVCVVVVHYYHYDHFYDDHDADPSDDDPVRVVSSVVSSVVSCVVPVVVVVVVVVSVVD